Protein AF-A0A7C7NLT1-F1 (afdb_monomer)

Foldseek 3Di:
DDADPVQVLLLVLLQLVLLLVLVVCCCPPHDDPDDSLDPVNQCVNQVRPLLFFCQLSPQLSVLLLQAAKDKFFWDDWDDDPPDQQKIKIKTAQAGVSNDLDAFFKKWKFAWDFPPDDPPDPQRTPAIWGFHDDDPRMTITMDGRHRRVVVVVRQADRPDPDPPDPTDIDGGMIIIGDDPSHNDHSQQSSQVVLLVLLVLLLVLLLVVLCVQPRRLLSVQLSVQLCPLVVSVVSSRHSALLSNLLSLLSQLLVLLVVLQPDVVSLVVSLVSLLVSVSRGPVSVCSVVLVVVLCCVLPPWPFPPPPVLPVVLVVLVVVLVVVVVVVVVVDPDDPVVVVVSVVVSCVVSVGPTPDDDDRSSVVNNVVRNVVSSCVVRSQCVPPNVVSVVVSVVCQVVDAADFDDDPNDTPRAFQDALCQQVVLCCVSRQPLLVVLLVLLCCCLPPPDDDPSSVSVVSSLVSQLCVQSNQCSHRHRGPRDRNSSSSSSSSSSSSSSSNSVVVVLVVVVVVDPPPDDSVVVVVVVVVVSVVSVVVVVVVD

Structure (mmCIF, N/CA/C/O backbone):
data_AF-A0A7C7NLT1-F1
#
_entry.id   AF-A0A7C7NLT1-F1
#
loop_
_atom_site.group_PDB
_atom_site.id
_atom_site.type_symbol
_atom_site.label_atom_id
_atom_site.label_alt_id
_atom_site.label_comp_id
_atom_site.label_asym_id
_atom_site.label_entity_id
_atom_site.label_seq_id
_atom_site.pdbx_PDB_ins_code
_atom_site.Cartn_x
_atom_site.Cartn_y
_atom_site.Cartn_z
_atom_site.occupancy
_atom_site.B_iso_or_equiv
_atom_site.auth_seq_id
_atom_site.auth_comp_id
_atom_site.auth_asym_id
_atom_site.auth_atom_id
_atom_site.pdbx_PDB_model_num
ATOM 1 N N . MET A 1 1 ? -3.258 -14.774 -12.679 1.00 66.81 1 MET A N 1
ATOM 2 C CA . MET A 1 1 ? -4.053 -13.578 -12.331 1.00 66.81 1 MET A CA 1
ATOM 3 C C . MET A 1 1 ? -3.795 -12.515 -13.388 1.00 66.81 1 MET A C 1
ATOM 5 O O . MET A 1 1 ? -2.625 -12.225 -13.629 1.00 66.81 1 MET A O 1
ATOM 9 N N . GLY A 1 2 ? -4.847 -12.015 -14.045 1.00 80.94 2 GLY A N 1
ATOM 10 C CA . GLY A 1 2 ? -4.748 -10.925 -15.026 1.00 80.94 2 GLY A CA 1
ATOM 11 C C . GLY A 1 2 ? -4.288 -9.605 -14.396 1.00 80.94 2 GLY A C 1
ATOM 12 O O . GLY A 1 2 ? -3.959 -9.572 -13.207 1.00 80.94 2 GLY A O 1
ATOM 13 N N . PHE A 1 3 ? -4.238 -8.535 -15.190 1.00 85.88 3 PHE A N 1
ATOM 14 C CA . PHE A 1 3 ? -3.969 -7.185 -14.688 1.00 85.88 3 PHE A CA 1
ATOM 15 C C . PHE A 1 3 ? -5.275 -6.468 -14.384 1.00 85.88 3 PHE A C 1
ATOM 17 O O . PHE A 1 3 ? -6.205 -6.509 -15.190 1.00 85.88 3 PHE A O 1
ATOM 24 N N . SER A 1 4 ? -5.345 -5.818 -13.223 1.00 86.56 4 SER A N 1
ATOM 25 C CA . SER A 1 4 ? -6.445 -4.897 -12.949 1.00 86.56 4 SER A CA 1
ATOM 26 C C . SER A 1 4 ? -6.241 -3.585 -13.714 1.00 86.56 4 SER A C 1
ATOM 28 O O . SER A 1 4 ? -5.131 -3.259 -14.145 1.00 86.56 4 SER A O 1
ATOM 30 N N . ARG A 1 5 ? -7.317 -2.806 -13.863 1.00 85.31 5 ARG A N 1
ATOM 31 C CA . ARG A 1 5 ? -7.269 -1.482 -14.497 1.00 85.31 5 ARG A CA 1
ATOM 32 C C . ARG A 1 5 ? -6.194 -0.595 -13.859 1.00 85.31 5 ARG A C 1
ATOM 34 O O . ARG A 1 5 ? -5.366 -0.035 -14.572 1.00 85.31 5 ARG A O 1
ATOM 41 N N . ASP A 1 6 ? -6.187 -0.510 -12.530 1.00 86.62 6 ASP A N 1
ATOM 42 C CA . ASP A 1 6 ? -5.296 0.380 -11.779 1.00 86.62 6 ASP A CA 1
ATOM 43 C C . ASP A 1 6 ? -3.812 -0.015 -11.963 1.00 86.62 6 ASP A C 1
ATOM 45 O O . ASP A 1 6 ? -2.954 0.857 -12.089 1.00 86.62 6 ASP A O 1
ATOM 49 N N . GLU A 1 7 ? -3.500 -1.314 -12.086 1.00 91.81 7 GLU A N 1
ATOM 50 C CA . GLU A 1 7 ? -2.120 -1.782 -12.303 1.00 91.81 7 GLU A CA 1
ATOM 51 C C . GLU A 1 7 ? -1.505 -1.237 -13.596 1.00 91.81 7 GLU A C 1
ATOM 53 O O . GLU A 1 7 ? -0.318 -0.917 -13.616 1.00 91.81 7 GLU A O 1
ATOM 58 N N . SER A 1 8 ? -2.299 -1.084 -14.662 1.00 89.06 8 SER A N 1
ATOM 59 C CA . SER A 1 8 ? -1.802 -0.556 -15.939 1.00 89.06 8 SER A CA 1
ATOM 60 C C . SER A 1 8 ? -1.295 0.887 -15.820 1.00 89.06 8 SER A C 1
ATOM 62 O O . SER A 1 8 ? -0.240 1.223 -16.365 1.00 89.06 8 SER A O 1
ATOM 64 N N . PHE A 1 9 ? -1.996 1.721 -15.044 1.00 90.25 9 PHE A N 1
ATOM 65 C CA . PHE A 1 9 ? -1.572 3.084 -14.741 1.00 90.25 9 PHE A CA 1
ATOM 66 C C . PHE A 1 9 ? -0.307 3.066 -13.889 1.00 90.25 9 PHE A C 1
ATOM 68 O O . PHE A 1 9 ? 0.686 3.709 -14.233 1.00 90.25 9 PHE A O 1
ATOM 75 N N . TYR A 1 10 ? -0.300 2.284 -12.809 1.00 93.31 10 TYR A N 1
ATOM 76 C CA . TYR A 1 10 ? 0.837 2.260 -11.894 1.00 93.31 10 TYR A CA 1
ATOM 77 C C . TYR A 1 10 ? 2.108 1.732 -12.546 1.00 93.31 10 TYR A C 1
ATOM 79 O O . TYR A 1 10 ? 3.154 2.332 -12.332 1.00 93.31 10 TYR A O 1
ATOM 87 N N . PHE A 1 11 ? 2.037 0.706 -13.400 1.00 93.00 11 PHE A N 1
ATOM 88 C CA . PHE A 1 11 ? 3.202 0.242 -14.161 1.00 93.00 11 PHE A CA 1
ATOM 89 C C . PHE A 1 11 ? 3.809 1.384 -14.979 1.00 93.00 11 PHE A C 1
ATOM 91 O O . PHE A 1 11 ? 4.989 1.694 -14.826 1.00 93.00 11 PHE A O 1
ATOM 98 N N . ARG A 1 12 ? 2.982 2.086 -15.763 1.00 92.19 12 ARG A N 1
ATOM 99 C CA . ARG A 1 12 ? 3.430 3.194 -16.613 1.00 92.19 12 ARG A CA 1
ATOM 100 C C . ARG A 1 12 ? 4.099 4.318 -15.816 1.00 92.19 12 ARG A C 1
ATOM 102 O O . ARG A 1 12 ? 5.157 4.809 -16.209 1.00 92.19 12 ARG A O 1
ATOM 109 N N . TYR A 1 13 ? 3.495 4.754 -14.711 1.00 93.75 13 TYR A N 1
ATOM 110 C CA . TYR A 1 13 ? 4.032 5.878 -13.934 1.00 93.75 13 TYR A CA 1
ATOM 111 C C . TYR A 1 13 ? 5.240 5.484 -13.085 1.00 93.75 13 TYR A C 1
ATOM 113 O O . TYR A 1 13 ? 6.182 6.266 -12.963 1.00 93.75 13 TYR A O 1
ATOM 121 N N . SER A 1 14 ? 5.273 4.254 -12.577 1.00 95.25 14 SER A N 1
ATOM 122 C CA . SER A 1 14 ? 6.454 3.686 -11.932 1.00 95.25 14 SER A CA 1
ATOM 123 C C . SER A 1 14 ? 7.660 3.644 -12.869 1.00 95.25 14 SER A C 1
ATOM 125 O O . SER A 1 14 ? 8.753 4.025 -12.453 1.00 95.25 14 SER A O 1
ATOM 127 N N . GLU A 1 15 ? 7.477 3.252 -14.133 1.00 92.81 15 GLU A N 1
ATOM 128 C CA . GLU A 1 15 ? 8.536 3.302 -15.154 1.00 92.81 15 GLU A CA 1
ATOM 129 C C . GLU A 1 15 ? 8.994 4.741 -15.429 1.00 92.81 15 GLU A C 1
ATOM 131 O O . GLU A 1 15 ? 10.195 5.024 -15.402 1.00 92.81 15 GLU A O 1
ATOM 136 N N . SER A 1 16 ? 8.049 5.675 -15.592 1.00 92.00 16 SER A N 1
ATOM 137 C CA . SER A 1 16 ? 8.343 7.103 -15.786 1.00 92.00 16 SER A CA 1
ATOM 138 C C . SER A 1 16 ? 9.208 7.680 -14.658 1.00 92.00 16 SER A C 1
ATOM 140 O O . SER A 1 16 ? 10.205 8.364 -14.913 1.00 92.00 16 SER A O 1
ATOM 142 N N . TYR A 1 17 ? 8.902 7.347 -13.399 1.00 95.12 17 TYR A N 1
ATOM 143 C CA . TYR A 1 17 ? 9.697 7.798 -12.252 1.00 95.12 17 TYR A CA 1
ATOM 144 C C . TYR A 1 17 ? 11.129 7.257 -12.321 1.00 95.12 17 TYR A C 1
ATOM 146 O O . TYR A 1 17 ? 12.079 7.978 -12.020 1.00 95.12 17 TYR A O 1
ATOM 154 N N . GLN A 1 18 ? 11.323 6.023 -12.796 1.00 95.12 18 GLN A N 1
ATOM 155 C CA . GLN A 1 18 ? 12.663 5.464 -12.994 1.00 95.12 18 GLN A CA 1
ATOM 156 C C . GLN A 1 18 ? 13.440 6.150 -14.120 1.00 95.12 18 GLN A C 1
ATOM 158 O O . GLN A 1 18 ? 14.667 6.261 -14.030 1.00 95.12 18 GLN A O 1
ATOM 163 N N . HIS A 1 19 ? 12.766 6.649 -15.158 1.00 90.81 19 HIS A N 1
ATOM 164 C CA . HIS A 1 19 ? 13.407 7.498 -16.167 1.00 90.81 19 HIS A CA 1
ATOM 165 C C . HIS A 1 19 ? 13.900 8.805 -15.545 1.00 90.81 19 HIS A C 1
ATOM 167 O O . HIS A 1 19 ? 15.032 9.216 -15.796 1.00 90.81 19 HIS A O 1
ATOM 173 N N . TRP A 1 20 ? 13.086 9.435 -14.692 1.00 93.75 20 TRP A N 1
ATOM 174 C CA . TRP A 1 20 ? 13.492 10.636 -13.964 1.00 93.75 20 TRP A CA 1
ATOM 175 C C . TRP A 1 20 ? 14.687 10.371 -13.042 1.00 93.75 20 TRP A C 1
ATOM 177 O O . TRP A 1 20 ? 15.690 11.067 -13.160 1.00 93.75 20 TRP A O 1
ATOM 187 N N . PHE A 1 21 ? 14.657 9.310 -12.226 1.00 94.94 21 PHE A N 1
ATOM 188 C CA . PHE A 1 21 ? 15.801 8.936 -11.382 1.00 94.94 21 PHE A CA 1
ATOM 189 C C . PHE A 1 21 ? 17.070 8.641 -12.190 1.00 94.94 21 PHE A C 1
ATOM 191 O O . PHE A 1 21 ? 18.170 8.936 -11.735 1.00 94.94 21 PHE A O 1
ATOM 198 N N . THR A 1 22 ? 16.937 8.067 -13.390 1.00 91.88 22 THR A N 1
ATOM 199 C CA . THR A 1 22 ? 18.084 7.838 -14.283 1.00 91.88 22 THR A CA 1
ATOM 200 C C . THR A 1 22 ? 18.690 9.159 -14.744 1.00 91.88 22 THR A C 1
ATOM 202 O O . THR A 1 22 ? 19.895 9.335 -14.604 1.00 91.88 22 THR A O 1
ATOM 205 N N . ARG A 1 23 ? 17.861 10.118 -15.178 1.00 90.50 23 ARG A N 1
ATOM 206 C CA . ARG A 1 23 ? 18.324 11.462 -15.552 1.00 90.50 23 ARG A CA 1
ATOM 207 C C . ARG A 1 23 ? 18.962 12.195 -14.372 1.00 90.50 23 ARG A C 1
ATOM 209 O O . ARG A 1 23 ? 20.027 12.776 -14.528 1.00 90.50 23 ARG A O 1
ATOM 216 N N . VAL A 1 24 ? 18.364 12.141 -13.183 1.00 93.19 24 VAL A N 1
ATOM 217 C CA . VAL A 1 24 ? 18.973 12.723 -11.973 1.00 93.19 24 VAL A CA 1
ATOM 218 C C . VAL A 1 24 ? 20.353 12.108 -11.721 1.00 93.19 24 VAL A C 1
ATOM 220 O O . VAL A 1 24 ? 21.319 12.836 -11.525 1.00 93.19 24 VAL A O 1
ATOM 223 N N . GLY A 1 25 ? 20.477 10.781 -11.806 1.00 91.44 25 GLY A N 1
ATOM 224 C CA . GLY A 1 25 ? 21.765 10.103 -11.660 1.00 91.44 25 GLY A CA 1
ATOM 225 C C . GLY A 1 25 ? 22.804 10.537 -12.700 1.00 91.44 25 GLY A C 1
ATOM 226 O O . GLY A 1 25 ? 23.942 10.811 -12.340 1.00 91.44 25 GLY A O 1
ATOM 227 N N . GLU A 1 26 ? 22.415 10.651 -13.970 1.00 88.94 26 GLU A N 1
ATOM 228 C CA . GLU A 1 26 ? 23.293 11.113 -15.057 1.00 88.94 26 GLU A CA 1
ATOM 229 C C . GLU A 1 26 ? 23.755 12.566 -14.884 1.00 88.94 26 GLU A C 1
ATOM 231 O O . GLU A 1 26 ? 24.865 12.891 -15.290 1.00 88.94 26 GLU A O 1
ATOM 236 N N . GLN A 1 27 ? 22.928 13.425 -14.278 1.00 91.31 27 GLN A N 1
ATOM 237 C CA . GLN A 1 27 ? 23.277 14.820 -13.993 1.00 91.31 27 GLN A CA 1
ATOM 238 C C . GLN A 1 27 ? 24.292 14.939 -12.847 1.00 91.31 27 GLN A C 1
ATOM 240 O O . GLN A 1 27 ? 25.201 15.758 -12.920 1.00 91.31 27 GLN A O 1
ATOM 245 N N . PHE A 1 28 ? 24.116 14.172 -11.766 1.00 90.94 28 PHE A N 1
ATOM 246 C CA . PHE A 1 28 ? 24.965 14.289 -10.571 1.00 90.94 28 PHE A CA 1
ATOM 247 C C . PHE A 1 28 ? 26.220 13.411 -10.610 1.00 90.94 28 PHE A C 1
ATOM 249 O O . PHE A 1 28 ? 27.207 13.742 -9.960 1.00 90.94 28 PHE A O 1
ATOM 256 N N . PHE A 1 29 ? 26.183 12.292 -11.336 1.00 89.38 29 PHE A N 1
ATOM 257 C CA . PHE A 1 29 ? 27.254 11.287 -11.349 1.00 89.38 29 PHE A CA 1
ATOM 258 C C . PHE A 1 29 ? 27.780 10.966 -12.755 1.00 89.38 29 PHE A C 1
ATOM 260 O O . PHE A 1 29 ? 28.585 10.049 -12.905 1.00 89.38 29 PHE A O 1
ATOM 267 N N . GLY A 1 30 ? 27.308 11.667 -13.786 1.00 82.56 30 GLY A N 1
ATOM 268 C CA . GLY A 1 30 ? 27.763 11.509 -15.166 1.00 82.56 30 GLY A CA 1
ATOM 269 C C . GLY A 1 30 ? 28.086 12.852 -15.819 1.00 82.56 30 GLY A C 1
ATOM 270 O O . GLY A 1 30 ? 28.130 13.885 -15.159 1.00 82.56 30 GLY A O 1
ATOM 271 N N . ASP A 1 31 ? 28.279 12.832 -17.138 1.00 78.44 31 ASP A N 1
ATOM 272 C CA . ASP A 1 31 ? 28.675 14.014 -17.921 1.00 78.44 31 ASP A CA 1
ATOM 273 C C . ASP A 1 31 ? 27.477 14.784 -18.514 1.00 78.44 31 ASP A C 1
ATOM 275 O O . ASP A 1 31 ? 27.633 15.653 -19.380 1.00 78.44 31 ASP A O 1
ATOM 279 N N . ALA A 1 32 ? 26.251 14.440 -18.110 1.00 78.12 32 ALA A N 1
ATOM 280 C CA . ALA A 1 32 ? 25.050 14.967 -18.740 1.00 78.12 32 ALA A CA 1
ATOM 281 C C . ALA A 1 32 ? 24.699 16.368 -18.212 1.00 78.12 32 ALA A C 1
ATOM 283 O O . ALA A 1 32 ? 24.485 16.572 -17.021 1.00 78.12 32 ALA A O 1
ATOM 284 N N . LYS A 1 33 ? 24.577 17.343 -19.123 1.00 79.88 33 LYS A N 1
ATOM 285 C CA . LYS A 1 33 ? 24.294 18.756 -18.799 1.00 79.88 33 LYS A CA 1
ATOM 286 C C . LYS A 1 33 ? 22.799 19.109 -18.717 1.00 79.88 33 LYS A C 1
ATOM 288 O O . LYS A 1 33 ? 22.441 20.279 -18.835 1.00 79.88 33 LYS A O 1
ATOM 293 N N . HIS A 1 34 ? 21.900 18.133 -18.577 1.00 82.62 34 HIS A N 1
ATOM 294 C CA . HIS A 1 34 ? 20.465 18.417 -18.435 1.00 82.62 34 HIS A CA 1
ATOM 295 C C . HIS A 1 34 ? 20.105 18.839 -17.006 1.00 82.62 34 HIS A C 1
ATOM 297 O O . HIS A 1 34 ? 20.762 18.443 -16.049 1.00 82.62 34 HIS A O 1
ATOM 303 N N . ASN A 1 35 ? 19.019 19.602 -16.853 1.00 89.81 35 ASN A N 1
ATOM 304 C CA . ASN A 1 35 ? 18.477 19.985 -15.548 1.00 89.81 35 ASN A CA 1
ATOM 305 C C . ASN A 1 35 ? 17.308 19.064 -15.154 1.00 89.81 35 ASN A C 1
ATOM 307 O O . ASN A 1 35 ? 16.146 19.433 -15.276 1.00 89.81 35 ASN A O 1
ATOM 311 N N . ALA A 1 36 ? 17.599 17.844 -14.700 1.00 90.69 36 ALA A N 1
ATOM 312 C CA . ALA A 1 36 ? 16.589 16.853 -14.314 1.00 90.69 36 ALA A CA 1
ATOM 313 C C . ALA A 1 36 ? 15.736 17.288 -13.112 1.00 90.69 36 ALA A C 1
ATOM 315 O O . ALA A 1 36 ? 14.599 16.831 -12.975 1.00 90.69 36 ALA A O 1
ATOM 316 N N . LEU A 1 37 ? 16.272 18.157 -12.249 1.00 94.25 37 LEU A N 1
ATOM 317 C CA . LEU A 1 37 ? 15.531 18.742 -11.131 1.00 94.25 37 LEU A CA 1
ATOM 318 C C . LEU A 1 37 ? 14.701 19.963 -11.545 1.00 94.25 37 LEU A C 1
ATOM 320 O O . LEU A 1 37 ? 13.919 20.440 -10.738 1.00 94.25 37 LEU A O 1
ATOM 324 N N . GLY A 1 38 ? 14.837 20.453 -12.781 1.00 94.38 38 GLY A N 1
ATOM 325 C CA . GLY A 1 38 ? 14.091 21.600 -13.282 1.00 94.38 38 GLY A CA 1
ATOM 326 C C . GLY A 1 38 ? 12.576 21.397 -13.227 1.00 94.38 38 GLY A C 1
ATOM 327 O O . GLY A 1 38 ? 12.066 20.284 -13.377 1.00 94.38 38 GLY A O 1
ATOM 328 N N . LYS A 1 39 ? 11.838 22.502 -13.045 1.00 94.56 39 LYS A N 1
ATOM 329 C CA . LYS A 1 39 ? 10.368 22.510 -12.949 1.00 94.56 39 LYS A CA 1
ATOM 330 C C . LYS A 1 39 ? 9.711 21.734 -14.093 1.00 94.56 39 LYS A C 1
ATOM 332 O O . LYS A 1 39 ? 8.848 20.900 -13.849 1.00 94.56 39 LYS A O 1
ATOM 337 N N . LYS A 1 40 ? 10.152 21.949 -15.338 1.00 93.38 40 LYS A N 1
ATOM 338 C CA . LYS A 1 40 ? 9.594 21.281 -16.525 1.00 93.38 40 LYS A CA 1
ATOM 339 C C . LYS A 1 40 ? 9.758 19.759 -16.451 1.00 93.38 40 LYS A C 1
ATOM 341 O O . LYS A 1 40 ? 8.799 19.024 -16.675 1.00 93.38 40 LYS A O 1
ATOM 346 N N . GLU A 1 41 ? 10.955 19.285 -16.131 1.00 91.81 41 GLU A N 1
ATOM 347 C CA . GLU A 1 41 ? 11.307 17.867 -16.062 1.00 91.81 41 GLU A CA 1
ATOM 348 C C . GLU A 1 41 ? 10.597 17.161 -14.903 1.00 91.81 41 GLU A C 1
ATOM 350 O O . GLU A 1 41 ? 10.114 16.031 -15.065 1.00 91.81 41 GLU A O 1
ATOM 355 N N . VAL A 1 42 ? 10.505 17.837 -13.753 1.00 93.81 42 VAL A N 1
ATOM 356 C CA . VAL A 1 42 ? 9.776 17.364 -12.575 1.00 93.81 42 VAL A CA 1
ATOM 357 C C . VAL A 1 42 ? 8.283 17.274 -12.878 1.00 93.81 42 VAL A C 1
ATOM 359 O O . VAL A 1 42 ? 7.715 16.193 -12.735 1.00 93.81 42 VAL A O 1
ATOM 362 N N . THR A 1 43 ? 7.651 18.336 -13.382 1.00 92.44 43 THR A N 1
ATOM 363 C CA . THR A 1 43 ? 6.218 18.329 -13.715 1.00 92.44 43 THR A CA 1
ATOM 364 C C . THR A 1 43 ? 5.887 17.284 -14.781 1.00 92.44 43 THR A C 1
ATOM 366 O O . THR A 1 43 ? 4.894 16.571 -14.651 1.00 92.44 43 THR A O 1
ATOM 369 N N . GLN A 1 44 ? 6.737 17.109 -15.799 1.00 91.00 44 GLN A N 1
ATOM 370 C CA . GLN A 1 44 ? 6.534 16.080 -16.824 1.00 91.00 44 GLN A CA 1
ATOM 371 C C . GLN A 1 44 ? 6.548 14.660 -16.238 1.00 91.00 44 GLN A C 1
ATOM 373 O O . GLN A 1 44 ? 5.779 13.805 -16.676 1.00 91.00 44 GLN A O 1
ATOM 378 N N . SER A 1 45 ? 7.429 14.402 -15.269 1.00 91.88 45 SER A N 1
ATOM 379 C CA . SER A 1 45 ? 7.617 13.057 -14.715 1.00 91.88 45 SER A CA 1
ATOM 380 C C . SER A 1 45 ? 6.614 12.751 -13.605 1.00 91.88 45 SER A C 1
ATOM 382 O O . SER A 1 45 ? 6.064 11.656 -13.578 1.00 91.88 45 SER A O 1
ATOM 384 N N . TRP A 1 46 ? 6.368 13.715 -12.714 1.00 93.94 46 TRP A N 1
ATOM 385 C CA . TRP A 1 46 ? 5.622 13.544 -11.463 1.00 93.94 46 TRP A CA 1
ATOM 386 C C . TRP A 1 46 ? 4.204 14.120 -11.492 1.00 93.94 46 TRP A C 1
ATOM 388 O O . TRP A 1 46 ? 3.407 13.773 -10.624 1.00 93.94 46 TRP A O 1
ATOM 398 N N . GLY A 1 47 ? 3.877 14.971 -12.469 1.00 89.56 47 GLY A N 1
ATOM 399 C CA . GLY A 1 47 ? 2.537 15.548 -12.626 1.00 89.56 47 GLY A CA 1
ATOM 400 C C . GLY A 1 47 ? 1.528 14.592 -13.261 1.00 89.56 47 GLY A C 1
ATOM 401 O O . GLY A 1 47 ? 0.326 14.767 -13.103 1.00 89.56 47 GLY A O 1
ATOM 402 N N . GLN A 1 48 ? 2.004 13.556 -13.953 1.00 82.31 48 GLN A N 1
ATOM 403 C CA . GLN A 1 48 ? 1.155 12.515 -14.519 1.00 82.31 48 GLN A CA 1
ATOM 404 C C . GLN A 1 48 ? 0.885 11.463 -13.426 1.00 82.31 48 GLN A C 1
ATOM 406 O O . GLN A 1 48 ? 1.824 10.831 -12.941 1.00 82.31 48 GLN A O 1
ATOM 411 N N . ASN A 1 49 ? -0.381 11.298 -13.025 1.00 86.06 49 ASN A N 1
ATOM 412 C CA . ASN A 1 49 ? -0.838 10.544 -11.843 1.00 86.06 49 ASN A CA 1
ATOM 413 C C . ASN A 1 49 ? -0.561 11.225 -10.484 1.00 86.06 49 ASN A C 1
ATOM 415 O O . ASN A 1 49 ? -0.136 10.576 -9.521 1.00 86.06 49 ASN A O 1
ATOM 419 N N . SER A 1 50 ? -0.753 12.544 -10.412 1.00 86.44 50 SER A N 1
ATOM 420 C CA . SER A 1 50 ? -0.602 13.343 -9.188 1.00 86.44 50 SER A CA 1
ATOM 421 C C . SER A 1 50 ? -1.652 13.038 -8.114 1.00 86.44 50 SER A C 1
ATOM 423 O O . SER A 1 50 ? -1.432 13.348 -6.947 1.00 86.44 50 SER A O 1
ATOM 425 N N . GLU A 1 51 ? -2.748 12.366 -8.466 1.00 84.94 51 GLU A N 1
ATOM 426 C CA . GLU A 1 51 ? -3.786 11.900 -7.545 1.00 84.94 51 GLU A CA 1
ATOM 427 C C . GLU A 1 51 ? -3.282 10.881 -6.519 1.00 84.94 51 GLU A C 1
ATOM 429 O O . GLU A 1 51 ? -3.942 10.613 -5.520 1.00 84.94 51 GLU A O 1
ATOM 434 N N . HIS A 1 52 ? -2.111 10.283 -6.728 1.00 90.12 52 HIS A N 1
ATOM 435 C CA . HIS A 1 52 ? -1.572 9.308 -5.794 1.00 90.12 52 HIS A CA 1
ATOM 436 C C . HIS A 1 52 ? -0.170 9.686 -5.324 1.00 90.12 52 HIS A C 1
ATOM 438 O O . HIS A 1 52 ? 0.711 9.913 -6.165 1.00 90.12 52 HIS A O 1
ATOM 444 N N . PRO A 1 53 ? 0.065 9.676 -3.998 1.00 94.56 53 PRO A N 1
ATOM 445 C CA . PRO A 1 53 ? 1.389 9.856 -3.426 1.00 94.56 53 PRO A CA 1
ATOM 446 C C . PRO A 1 53 ? 2.443 8.876 -3.982 1.00 94.56 53 PRO A C 1
ATOM 448 O O . PRO A 1 53 ? 2.113 7.808 -4.514 1.00 94.56 53 PRO A O 1
ATOM 451 N N . PRO A 1 54 ? 3.736 9.230 -3.910 1.00 96.19 54 PRO A N 1
ATOM 452 C CA . PRO A 1 54 ? 4.745 8.627 -4.770 1.00 96.19 54 PRO A CA 1
ATOM 453 C C . PRO A 1 54 ? 5.323 7.308 -4.251 1.00 96.19 54 PRO A C 1
ATOM 455 O O . PRO A 1 54 ? 5.835 6.540 -5.064 1.00 96.19 54 PRO A O 1
ATOM 458 N N . LEU A 1 55 ? 5.282 7.027 -2.942 1.00 97.44 55 LEU A N 1
ATOM 459 C CA . LEU A 1 55 ? 6.143 6.015 -2.311 1.00 97.44 55 LEU A CA 1
ATOM 460 C C . LEU A 1 55 ? 6.035 4.652 -2.987 1.00 97.44 55 LEU A C 1
ATOM 462 O O . LEU A 1 55 ? 7.037 4.081 -3.412 1.00 97.44 55 LEU A O 1
ATOM 466 N N . MET A 1 56 ? 4.816 4.140 -3.130 1.00 97.19 56 MET A N 1
ATOM 467 C CA . MET A 1 56 ? 4.617 2.812 -3.701 1.00 97.19 56 MET A CA 1
ATOM 468 C C . MET A 1 56 ? 4.969 2.772 -5.186 1.00 97.19 56 MET A C 1
ATOM 470 O O . MET A 1 56 ? 5.624 1.828 -5.610 1.00 97.19 56 MET A O 1
ATOM 474 N N . LYS A 1 57 ? 4.647 3.815 -5.962 1.00 96.38 57 LYS A N 1
ATOM 475 C CA . LYS A 1 57 ? 5.048 3.900 -7.377 1.00 96.38 57 LYS A CA 1
ATOM 476 C C . LYS A 1 57 ? 6.566 3.899 -7.536 1.00 96.38 57 LYS A C 1
ATOM 478 O O . LYS A 1 57 ? 7.087 3.229 -8.427 1.00 96.38 57 LYS A O 1
ATOM 483 N N . VAL A 1 58 ? 7.272 4.607 -6.657 1.00 97.44 58 VAL A N 1
ATOM 484 C CA . VAL A 1 58 ? 8.736 4.616 -6.609 1.00 97.44 58 VAL A CA 1
ATOM 485 C C . VAL A 1 58 ? 9.269 3.214 -6.306 1.00 97.44 58 VAL A C 1
ATOM 487 O O . VAL A 1 58 ? 10.123 2.725 -7.045 1.00 97.44 58 VAL A O 1
ATOM 490 N N . LEU A 1 59 ? 8.731 2.535 -5.287 1.00 98.06 59 LEU A N 1
ATOM 491 C CA . LEU A 1 59 ? 9.136 1.174 -4.920 1.00 98.06 59 LEU A CA 1
ATOM 492 C C . LEU A 1 59 ? 8.850 0.153 -6.032 1.00 98.06 59 LEU A C 1
ATOM 494 O O . LEU A 1 59 ? 9.727 -0.652 -6.347 1.00 98.06 59 LEU A O 1
ATOM 498 N N . PHE A 1 60 ? 7.667 0.202 -6.654 1.00 97.69 60 PHE A N 1
ATOM 499 C CA . PHE A 1 60 ? 7.307 -0.633 -7.807 1.00 97.69 60 PHE A CA 1
ATOM 500 C C . PHE A 1 60 ? 8.307 -0.438 -8.948 1.00 97.69 60 PHE A C 1
ATOM 502 O O . PHE A 1 60 ? 8.855 -1.412 -9.461 1.00 97.69 60 PHE A O 1
ATOM 509 N N . GLY A 1 61 ? 8.622 0.819 -9.278 1.00 96.81 61 GLY A N 1
ATOM 510 C CA . GLY A 1 61 ? 9.579 1.160 -10.325 1.00 96.81 61 GLY A CA 1
ATOM 511 C C . GLY A 1 61 ? 10.988 0.648 -10.027 1.00 96.81 61 GLY A C 1
ATOM 512 O O . GLY A 1 61 ? 11.610 0.046 -10.899 1.00 96.81 61 GLY A O 1
ATOM 513 N N . PHE A 1 62 ? 11.497 0.830 -8.805 1.00 97.19 62 PHE A N 1
ATOM 514 C CA . PHE A 1 62 ? 12.824 0.328 -8.431 1.00 97.19 62 PHE A CA 1
ATOM 515 C C . PHE A 1 62 ? 12.883 -1.200 -8.447 1.00 97.19 62 PHE A C 1
ATOM 517 O O . PHE A 1 62 ? 13.831 -1.774 -8.982 1.00 97.19 62 PHE A O 1
ATOM 524 N N . SER A 1 63 ? 11.848 -1.862 -7.927 1.00 97.56 63 SER A N 1
ATOM 525 C CA . SER A 1 63 ? 11.754 -3.321 -7.952 1.00 97.56 63 SER A CA 1
ATOM 526 C C . SER A 1 63 ? 11.722 -3.855 -9.383 1.00 97.56 63 SER A C 1
ATOM 528 O O . SER A 1 63 ? 12.503 -4.740 -9.733 1.00 97.56 63 SER A O 1
ATOM 530 N N . TRP A 1 64 ? 10.909 -3.251 -10.254 1.00 96.31 64 TRP A N 1
ATOM 531 C CA . TRP A 1 64 ? 10.909 -3.552 -11.680 1.00 96.31 64 TRP A CA 1
ATOM 532 C C . TRP A 1 64 ? 12.274 -3.330 -12.317 1.00 96.31 64 TRP A C 1
ATOM 534 O O . TRP A 1 64 ? 12.754 -4.217 -13.021 1.00 96.31 64 TRP A O 1
ATOM 544 N N . ARG A 1 65 ? 12.913 -2.183 -12.081 1.00 94.56 65 ARG A N 1
ATOM 545 C CA . ARG A 1 65 ? 14.204 -1.831 -12.681 1.00 94.56 65 ARG A CA 1
ATOM 546 C C . ARG A 1 65 ? 15.307 -2.816 -12.300 1.00 94.56 65 ARG A C 1
ATOM 548 O O . ARG A 1 65 ? 16.094 -3.175 -13.166 1.00 94.56 65 ARG A O 1
ATOM 555 N N . TRP A 1 66 ? 15.367 -3.237 -11.038 1.00 92.62 66 TRP A N 1
ATOM 556 C CA . TRP A 1 66 ? 16.455 -4.078 -10.535 1.00 92.62 66 TRP A CA 1
ATOM 557 C C . TRP A 1 66 ? 16.202 -5.576 -10.647 1.00 92.62 66 TRP A C 1
ATOM 559 O O . TRP A 1 66 ? 17.159 -6.314 -10.847 1.00 92.62 66 TRP A O 1
ATOM 569 N N . PHE A 1 67 ? 14.952 -6.033 -10.535 1.00 95.12 67 PHE A N 1
ATOM 570 C CA . PHE A 1 67 ? 14.642 -7.468 -10.507 1.00 95.12 67 PHE A CA 1
ATOM 571 C C . PHE A 1 67 ? 13.934 -7.979 -11.762 1.00 95.12 67 PHE A C 1
ATOM 573 O O . PHE A 1 67 ? 13.917 -9.183 -12.023 1.00 95.12 67 PHE A O 1
ATOM 580 N N . GLY A 1 68 ? 13.335 -7.087 -12.555 1.00 94.00 68 GLY A N 1
ATOM 581 C CA . GLY A 1 68 ? 12.521 -7.460 -13.707 1.00 94.00 68 GLY A CA 1
ATOM 582 C C . GLY A 1 68 ? 13.339 -7.701 -14.974 1.00 94.00 68 GLY A C 1
ATOM 583 O O . GLY A 1 68 ? 13.875 -6.752 -15.548 1.00 94.00 68 GLY A O 1
ATOM 584 N N . LYS A 1 69 ? 13.327 -8.937 -15.484 1.00 91.62 69 LYS A N 1
ATOM 585 C CA . LYS A 1 69 ? 13.857 -9.313 -16.801 1.00 91.62 69 LYS A CA 1
ATOM 586 C C . LYS A 1 69 ? 13.104 -8.585 -17.907 1.00 91.62 69 LYS A C 1
ATOM 588 O O . LYS A 1 69 ? 11.934 -8.871 -18.150 1.00 91.62 69 LYS A O 1
ATOM 593 N N . LYS A 1 70 ? 13.795 -7.656 -18.570 1.00 91.94 70 LYS A N 1
ATOM 594 C CA . LYS A 1 70 ? 13.234 -6.826 -19.641 1.00 91.94 70 LYS A CA 1
ATOM 595 C C . LYS A 1 70 ? 13.157 -7.612 -20.931 1.00 91.94 70 LYS A C 1
ATOM 597 O O . LYS A 1 70 ? 14.160 -8.194 -21.341 1.00 91.94 70 LYS A O 1
ATOM 602 N N . LEU A 1 71 ? 11.990 -7.592 -21.562 1.00 89.50 71 LEU A N 1
ATOM 603 C CA . LEU A 1 71 ? 11.750 -8.189 -22.872 1.00 89.50 71 LEU A CA 1
ATOM 604 C C . LEU A 1 71 ? 11.282 -7.097 -23.829 1.00 89.50 71 LEU A C 1
ATOM 606 O O . LEU A 1 71 ? 10.265 -6.446 -23.590 1.00 89.50 71 LEU A O 1
ATOM 610 N N . ARG A 1 72 ? 12.041 -6.854 -24.898 1.00 91.81 72 ARG A N 1
ATOM 611 C CA . ARG A 1 72 ? 11.745 -5.796 -25.874 1.00 91.81 72 ARG A CA 1
ATOM 612 C C . ARG A 1 72 ? 11.725 -6.375 -27.278 1.00 91.81 72 ARG A C 1
ATOM 614 O O . ARG A 1 72 ? 12.555 -7.214 -27.612 1.00 91.81 72 ARG A O 1
ATOM 621 N N . ASN A 1 73 ? 10.768 -5.950 -28.094 1.00 90.44 73 ASN A N 1
ATOM 622 C CA . ASN A 1 73 ? 10.601 -6.496 -29.437 1.00 90.44 73 ASN A CA 1
ATOM 623 C C . ASN A 1 73 ? 11.713 -5.997 -30.368 1.00 90.44 73 ASN A C 1
ATOM 625 O O . ASN A 1 73 ? 12.058 -4.812 -30.378 1.00 90.44 73 ASN A O 1
ATOM 629 N N . VAL A 1 74 ? 12.255 -6.916 -31.163 1.00 91.19 74 VAL A N 1
ATOM 630 C CA . VAL A 1 74 ? 13.191 -6.605 -32.242 1.00 91.19 74 VAL A CA 1
ATOM 631 C C . VAL A 1 74 ? 12.411 -5.956 -33.386 1.00 91.19 74 VAL A C 1
ATOM 633 O O . VAL A 1 74 ? 11.434 -6.520 -33.866 1.00 91.19 74 VAL A O 1
ATOM 636 N N . GLU A 1 75 ? 12.839 -4.769 -33.814 1.00 90.25 75 GLU A N 1
ATOM 637 C CA . GLU A 1 75 ? 12.204 -4.004 -34.895 1.00 90.25 75 GLU A CA 1
ATOM 638 C C . GLU A 1 75 ? 12.782 -4.396 -36.259 1.00 90.25 75 GLU A C 1
ATOM 640 O O . GLU A 1 75 ? 12.043 -4.711 -37.186 1.00 90.25 75 GLU A O 1
ATOM 645 N N . THR A 1 76 ? 14.112 -4.394 -36.394 1.00 90.50 76 THR A N 1
ATOM 646 C CA . THR A 1 76 ? 14.777 -4.732 -37.661 1.00 90.50 76 THR A CA 1
ATOM 647 C C . THR A 1 76 ? 16.064 -5.505 -37.440 1.00 90.50 76 THR A C 1
ATOM 649 O O . THR A 1 76 ? 16.806 -5.207 -36.506 1.00 90.50 76 THR A O 1
ATOM 652 N N . ILE A 1 77 ? 16.375 -6.411 -38.365 1.00 90.88 77 ILE A N 1
ATOM 653 C CA . ILE A 1 77 ? 17.659 -7.112 -38.468 1.00 90.88 77 ILE A CA 1
ATOM 654 C C . ILE A 1 77 ? 18.255 -6.755 -39.831 1.00 90.88 77 ILE A C 1
ATOM 656 O O . ILE A 1 77 ? 17.558 -6.843 -40.844 1.00 90.88 77 ILE A O 1
ATOM 660 N N . ARG A 1 78 ? 19.508 -6.295 -39.857 1.00 90.12 78 ARG A N 1
ATOM 661 C CA . ARG A 1 78 ? 20.204 -5.840 -41.069 1.00 90.12 78 ARG A CA 1
ATOM 662 C C . ARG A 1 78 ? 21.589 -6.478 -41.172 1.00 90.12 78 ARG A C 1
ATOM 664 O O . ARG A 1 78 ? 22.242 -6.697 -40.150 1.00 90.12 78 ARG A O 1
ATOM 671 N N . ARG A 1 79 ? 22.034 -6.722 -42.409 1.00 85.56 79 ARG A N 1
ATOM 672 C CA . ARG A 1 79 ? 23.421 -7.095 -42.721 1.00 85.56 79 ARG A CA 1
ATOM 673 C C . ARG A 1 79 ? 24.362 -5.908 -42.512 1.00 85.56 79 ARG A C 1
ATOM 675 O O . ARG A 1 79 ? 23.966 -4.751 -42.672 1.00 85.56 79 ARG A O 1
ATOM 682 N N . THR A 1 80 ? 25.613 -6.201 -42.185 1.00 77.12 80 THR A N 1
ATOM 683 C CA . THR A 1 80 ? 26.718 -5.243 -42.289 1.00 77.12 80 THR A CA 1
ATOM 684 C C . THR A 1 80 ? 27.334 -5.295 -43.682 1.00 77.12 80 THR A C 1
ATOM 686 O O . THR A 1 80 ? 27.487 -6.372 -44.238 1.00 77.12 80 THR A O 1
ATOM 689 N N . ALA A 1 81 ? 27.722 -4.143 -44.238 1.00 71.00 81 ALA A N 1
ATOM 690 C CA . ALA A 1 81 ? 28.236 -4.041 -45.611 1.00 71.00 81 ALA A CA 1
ATOM 691 C C . ALA A 1 81 ? 29.531 -4.841 -45.884 1.00 71.00 81 ALA A C 1
ATOM 693 O O . ALA A 1 81 ? 29.888 -5.031 -47.041 1.00 71.00 81 ALA A O 1
ATOM 694 N N . HIS A 1 82 ? 30.231 -5.293 -44.838 1.00 70.62 82 HIS A N 1
ATOM 695 C CA . HIS A 1 82 ? 31.555 -5.915 -44.934 1.00 70.62 82 HIS A CA 1
ATOM 696 C C . HIS A 1 82 ? 31.665 -7.291 -44.253 1.00 70.62 82 HIS A C 1
ATOM 698 O O . HIS A 1 82 ? 32.764 -7.831 -44.192 1.00 70.62 82 HIS A O 1
ATOM 704 N N . ASP A 1 83 ? 30.571 -7.855 -43.723 1.00 79.62 83 ASP A N 1
ATOM 705 C CA . ASP A 1 83 ? 30.601 -9.167 -43.056 1.00 79.62 83 ASP A CA 1
ATOM 706 C C . ASP A 1 83 ? 29.209 -9.824 -43.061 1.00 79.62 83 ASP A C 1
ATOM 708 O O . ASP A 1 83 ? 28.258 -9.283 -42.485 1.00 79.62 83 ASP A O 1
ATOM 712 N N . ASP A 1 84 ? 29.097 -10.988 -43.707 1.00 80.44 84 ASP A N 1
ATOM 713 C CA . ASP A 1 84 ? 27.866 -11.788 -43.794 1.00 80.44 84 ASP A CA 1
ATOM 714 C C . ASP A 1 84 ? 27.578 -12.606 -42.520 1.00 80.44 84 ASP A C 1
ATOM 716 O O . ASP A 1 84 ? 26.485 -13.156 -42.369 1.00 80.44 84 ASP A O 1
ATOM 720 N N . ASN A 1 85 ? 28.523 -12.661 -41.577 1.00 86.81 85 ASN A N 1
ATOM 721 C CA . ASN A 1 85 ? 28.388 -13.362 -40.298 1.00 86.81 85 ASN A CA 1
ATOM 722 C C . ASN A 1 85 ? 28.100 -12.418 -39.123 1.00 86.81 85 ASN A C 1
ATOM 724 O O . ASN A 1 85 ? 28.201 -12.823 -37.957 1.00 86.81 85 ASN A O 1
ATOM 728 N N . VAL A 1 86 ? 27.740 -11.163 -39.403 1.00 90.12 86 VAL A N 1
ATOM 729 C CA . VAL A 1 86 ? 27.401 -10.168 -38.383 1.00 90.12 86 VAL A CA 1
ATOM 730 C C . VAL A 1 86 ? 26.018 -9.578 -38.642 1.00 90.12 86 VAL A C 1
ATOM 732 O O . VAL A 1 86 ? 25.746 -8.972 -39.680 1.00 90.12 86 VAL A O 1
ATOM 735 N N . ALA A 1 87 ? 25.136 -9.704 -37.649 1.00 92.25 87 ALA A N 1
ATOM 736 C CA . ALA A 1 87 ? 23.795 -9.133 -37.679 1.00 92.25 87 ALA A CA 1
ATOM 737 C C . ALA A 1 87 ? 23.714 -7.878 -36.803 1.00 92.25 87 ALA A C 1
ATOM 739 O O . ALA A 1 87 ? 24.003 -7.923 -35.603 1.00 92.25 87 ALA A O 1
ATOM 740 N N . ARG A 1 88 ? 23.257 -6.762 -37.388 1.00 93.81 88 ARG A N 1
ATOM 741 C CA . ARG A 1 88 ? 22.865 -5.559 -36.638 1.00 93.81 88 ARG A CA 1
ATOM 742 C C . ARG A 1 88 ? 21.372 -5.585 -36.362 1.00 93.81 88 ARG A C 1
ATOM 744 O O . ARG A 1 88 ? 20.556 -5.620 -37.283 1.00 93.81 88 ARG A O 1
ATOM 751 N N . ILE A 1 89 ? 21.020 -5.554 -35.084 1.00 94.88 89 ILE A N 1
ATOM 752 C CA . ILE A 1 89 ? 19.651 -5.711 -34.600 1.00 94.88 89 ILE A CA 1
ATOM 753 C C . ILE A 1 89 ? 19.218 -4.402 -33.950 1.00 94.88 89 ILE A C 1
ATOM 755 O O . ILE A 1 89 ? 19.878 -3.908 -33.041 1.00 94.88 89 ILE A O 1
ATOM 759 N N . ARG A 1 90 ? 18.093 -3.842 -34.393 1.00 94.62 90 ARG A N 1
ATOM 760 C CA . ARG A 1 90 ? 17.478 -2.665 -33.776 1.00 94.62 90 ARG A CA 1
ATOM 761 C C . ARG A 1 90 ? 16.335 -3.100 -32.874 1.00 94.62 90 ARG A C 1
ATOM 763 O O . ARG A 1 90 ? 15.428 -3.797 -33.326 1.00 94.62 90 ARG A O 1
ATOM 770 N N . VAL A 1 91 ? 16.356 -2.652 -31.626 1.00 93.62 91 VAL A N 1
ATOM 771 C CA . VAL A 1 91 ? 15.291 -2.879 -30.640 1.00 93.62 91 VAL A CA 1
ATOM 772 C C . VAL A 1 91 ? 14.696 -1.527 -30.267 1.00 93.62 91 VAL A C 1
ATOM 774 O O . VAL A 1 91 ? 15.434 -0.618 -29.888 1.00 93.62 91 VAL A O 1
ATOM 777 N N . LYS A 1 92 ? 13.375 -1.377 -30.394 1.00 89.62 92 LYS A N 1
ATOM 778 C CA . LYS A 1 92 ? 12.649 -0.123 -30.122 1.00 89.62 92 LYS A CA 1
ATOM 779 C C . LYS A 1 92 ? 11.981 -0.158 -28.746 1.00 89.62 92 LYS A C 1
ATOM 781 O O . LYS A 1 92 ? 11.851 -1.218 -28.140 1.00 89.62 92 LYS A O 1
ATOM 786 N N . ASN A 1 93 ? 11.519 1.003 -28.286 1.00 86.44 93 ASN A N 1
ATOM 787 C CA . ASN A 1 93 ? 10.830 1.199 -27.009 1.00 86.44 93 ASN A CA 1
ATOM 788 C C . ASN A 1 93 ? 11.699 0.776 -25.819 1.00 86.44 93 ASN A C 1
ATOM 790 O O . ASN A 1 93 ? 11.202 0.235 -24.838 1.00 86.44 93 ASN A O 1
ATOM 794 N N . VAL A 1 94 ? 13.007 1.010 -25.934 1.00 90.25 94 VAL A N 1
ATOM 795 C CA . VAL A 1 94 ? 13.963 0.759 -24.862 1.00 90.25 94 VAL A CA 1
ATOM 796 C C . VAL A 1 94 ? 14.246 2.081 -24.184 1.00 90.25 94 VAL A C 1
ATOM 798 O O . VAL A 1 94 ? 14.951 2.931 -24.729 1.00 90.25 94 VAL A O 1
ATOM 801 N N . SER A 1 95 ? 13.712 2.261 -22.987 1.00 87.25 95 SER A N 1
ATOM 802 C CA . SER A 1 95 ? 13.970 3.466 -22.205 1.00 87.25 95 SER A CA 1
ATOM 803 C C . SER A 1 95 ? 15.330 3.389 -21.489 1.00 87.25 95 SER A C 1
ATOM 805 O O . SER A 1 95 ? 15.840 2.280 -21.293 1.00 87.25 95 SER A O 1
ATOM 807 N N . PRO A 1 96 ? 15.968 4.504 -21.074 1.00 83.94 96 PRO A N 1
ATOM 808 C CA . PRO A 1 96 ? 17.208 4.447 -20.293 1.00 83.94 96 PRO A CA 1
ATOM 809 C C . PRO A 1 96 ? 17.102 3.610 -19.009 1.00 83.94 96 PRO A C 1
ATOM 811 O O . PRO A 1 96 ? 18.065 2.951 -18.620 1.00 83.94 96 PRO A O 1
ATOM 814 N N . SER A 1 97 ? 15.928 3.559 -18.369 1.00 87.88 97 SER A N 1
ATOM 815 C CA . SER A 1 97 ? 15.747 2.741 -17.161 1.00 87.88 97 SER A CA 1
ATOM 816 C C . SER A 1 97 ? 15.528 1.249 -17.431 1.00 87.88 97 SER A C 1
ATOM 818 O O . SER A 1 97 ? 15.545 0.479 -16.475 1.00 87.88 97 SER A O 1
ATOM 820 N N . ASP A 1 98 ? 15.343 0.824 -18.687 1.00 88.69 98 ASP A N 1
ATOM 821 C CA . ASP A 1 98 ? 15.278 -0.602 -19.049 1.00 88.69 98 ASP A CA 1
ATOM 822 C C . ASP A 1 98 ? 16.656 -1.283 -18.956 1.00 88.69 98 ASP A C 1
ATOM 824 O O . ASP A 1 98 ? 16.761 -2.506 -19.026 1.00 88.69 98 ASP A O 1
ATOM 828 N N . GLY A 1 99 ? 17.737 -0.509 -18.827 1.00 84.12 99 GLY A N 1
ATOM 829 C CA . GLY A 1 99 ? 19.099 -1.016 -18.965 1.00 84.12 99 GLY A CA 1
ATOM 830 C C . GLY A 1 99 ? 19.544 -0.974 -20.424 1.00 84.12 99 GLY A C 1
ATOM 831 O O . GLY A 1 99 ? 19.400 0.066 -21.067 1.00 84.12 99 GLY A O 1
ATOM 832 N N . PHE A 1 100 ? 20.096 -2.075 -20.943 1.00 90.06 100 PHE A N 1
ATOM 833 C CA . PHE A 1 100 ? 20.719 -2.122 -22.274 1.00 90.06 100 PHE A CA 1
ATOM 834 C C . PHE A 1 100 ? 21.811 -1.051 -22.409 1.00 90.06 100 PHE A C 1
ATOM 836 O O . PHE A 1 100 ? 21.762 -0.177 -23.280 1.00 90.06 100 PHE A O 1
ATOM 843 N N . LYS A 1 101 ? 22.763 -1.068 -21.475 1.00 89.38 101 LYS A N 1
ATOM 844 C CA . LYS A 1 101 ? 23.943 -0.209 -21.519 1.00 89.38 101 LYS A CA 1
ATOM 845 C C . LYS A 1 101 ? 24.906 -0.738 -22.573 1.00 89.38 101 LYS A C 1
ATOM 847 O O . LYS A 1 101 ? 24.928 -1.928 -22.869 1.00 89.38 101 LYS A O 1
ATOM 852 N N . LYS A 1 102 ? 25.708 0.157 -23.149 1.00 91.62 102 LYS A N 1
ATOM 853 C CA . LYS A 1 102 ? 26.760 -0.221 -24.097 1.00 91.62 102 LYS A CA 1
ATOM 854 C C . LYS A 1 102 ? 27.659 -1.298 -23.480 1.00 91.62 102 LYS A C 1
ATOM 856 O O . LYS A 1 102 ? 28.142 -1.119 -22.367 1.00 91.62 102 LYS A O 1
ATOM 861 N N . GLY A 1 103 ? 27.880 -2.384 -24.215 1.00 91.75 103 GLY A N 1
ATOM 862 C CA . GLY A 1 103 ? 28.654 -3.543 -23.770 1.00 91.75 103 GLY A CA 1
ATOM 863 C C . GLY A 1 103 ? 27.837 -4.646 -23.090 1.00 91.75 103 GLY A C 1
ATOM 864 O O . GLY A 1 103 ? 28.349 -5.757 -22.962 1.00 91.75 103 GLY A O 1
ATOM 865 N N . ASP A 1 104 ? 26.577 -4.397 -22.712 1.00 92.00 104 ASP A N 1
ATOM 866 C CA . ASP A 1 104 ? 25.730 -5.429 -22.108 1.00 92.00 104 ASP A CA 1
ATOM 867 C C . ASP A 1 104 ? 25.506 -6.586 -23.092 1.00 92.00 104 ASP A C 1
ATOM 869 O O . ASP A 1 104 ? 25.223 -6.379 -24.278 1.00 92.00 104 ASP A O 1
ATOM 873 N N . GLN A 1 105 ? 25.586 -7.815 -22.582 1.00 93.75 105 GLN A N 1
ATOM 874 C CA . GLN A 1 105 ? 25.119 -8.999 -23.297 1.00 93.75 105 GLN A CA 1
ATOM 875 C C . GLN A 1 105 ? 23.595 -9.081 -23.223 1.00 93.75 105 GLN A C 1
ATOM 877 O O . GLN A 1 105 ? 22.989 -8.841 -22.176 1.00 93.75 105 GLN A O 1
ATOM 882 N N . VAL A 1 106 ? 22.970 -9.441 -24.339 1.00 93.56 106 VAL A N 1
ATOM 883 C CA . VAL A 1 106 ? 21.529 -9.659 -24.432 1.00 93.56 106 VAL A CA 1
ATOM 884 C C . VAL A 1 106 ? 21.222 -10.965 -25.149 1.00 93.56 106 VAL A C 1
ATOM 886 O O . VAL A 1 106 ? 21.919 -11.393 -26.071 1.00 93.56 106 VAL A O 1
ATOM 889 N N . GLN A 1 107 ? 20.143 -11.597 -24.718 1.00 93.19 107 GLN A N 1
ATOM 890 C CA . GLN A 1 107 ? 19.655 -12.840 -25.287 1.00 93.19 107 GLN A CA 1
ATOM 891 C C . GLN A 1 107 ? 18.669 -12.529 -26.414 1.00 93.19 107 GLN A C 1
ATOM 893 O O . GLN A 1 107 ? 17.716 -11.778 -26.198 1.00 93.19 107 GLN A O 1
ATOM 898 N N . ILE A 1 108 ? 18.859 -13.118 -27.595 1.00 92.50 108 ILE A N 1
ATOM 899 C CA . ILE A 1 108 ? 17.889 -13.027 -28.690 1.00 92.50 108 ILE A CA 1
ATOM 900 C C . ILE A 1 108 ? 16.955 -14.229 -28.614 1.00 92.50 108 ILE A C 1
ATOM 902 O O . ILE A 1 108 ? 17.386 -15.382 -28.661 1.00 92.50 108 ILE A O 1
ATOM 906 N N . LEU A 1 109 ? 15.666 -13.938 -28.478 1.00 90.31 109 LEU A N 1
ATOM 907 C CA . LEU A 1 109 ? 14.600 -14.915 -28.354 1.00 90.31 109 LEU A CA 1
ATOM 908 C C . LEU A 1 109 ? 13.726 -14.906 -29.608 1.00 90.31 109 LEU A C 1
ATOM 910 O O . LEU A 1 109 ? 13.331 -13.840 -30.070 1.00 90.31 109 LEU A O 1
ATOM 914 N N . GLY A 1 110 ? 13.403 -16.084 -30.127 1.00 87.50 110 GLY A N 1
ATOM 915 C CA . GLY A 1 110 ? 12.488 -16.285 -31.241 1.00 87.50 110 GLY A CA 1
ATOM 916 C C . GLY A 1 110 ? 11.009 -16.297 -30.836 1.00 87.50 110 GLY A C 1
ATOM 917 O O . GLY A 1 110 ? 10.679 -16.114 -29.653 1.00 87.50 110 GLY A O 1
ATOM 918 N N . PRO A 1 111 ? 10.122 -16.548 -31.815 1.00 82.12 111 PRO A N 1
ATOM 919 C CA . PRO A 1 111 ? 8.673 -16.591 -31.643 1.00 82.12 111 PRO A CA 1
ATOM 920 C C . PRO A 1 111 ? 8.221 -17.536 -30.528 1.00 82.12 111 PRO A C 1
ATOM 922 O O . PRO A 1 111 ? 8.856 -18.555 -30.242 1.00 82.12 111 PRO A O 1
ATOM 925 N N . GLN A 1 112 ? 7.094 -17.211 -29.894 1.00 75.50 112 GLN A N 1
ATOM 926 C CA . GLN A 1 112 ? 6.485 -18.080 -28.887 1.00 75.50 112 GLN A CA 1
ATOM 927 C C . GLN A 1 112 ? 5.351 -18.900 -29.499 1.00 75.50 112 GLN A C 1
ATOM 929 O O . GLN A 1 112 ? 4.350 -18.346 -29.952 1.00 75.50 112 GLN A O 1
ATOM 934 N N . LEU A 1 113 ? 5.504 -20.223 -29.448 1.00 69.25 113 LEU A N 1
ATOM 935 C CA . LEU A 1 113 ? 4.449 -21.180 -29.774 1.00 69.25 113 LEU A CA 1
ATOM 936 C C . LEU A 1 113 ? 3.337 -21.158 -28.716 1.00 69.25 113 LEU A C 1
ATOM 938 O O . LEU A 1 113 ? 3.603 -20.959 -27.524 1.00 69.25 113 LEU A O 1
ATOM 942 N N . VAL A 1 114 ? 2.104 -21.424 -29.148 1.00 64.06 114 VAL A N 1
ATOM 943 C CA . VAL A 1 114 ? 0.967 -21.681 -28.249 1.00 64.06 114 VAL A CA 1
ATOM 944 C C . VAL A 1 114 ? 1.325 -22.831 -27.313 1.00 64.06 114 VAL A C 1
ATOM 946 O O . VAL A 1 114 ? 1.991 -23.779 -27.717 1.00 64.06 114 VAL A O 1
ATOM 949 N N . ASN A 1 115 ? 0.931 -22.723 -26.045 1.00 63.16 115 ASN A N 1
ATOM 950 C CA . ASN A 1 115 ? 1.215 -23.689 -24.975 1.00 63.16 115 ASN A CA 1
ATOM 951 C C . ASN A 1 115 ? 2.687 -23.810 -24.530 1.00 63.16 115 ASN A C 1
ATOM 953 O O . ASN A 1 115 ? 2.955 -24.455 -23.516 1.00 63.16 115 ASN A O 1
ATOM 957 N N . ASN A 1 116 ? 3.637 -23.124 -25.176 1.00 67.12 116 ASN A N 1
ATOM 958 C CA . ASN A 1 116 ? 5.011 -23.051 -24.678 1.00 67.12 116 ASN A CA 1
ATOM 959 C C . ASN A 1 116 ? 5.195 -21.907 -23.676 1.00 67.12 116 ASN A C 1
ATOM 961 O O . ASN A 1 116 ? 4.659 -20.804 -23.820 1.00 67.12 116 ASN A O 1
ATOM 965 N N . LYS A 1 117 ? 6.012 -22.158 -22.648 1.00 67.56 117 LYS A N 1
ATOM 966 C CA . LYS A 1 117 ? 6.401 -21.141 -21.663 1.00 67.56 117 LYS A CA 1
ATOM 967 C C . LYS A 1 117 ? 7.408 -20.168 -22.282 1.00 67.56 117 LYS A C 1
ATOM 969 O O . LYS A 1 117 ? 8.256 -20.550 -23.079 1.00 67.56 117 LYS A O 1
ATOM 974 N N . ALA A 1 118 ? 7.399 -18.915 -21.824 1.00 62.97 118 ALA A N 1
ATOM 975 C CA . ALA A 1 118 ? 8.390 -17.914 -22.236 1.00 62.97 118 ALA A CA 1
ATOM 976 C C . ALA A 1 118 ? 9.851 -18.307 -21.910 1.00 62.97 118 ALA A C 1
ATOM 978 O O . ALA A 1 118 ? 10.770 -17.733 -22.484 1.00 62.97 118 ALA A O 1
ATOM 979 N N . SER A 1 119 ? 10.056 -19.267 -21.000 1.00 67.25 119 SER A N 1
ATOM 980 C CA . SER A 1 119 ? 11.355 -19.825 -20.603 1.00 67.25 119 SER A CA 1
ATOM 981 C C . SER A 1 119 ? 11.801 -21.034 -21.436 1.00 67.25 119 SER A C 1
ATOM 983 O O . SER A 1 119 ? 12.754 -21.704 -21.052 1.00 67.25 119 SER A O 1
ATOM 985 N N . ASP A 1 120 ? 11.092 -21.374 -22.511 1.00 75.06 120 ASP A N 1
ATOM 986 C CA . ASP A 1 120 ? 11.445 -22.499 -23.375 1.00 75.06 120 ASP A CA 1
ATOM 987 C C . ASP A 1 120 ? 12.806 -22.266 -24.051 1.00 75.06 120 ASP A C 1
ATOM 989 O O . ASP A 1 120 ? 13.003 -21.265 -24.745 1.00 75.06 120 ASP A O 1
ATOM 993 N N . ALA A 1 121 ? 13.739 -23.204 -23.861 1.00 73.56 121 ALA A N 1
ATOM 994 C CA . ALA A 1 121 ? 15.085 -23.144 -24.426 1.00 73.56 121 ALA A CA 1
ATOM 995 C C . ALA A 1 121 ? 15.077 -23.073 -25.962 1.00 73.56 121 ALA A C 1
ATOM 997 O O . ALA A 1 121 ? 15.971 -22.467 -26.546 1.00 73.56 121 ALA A O 1
ATOM 998 N N . ARG A 1 122 ? 14.036 -23.604 -26.620 1.00 73.88 122 ARG A N 1
ATOM 999 C CA . ARG A 1 122 ? 13.860 -23.531 -28.081 1.00 73.88 122 ARG A CA 1
ATOM 1000 C C . ARG A 1 122 ? 13.671 -22.104 -28.590 1.00 73.88 122 ARG A C 1
ATOM 1002 O O . ARG A 1 122 ? 13.900 -21.852 -29.769 1.00 73.88 122 ARG A O 1
ATOM 1009 N N . LYS A 1 123 ? 13.280 -21.164 -27.719 1.00 81.94 123 LYS A N 1
ATOM 1010 C CA . LYS A 1 123 ? 13.222 -19.741 -28.068 1.00 81.94 123 LYS A CA 1
ATOM 1011 C C . LYS A 1 123 ? 14.611 -19.122 -28.170 1.00 81.94 123 LYS A C 1
ATOM 1013 O O . LYS A 1 123 ? 14.721 -18.065 -28.766 1.00 81.94 123 LYS A O 1
ATOM 1018 N N . HIS A 1 124 ? 15.662 -19.703 -27.595 1.00 88.56 124 HIS A N 1
ATOM 1019 C CA . HIS A 1 124 ? 16.992 -19.094 -27.624 1.00 88.56 124 HIS A CA 1
ATOM 1020 C C . HIS A 1 124 ? 17.612 -19.186 -29.022 1.00 88.56 124 HIS A C 1
ATOM 1022 O O . HIS A 1 124 ? 17.952 -20.274 -29.481 1.00 88.56 124 HIS A O 1
ATOM 1028 N N . LEU A 1 125 ? 17.762 -18.044 -29.695 1.00 88.44 125 LEU A N 1
ATOM 1029 C CA . LEU A 1 125 ? 18.349 -17.961 -31.038 1.00 88.44 125 LEU A CA 1
ATOM 1030 C C . LEU A 1 125 ? 19.826 -17.563 -31.017 1.00 88.44 125 LEU A C 1
ATOM 1032 O O . LEU A 1 125 ? 20.534 -17.816 -31.988 1.00 88.44 125 LEU A O 1
ATOM 1036 N N . GLY A 1 126 ? 20.300 -16.949 -29.931 1.00 90.56 126 GLY A N 1
ATOM 1037 C CA . GLY A 1 126 ? 21.695 -16.550 -29.795 1.00 90.56 126 GLY A CA 1
ATOM 1038 C C . GLY A 1 126 ? 21.902 -15.371 -28.853 1.00 90.56 126 GLY A C 1
ATOM 1039 O O . GLY A 1 126 ? 21.006 -14.970 -28.106 1.00 90.56 126 GLY A O 1
ATOM 1040 N N . TRP A 1 127 ? 23.111 -14.822 -28.903 1.00 93.62 127 TRP A N 1
ATOM 1041 C CA . TRP A 1 127 ? 23.558 -13.704 -28.077 1.00 93.62 127 TRP A CA 1
ATOM 1042 C C . TRP A 1 127 ? 23.907 -12.501 -28.948 1.00 93.62 127 TRP A C 1
ATOM 1044 O O . TRP A 1 127 ? 24.401 -12.653 -30.065 1.00 93.62 127 TRP A O 1
ATOM 1054 N N . ALA A 1 128 ? 23.657 -11.305 -28.427 1.00 95.19 128 ALA A N 1
ATOM 1055 C CA . ALA A 1 128 ? 24.086 -10.057 -29.040 1.00 95.19 128 ALA A CA 1
ATOM 1056 C C . ALA A 1 128 ? 24.643 -9.109 -27.974 1.00 95.19 128 ALA A C 1
ATOM 1058 O O . ALA A 1 128 ? 24.255 -9.168 -26.809 1.00 95.19 128 ALA A O 1
ATOM 1059 N N . THR A 1 129 ? 25.524 -8.206 -28.384 1.00 96.38 129 THR A N 1
ATOM 1060 C CA . THR A 1 129 ? 26.085 -7.171 -27.511 1.00 96.38 129 THR A CA 1
ATOM 1061 C C . THR A 1 129 ? 25.455 -5.829 -27.845 1.00 96.38 129 THR A C 1
ATOM 1063 O O . THR A 1 129 ? 25.322 -5.496 -29.023 1.00 96.38 129 THR A O 1
ATOM 1066 N N . VAL A 1 130 ? 25.100 -5.028 -26.842 1.00 95.50 130 VAL A N 1
ATOM 1067 C CA . VAL A 1 130 ? 24.650 -3.646 -27.062 1.00 95.50 130 VAL A CA 1
ATOM 1068 C C . VAL A 1 130 ? 25.822 -2.795 -27.564 1.00 95.50 130 VAL A C 1
ATOM 1070 O O . VAL A 1 130 ? 26.800 -2.595 -26.846 1.00 95.50 130 VAL A O 1
ATOM 1073 N N . ASP A 1 131 ? 25.716 -2.262 -28.781 1.00 94.94 131 ASP A N 1
ATOM 1074 C CA . ASP A 1 131 ? 26.743 -1.410 -29.401 1.00 94.94 131 ASP A CA 1
ATOM 1075 C C . ASP A 1 131 ? 26.543 0.060 -29.018 1.00 94.94 131 ASP A C 1
ATOM 1077 O O . ASP A 1 131 ? 27.420 0.714 -28.447 1.00 94.94 131 ASP A O 1
ATOM 1081 N N . LYS A 1 132 ? 25.339 0.579 -29.275 1.00 92.88 132 LYS A N 1
ATOM 1082 C CA . LYS A 1 132 ? 24.982 1.962 -28.957 1.00 92.88 132 LYS A CA 1
ATOM 1083 C C . LYS A 1 132 ? 23.486 2.139 -28.747 1.00 92.88 132 LYS A C 1
ATOM 1085 O O . LYS A 1 132 ? 22.658 1.376 -29.244 1.00 92.88 132 LYS A O 1
ATOM 1090 N N . ARG A 1 133 ? 23.148 3.209 -28.037 1.00 90.19 133 ARG A N 1
ATOM 1091 C CA . ARG A 1 133 ? 21.781 3.693 -27.856 1.00 90.19 133 ARG A CA 1
ATOM 1092 C C . ARG A 1 133 ? 21.521 4.847 -28.823 1.00 90.19 133 ARG A C 1
ATOM 1094 O O . ARG A 1 133 ? 22.358 5.734 -28.957 1.00 90.19 133 ARG A O 1
ATOM 1101 N N . VAL A 1 134 ? 20.367 4.832 -29.484 1.00 88.44 134 VAL A N 1
ATOM 1102 C CA . VAL A 1 134 ? 19.927 5.855 -30.444 1.00 88.44 134 VAL A CA 1
ATOM 1103 C C . VAL A 1 134 ? 18.504 6.274 -30.072 1.00 88.44 134 VAL A C 1
ATOM 1105 O O . VAL A 1 134 ? 17.526 5.626 -30.451 1.00 88.44 134 VAL A O 1
ATOM 1108 N N . GLY A 1 135 ? 18.381 7.335 -29.272 1.00 84.88 135 GLY A N 1
ATOM 1109 C CA . GLY A 1 135 ? 17.100 7.751 -28.688 1.00 84.88 135 GLY A CA 1
ATOM 1110 C C . GLY A 1 135 ? 16.470 6.640 -27.832 1.00 84.88 135 GLY A C 1
ATOM 1111 O O . GLY A 1 135 ? 17.128 6.068 -26.963 1.00 84.88 135 GLY A O 1
ATOM 1112 N N . ASN A 1 136 ? 15.209 6.297 -28.122 1.00 86.31 136 ASN A N 1
ATOM 1113 C CA . ASN A 1 136 ? 14.453 5.218 -27.457 1.00 86.31 136 ASN A CA 1
ATOM 1114 C C . ASN A 1 136 ? 14.665 3.833 -28.099 1.00 86.31 136 ASN A C 1
ATOM 1116 O O . ASN A 1 136 ? 13.819 2.942 -27.980 1.00 86.31 136 ASN A O 1
ATOM 1120 N N . ALA A 1 137 ? 15.760 3.663 -28.837 1.00 92.31 137 ALA A N 1
ATOM 1121 C CA . ALA A 1 137 ? 16.156 2.399 -29.434 1.00 92.31 137 ALA A CA 1
ATOM 1122 C C . ALA A 1 137 ? 17.598 2.053 -29.057 1.00 92.31 137 ALA A C 1
ATOM 1124 O O . ALA A 1 137 ? 18.408 2.927 -28.740 1.00 92.31 137 ALA A O 1
ATOM 1125 N N . VAL A 1 138 ? 17.924 0.769 -29.125 1.00 95.00 138 VAL A N 1
ATOM 1126 C CA . VAL A 1 138 ? 19.297 0.274 -28.997 1.00 95.00 138 VAL A CA 1
ATOM 1127 C C . VAL A 1 138 ? 19.663 -0.544 -30.226 1.00 95.00 138 VAL A C 1
ATOM 1129 O O . VAL A 1 138 ? 18.834 -1.276 -30.774 1.00 95.00 138 VAL A O 1
ATOM 1132 N N . GLU A 1 139 ? 20.904 -0.384 -30.667 1.00 95.50 139 GLU A N 1
ATOM 1133 C CA . GLU A 1 139 ? 21.518 -1.221 -31.687 1.00 95.50 139 GLU A CA 1
ATOM 1134 C C . GLU A 1 139 ? 22.356 -2.298 -31.009 1.00 95.50 139 GLU A C 1
ATOM 1136 O O . GLU A 1 139 ? 23.196 -2.013 -30.151 1.00 95.50 139 GLU A O 1
ATOM 1141 N N . LEU A 1 140 ? 22.116 -3.540 -31.407 1.00 95.88 140 LEU A N 1
ATOM 1142 C CA . LEU A 1 140 ? 22.833 -4.714 -30.946 1.00 95.88 140 LEU A CA 1
ATOM 1143 C C . LEU A 1 140 ? 23.641 -5.303 -32.100 1.00 95.88 140 LEU A C 1
ATOM 1145 O O . LEU A 1 140 ? 23.223 -5.238 -33.259 1.00 95.88 140 LEU A O 1
ATOM 1149 N N . VAL A 1 141 ? 24.764 -5.925 -31.768 1.00 95.12 141 VAL A N 1
ATOM 1150 C CA . VAL A 1 141 ? 25.628 -6.636 -32.710 1.00 95.12 141 VAL A CA 1
ATOM 1151 C C . VAL A 1 141 ? 25.700 -8.098 -32.285 1.00 95.12 141 VAL A C 1
ATOM 1153 O O . VAL A 1 141 ? 26.201 -8.404 -31.203 1.00 95.12 141 VAL A O 1
ATOM 1156 N N . ALA A 1 142 ? 25.203 -8.997 -33.133 1.00 93.88 142 ALA A N 1
ATOM 1157 C CA . ALA A 1 142 ? 25.375 -10.440 -32.986 1.00 93.88 142 ALA A CA 1
ATOM 1158 C C . ALA A 1 142 ? 26.465 -10.912 -33.957 1.00 93.88 142 ALA A C 1
ATOM 1160 O O . ALA A 1 142 ? 26.353 -10.685 -35.162 1.00 93.88 142 ALA A O 1
ATOM 1161 N N . LYS A 1 143 ? 27.526 -11.533 -33.433 1.00 91.56 143 LYS A N 1
ATOM 1162 C CA . LYS A 1 143 ? 28.650 -12.067 -34.221 1.00 91.56 143 LYS A CA 1
ATOM 1163 C C . LYS A 1 143 ? 28.493 -13.575 -34.425 1.00 91.56 143 LYS A C 1
ATOM 1165 O O . LYS A 1 143 ? 27.994 -14.254 -33.533 1.00 91.56 143 LYS A O 1
ATOM 1170 N N . GLY A 1 144 ? 28.963 -14.089 -35.561 1.00 87.44 144 GLY A N 1
ATOM 1171 C CA . GLY A 1 144 ? 28.890 -15.515 -35.899 1.00 87.44 144 GLY A CA 1
ATOM 1172 C C . GLY A 1 144 ? 27.479 -15.984 -36.264 1.00 87.44 144 GLY A C 1
ATOM 1173 O O . GLY A 1 144 ? 27.172 -17.164 -36.125 1.00 87.44 144 GLY A O 1
ATOM 1174 N N . VAL A 1 145 ? 26.605 -15.064 -36.683 1.00 88.38 145 VAL A N 1
ATOM 1175 C CA . VAL A 1 145 ? 25.208 -15.354 -37.022 1.00 88.38 145 VAL A CA 1
ATOM 1176 C C . VAL A 1 145 ? 24.883 -14.738 -38.375 1.00 88.38 145 VAL A C 1
ATOM 1178 O O . VAL A 1 145 ? 25.004 -13.527 -38.549 1.00 88.38 145 VAL A O 1
ATOM 1181 N N . ASN A 1 146 ? 24.410 -15.567 -39.310 1.00 89.81 146 ASN A N 1
ATOM 1182 C CA . ASN A 1 146 ? 23.904 -15.094 -40.593 1.00 89.81 146 ASN A CA 1
ATOM 1183 C C . ASN A 1 146 ? 22.603 -14.277 -40.382 1.00 89.81 146 ASN A C 1
ATOM 1185 O O . ASN A 1 146 ? 21.636 -14.812 -39.820 1.00 89.81 146 ASN A O 1
ATOM 1189 N N . PRO A 1 147 ? 22.542 -13.004 -40.820 1.00 89.25 147 PRO A N 1
ATOM 1190 C CA . PRO A 1 147 ? 21.393 -12.129 -40.583 1.00 89.25 147 PRO A CA 1
ATOM 1191 C C . PRO A 1 147 ? 20.079 -12.623 -41.196 1.00 89.25 147 PRO A C 1
ATOM 1193 O O . PRO A 1 147 ? 19.024 -12.428 -40.589 1.00 89.25 147 PRO A O 1
ATOM 1196 N N . ASP A 1 148 ? 20.122 -13.277 -42.358 1.00 88.19 148 ASP A N 1
ATOM 1197 C CA . ASP A 1 148 ? 18.919 -13.773 -43.035 1.00 88.19 148 ASP A CA 1
ATOM 1198 C C . ASP A 1 148 ? 18.378 -15.024 -42.352 1.00 88.19 148 ASP A C 1
ATOM 1200 O O . ASP A 1 148 ? 17.173 -15.123 -42.126 1.00 88.19 148 ASP A O 1
ATOM 1204 N N . SER A 1 149 ? 19.263 -15.921 -41.912 1.00 87.00 149 SER A N 1
ATOM 1205 C CA . SER A 1 149 ? 18.883 -17.067 -41.080 1.00 87.00 149 SER A CA 1
ATOM 1206 C C . SER A 1 149 ? 18.247 -16.621 -39.763 1.00 87.00 149 SER A C 1
ATOM 1208 O O . SER A 1 149 ? 17.247 -17.195 -39.329 1.00 87.00 149 SER A O 1
ATOM 1210 N N . LEU A 1 150 ? 18.790 -15.573 -39.129 1.00 87.88 150 LEU A N 1
ATOM 1211 C CA . LEU A 1 150 ? 18.206 -15.009 -37.912 1.00 87.88 150 LEU A CA 1
ATOM 1212 C C . LEU A 1 150 ? 16.839 -14.374 -38.191 1.00 87.88 150 LEU A C 1
ATOM 1214 O O . LEU A 1 150 ? 15.898 -14.598 -37.435 1.00 87.88 150 LEU A O 1
ATOM 1218 N N . LYS A 1 151 ? 16.710 -13.620 -39.287 1.00 88.00 151 LYS A N 1
ATOM 1219 C CA . LYS A 1 151 ? 15.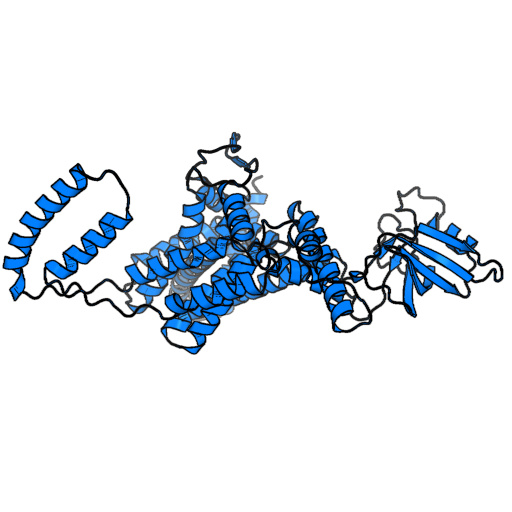444 -13.006 -39.705 1.00 88.00 151 LYS A CA 1
ATOM 1220 C C . LYS A 1 151 ? 14.370 -14.060 -39.990 1.00 88.00 151 LYS A C 1
ATOM 1222 O O . LYS A 1 151 ? 13.250 -13.897 -39.515 1.00 88.00 151 LYS A O 1
ATOM 1227 N N . ALA A 1 152 ? 14.723 -15.149 -40.673 1.00 84.62 152 ALA A N 1
ATOM 1228 C CA . ALA A 1 152 ? 13.835 -16.285 -40.919 1.00 84.62 152 ALA A CA 1
ATOM 1229 C C . ALA A 1 152 ? 13.398 -16.970 -39.610 1.00 84.62 152 ALA A C 1
ATOM 1231 O O . ALA A 1 152 ? 12.222 -17.276 -39.419 1.00 84.62 152 ALA A O 1
ATOM 1232 N N . ALA A 1 153 ? 14.318 -17.125 -38.652 1.00 84.19 153 ALA A N 1
ATOM 1233 C CA . ALA A 1 153 ? 14.001 -17.660 -37.327 1.00 84.19 153 ALA A CA 1
ATOM 1234 C C . ALA A 1 153 ? 13.110 -16.728 -36.476 1.00 84.19 153 ALA A C 1
ATOM 1236 O O . ALA A 1 153 ? 12.529 -17.174 -35.488 1.00 84.19 153 ALA A O 1
ATOM 1237 N N . CYS A 1 154 ? 12.994 -15.444 -36.835 1.00 81.56 154 CYS A N 1
ATOM 1238 C CA . CYS A 1 154 ? 12.080 -14.494 -36.195 1.00 81.56 154 CYS A CA 1
ATOM 1239 C C . CYS A 1 154 ? 10.664 -14.513 -36.784 1.00 81.56 154 CYS A C 1
ATOM 1241 O O . CYS A 1 154 ? 9.733 -14.045 -36.125 1.00 81.56 154 CYS A O 1
ATOM 1243 N N . THR A 1 155 ? 10.491 -15.004 -38.012 1.00 74.25 155 THR A N 1
ATOM 1244 C CA . THR A 1 155 ? 9.188 -15.074 -38.691 1.00 74.25 155 THR A CA 1
ATOM 1245 C C . THR A 1 155 ? 8.452 -16.378 -38.401 1.00 74.25 155 THR A C 1
ATOM 1247 O O . THR A 1 155 ? 7.240 -16.343 -38.204 1.00 74.25 155 THR A O 1
ATOM 1250 N N . GLU A 1 156 ? 9.173 -17.497 -38.286 1.00 63.81 156 GLU A N 1
ATOM 1251 C CA . GLU A 1 156 ? 8.590 -18.817 -38.021 1.00 63.81 156 GLU A CA 1
ATOM 1252 C C . GLU A 1 156 ? 9.236 -19.484 -36.792 1.00 63.81 156 GLU A C 1
ATOM 1254 O O . GLU A 1 156 ? 10.464 -19.489 -36.661 1.00 63.81 156 GLU A O 1
ATOM 1259 N N . PRO A 1 157 ? 8.446 -20.056 -35.861 1.00 60.19 157 PRO A N 1
ATOM 1260 C CA . PRO A 1 157 ? 8.996 -20.838 -34.761 1.00 60.19 157 PRO A CA 1
ATOM 1261 C C . PRO A 1 157 ? 9.676 -22.115 -35.282 1.00 60.19 157 PRO A C 1
ATOM 1263 O O . PRO A 1 157 ? 9.154 -22.788 -36.166 1.00 60.19 157 PRO A O 1
ATOM 1266 N N . ARG A 1 158 ? 10.812 -22.508 -34.684 1.00 56.72 158 ARG A N 1
ATOM 1267 C CA . ARG A 1 158 ? 11.440 -23.818 -34.945 1.00 56.72 158 ARG A CA 1
ATOM 1268 C C . ARG A 1 158 ? 10.523 -24.940 -34.441 1.00 56.72 158 ARG A C 1
ATOM 1270 O O . ARG A 1 158 ? 10.563 -25.287 -33.261 1.00 56.72 158 ARG A O 1
ATOM 1277 N N . THR A 1 159 ? 9.690 -25.496 -35.311 1.00 54.84 159 THR A N 1
ATOM 1278 C CA . THR A 1 159 ? 8.863 -26.677 -35.029 1.00 54.84 159 THR A CA 1
ATOM 1279 C C . THR A 1 159 ? 9.544 -27.936 -35.567 1.00 54.84 159 THR A C 1
ATOM 1281 O O . THR A 1 159 ? 10.189 -27.910 -36.612 1.00 54.84 159 THR A O 1
ATOM 1284 N N . SER A 1 160 ? 9.423 -29.056 -34.849 1.00 49.00 160 SER A N 1
ATOM 1285 C CA . SER A 1 160 ? 9.821 -30.375 -35.367 1.00 49.00 160 SER A CA 1
ATOM 1286 C C . SER A 1 160 ? 8.757 -30.981 -36.290 1.00 49.00 160 SER A C 1
ATOM 1288 O O . SER A 1 160 ? 9.085 -31.836 -37.101 1.00 49.00 160 SER A O 1
ATOM 1290 N N . ASN A 1 161 ? 7.503 -30.513 -36.202 1.00 50.22 161 ASN A N 1
ATOM 1291 C CA . ASN A 1 161 ? 6.369 -30.980 -36.998 1.00 50.22 161 ASN A CA 1
ATOM 1292 C C . ASN A 1 161 ? 5.720 -29.800 -37.737 1.00 50.22 161 ASN A C 1
ATOM 1294 O O . ASN A 1 161 ? 5.164 -28.899 -37.112 1.00 50.22 161 ASN A O 1
ATOM 1298 N N . ARG A 1 162 ? 5.759 -29.828 -39.076 1.00 51.56 162 ARG A N 1
ATOM 1299 C CA . ARG A 1 162 ? 5.172 -28.821 -39.988 1.00 51.56 162 ARG A CA 1
ATOM 1300 C C . ARG A 1 162 ? 3.631 -28.782 -40.011 1.00 51.56 162 ARG A C 1
ATOM 1302 O O . ARG A 1 162 ? 3.075 -28.031 -40.801 1.00 51.56 162 ARG A O 1
ATOM 1309 N N . LEU A 1 163 ? 2.939 -29.595 -39.210 1.00 47.97 163 LEU A N 1
ATOM 1310 C CA . LEU A 1 163 ? 1.536 -29.960 -39.463 1.00 47.97 163 LEU A CA 1
ATOM 1311 C C . LEU A 1 163 ? 0.488 -29.374 -38.507 1.00 47.97 163 LEU A C 1
ATOM 1313 O O . LEU A 1 163 ? -0.691 -29.626 -38.726 1.00 47.97 163 LEU A O 1
ATOM 1317 N N . GLU A 1 164 ? 0.848 -28.577 -37.497 1.00 50.28 164 GLU A N 1
ATOM 1318 C CA . GLU A 1 164 ? -0.166 -27.987 -36.607 1.00 50.28 164 GLU A CA 1
ATOM 1319 C C . GLU A 1 164 ? -0.235 -26.453 -36.733 1.00 50.28 164 GLU A C 1
ATOM 1321 O O . GLU A 1 164 ? 0.706 -25.759 -36.330 1.00 50.28 164 GLU A O 1
ATOM 1326 N N . PRO A 1 165 ? -1.337 -25.898 -37.280 1.00 49.69 165 PRO A N 1
ATOM 1327 C CA . PRO A 1 165 ? -1.556 -24.461 -37.390 1.00 49.69 165 PRO A CA 1
ATOM 1328 C C . PRO A 1 165 ? -1.964 -23.895 -36.022 1.00 49.69 165 PRO A C 1
ATOM 1330 O O . PRO A 1 165 ? -3.136 -23.654 -35.747 1.00 49.69 165 PRO A O 1
ATOM 1333 N N . HIS A 1 166 ? -0.995 -23.700 -35.131 1.00 53.28 166 HIS A N 1
ATOM 1334 C CA . HIS A 1 166 ? -1.231 -23.033 -33.847 1.00 53.28 166 HIS A CA 1
ATOM 1335 C C . HIS A 1 166 ? -0.997 -21.523 -33.967 1.00 53.28 166 HIS A C 1
ATOM 1337 O O . HIS A 1 166 ? -0.000 -21.126 -34.553 1.00 53.28 166 HIS A O 1
ATOM 1343 N N . PRO A 1 167 ? -1.824 -20.644 -33.384 1.00 54.25 167 PRO A N 1
ATOM 1344 C CA . PRO A 1 167 ? -1.605 -19.193 -33.452 1.00 54.25 167 PRO A CA 1
ATOM 1345 C C . PRO A 1 167 ? -0.367 -18.729 -32.649 1.00 54.25 167 PRO A C 1
ATOM 1347 O O . PRO A 1 167 ? -0.460 -18.475 -31.453 1.00 54.25 167 PRO A O 1
ATOM 1350 N N . TRP A 1 168 ? 0.815 -18.594 -33.260 1.00 61.19 168 TRP A N 1
ATOM 1351 C CA . TRP A 1 168 ? 2.028 -18.119 -32.564 1.00 61.19 168 TRP A CA 1
ATOM 1352 C C . TRP A 1 168 ? 2.134 -16.588 -32.487 1.00 61.19 168 TRP A C 1
ATOM 1354 O O . TRP A 1 168 ? 1.686 -15.860 -33.371 1.00 61.19 168 TRP A O 1
ATOM 1364 N N . ILE A 1 169 ? 2.810 -16.086 -31.447 1.00 63.38 169 ILE A N 1
ATOM 1365 C CA . ILE A 1 169 ? 3.260 -14.686 -31.415 1.00 63.38 169 ILE A CA 1
ATOM 1366 C C . ILE A 1 169 ? 4.501 -14.587 -32.304 1.00 63.38 169 ILE A C 1
ATOM 1368 O O . ILE A 1 169 ? 5.549 -15.140 -31.962 1.00 63.38 169 ILE A O 1
ATOM 1372 N N . THR A 1 170 ? 4.375 -13.900 -33.439 1.00 66.94 170 THR A N 1
ATOM 1373 C CA . THR A 1 170 ? 5.462 -13.652 -34.398 1.00 66.94 170 THR A CA 1
ATOM 1374 C C . THR A 1 170 ? 6.477 -12.640 -33.870 1.00 66.94 170 THR A C 1
ATOM 1376 O O . THR A 1 170 ? 6.120 -11.716 -33.137 1.00 66.94 170 THR A O 1
ATOM 1379 N N . GLY A 1 171 ? 7.723 -12.748 -34.330 1.00 81.69 171 GLY A N 1
ATOM 1380 C CA . GLY A 1 171 ? 8.779 -11.777 -34.064 1.00 81.69 171 GLY A CA 1
ATOM 1381 C C . GLY A 1 171 ? 9.788 -12.229 -33.012 1.00 81.69 171 GLY A C 1
ATOM 1382 O O . GLY A 1 171 ? 9.527 -13.092 -32.174 1.00 81.69 171 GLY A O 1
ATOM 1383 N N . CYS A 1 172 ? 10.965 -11.607 -33.064 1.00 88.56 172 CYS A N 1
ATOM 1384 C CA . CYS A 1 172 ? 12.018 -11.806 -32.078 1.00 88.56 172 CYS A 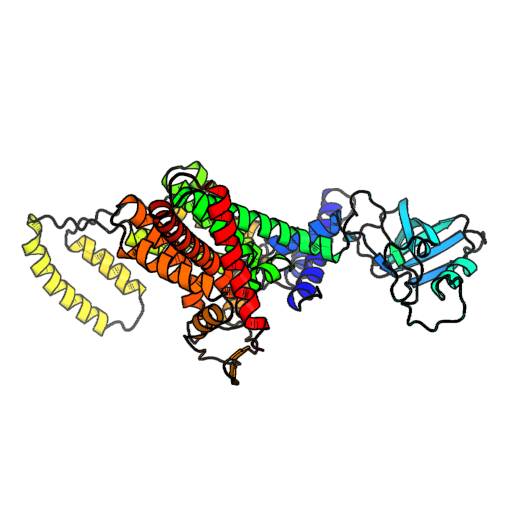CA 1
ATOM 1385 C C . CYS A 1 172 ? 11.943 -10.788 -30.941 1.00 88.56 172 CYS A C 1
ATOM 1387 O O . CYS A 1 172 ? 11.464 -9.664 -31.103 1.00 88.56 172 CYS A O 1
ATOM 1389 N N . GLN A 1 173 ? 12.492 -11.165 -29.792 1.00 90.81 173 GLN A N 1
ATOM 1390 C CA . GLN A 1 173 ? 12.615 -10.314 -28.616 1.00 90.81 173 GLN A CA 1
ATOM 1391 C C . GLN A 1 173 ? 14.060 -10.307 -28.124 1.00 90.81 173 GLN A C 1
ATOM 1393 O O . GLN A 1 173 ? 14.737 -11.330 -28.147 1.00 90.81 173 GLN A O 1
ATOM 1398 N N . ALA A 1 174 ? 14.530 -9.162 -27.646 1.00 91.88 174 ALA A N 1
ATOM 1399 C CA . ALA A 1 174 ? 15.781 -9.041 -26.917 1.00 91.88 174 ALA A CA 1
ATOM 1400 C C . ALA A 1 174 ? 15.491 -9.072 -25.413 1.00 91.88 174 ALA A C 1
ATOM 1402 O O . ALA A 1 174 ? 14.647 -8.315 -24.921 1.00 91.88 174 ALA A O 1
ATOM 1403 N N . ALA A 1 175 ? 16.192 -9.946 -24.693 1.00 91.00 175 ALA A N 1
ATOM 1404 C CA . ALA A 1 175 ? 16.054 -10.113 -23.256 1.00 91.00 175 ALA A CA 1
ATOM 1405 C C . ALA A 1 175 ? 17.344 -9.746 -22.519 1.00 91.00 175 ALA A C 1
ATOM 1407 O O . ALA A 1 175 ? 18.433 -10.163 -22.912 1.00 91.00 175 ALA A O 1
ATOM 1408 N N . THR A 1 176 ? 17.222 -9.010 -21.418 1.00 90.69 176 THR A N 1
ATOM 1409 C CA . THR A 1 176 ? 18.371 -8.707 -20.552 1.00 90.69 176 THR A CA 1
ATOM 1410 C C . THR A 1 176 ? 18.808 -9.934 -19.747 1.00 90.69 176 THR A C 1
ATOM 1412 O O . THR A 1 176 ? 17.986 -10.794 -19.419 1.00 90.69 176 THR A O 1
ATOM 1415 N N . THR A 1 177 ? 20.103 -10.018 -19.415 1.00 84.19 177 THR A N 1
ATOM 1416 C CA . THR A 1 177 ? 20.710 -11.212 -18.784 1.00 84.19 177 THR A CA 1
ATOM 1417 C C . THR A 1 177 ? 21.475 -10.936 -17.489 1.00 84.19 177 THR A C 1
ATOM 1419 O O . THR A 1 177 ? 22.308 -11.739 -17.080 1.00 84.19 177 THR A O 1
ATOM 1422 N N . SER A 1 178 ? 21.193 -9.814 -16.823 1.00 83.75 178 SER A N 1
ATOM 1423 C CA . SER A 1 178 ? 21.747 -9.523 -15.494 1.00 83.75 178 SER A CA 1
ATOM 1424 C C . SER A 1 178 ? 21.351 -10.600 -14.476 1.00 83.75 178 SER A C 1
ATOM 1426 O O . SER A 1 178 ? 20.209 -11.061 -14.475 1.00 83.75 178 SER A O 1
ATOM 1428 N N . THR A 1 179 ? 22.263 -10.950 -13.565 1.00 78.88 179 THR A N 1
ATOM 1429 C CA . THR A 1 179 ? 22.004 -11.893 -12.459 1.00 78.88 179 THR A CA 1
ATOM 1430 C C . THR A 1 179 ? 20.922 -11.396 -11.502 1.00 78.88 179 THR A C 1
ATOM 1432 O O . THR A 1 179 ? 20.223 -12.199 -10.891 1.00 78.88 179 THR A O 1
ATOM 1435 N N . LEU A 1 180 ? 20.730 -10.076 -11.411 1.00 86.12 180 LEU A N 1
ATOM 1436 C CA . LEU A 1 180 ? 19.655 -9.475 -10.625 1.00 86.12 180 LEU A CA 1
ATOM 1437 C C . LEU A 1 180 ? 18.283 -9.601 -11.314 1.00 86.12 180 LEU A C 1
ATOM 1439 O O . LEU A 1 180 ? 17.263 -9.517 -10.641 1.00 86.12 180 LEU A O 1
ATOM 1443 N N . HIS A 1 181 ? 18.218 -9.853 -12.627 1.00 88.31 181 HIS A N 1
ATOM 1444 C CA . HIS A 1 181 ? 16.969 -9.919 -13.398 1.00 88.31 181 HIS A CA 1
ATOM 1445 C C . HIS A 1 181 ? 16.309 -11.311 -13.359 1.00 88.31 181 HIS A C 1
ATOM 1447 O O . HIS A 1 181 ? 16.156 -11.976 -14.387 1.00 88.31 181 HIS A O 1
ATOM 1453 N N . PHE A 1 182 ? 15.901 -11.762 -12.172 1.00 89.25 182 PHE A N 1
ATOM 1454 C CA . PHE A 1 182 ? 15.326 -13.100 -11.970 1.00 89.25 182 PHE A CA 1
ATOM 1455 C C . PHE A 1 182 ? 13.786 -13.148 -11.984 1.00 89.25 182 PHE A C 1
ATOM 1457 O O . PHE A 1 182 ? 13.205 -14.233 -12.044 1.00 89.25 182 PHE A O 1
ATOM 1464 N N . MET A 1 183 ? 13.098 -12.002 -11.958 1.00 92.62 183 MET A N 1
ATOM 1465 C CA . MET A 1 183 ? 11.632 -11.928 -11.993 1.00 92.62 183 MET A CA 1
ATOM 1466 C C . MET A 1 183 ? 11.114 -11.502 -13.372 1.00 92.62 183 MET A C 1
ATOM 1468 O O . MET A 1 183 ? 11.783 -10.792 -14.118 1.00 92.62 183 MET A O 1
ATOM 1472 N N . ARG A 1 184 ? 9.872 -11.868 -13.714 1.00 90.56 184 ARG A N 1
ATOM 1473 C CA . ARG A 1 184 ? 9.154 -11.229 -14.838 1.00 90.56 184 ARG A CA 1
ATOM 1474 C C . ARG A 1 184 ? 8.859 -9.768 -14.494 1.00 90.56 184 ARG A C 1
ATOM 1476 O O . ARG A 1 184 ? 8.654 -9.460 -13.324 1.00 90.56 184 ARG A O 1
ATOM 1483 N N . GLU A 1 185 ? 8.754 -8.889 -15.492 1.00 91.62 185 GLU A N 1
ATOM 1484 C CA . GLU A 1 185 ? 8.516 -7.450 -15.267 1.00 91.62 185 GLU A CA 1
ATOM 1485 C C . GLU A 1 185 ? 7.292 -7.178 -14.381 1.00 91.62 185 GLU A C 1
ATOM 1487 O O . GLU A 1 185 ? 7.398 -6.464 -13.388 1.00 91.62 185 GLU A O 1
ATOM 1492 N N . SER A 1 186 ? 6.158 -7.819 -14.670 1.00 92.25 186 SER A N 1
ATOM 1493 C CA . SER A 1 186 ? 4.932 -7.659 -13.882 1.00 92.25 186 SER A CA 1
ATOM 1494 C C . SER A 1 186 ? 5.044 -8.209 -12.458 1.00 92.25 186 SER A C 1
ATOM 1496 O O . SER A 1 186 ? 4.430 -7.685 -11.534 1.00 92.25 186 SER A O 1
ATOM 1498 N N . THR A 1 187 ? 5.813 -9.285 -12.269 1.00 94.19 187 THR A N 1
ATOM 1499 C CA . THR A 1 187 ? 6.077 -9.861 -10.944 1.00 94.19 187 THR A CA 1
ATOM 1500 C C . THR A 1 187 ? 6.939 -8.913 -10.122 1.00 94.19 187 THR A C 1
ATOM 1502 O O . THR A 1 187 ? 6.614 -8.649 -8.971 1.00 94.19 187 THR A O 1
ATOM 1505 N N . ALA A 1 188 ? 7.980 -8.345 -10.733 1.00 95.50 188 ALA A N 1
ATOM 1506 C CA . ALA A 1 188 ? 8.830 -7.350 -10.095 1.00 95.50 188 ALA A CA 1
ATOM 1507 C C . ALA A 1 188 ? 8.040 -6.078 -9.731 1.00 95.50 188 ALA A C 1
ATOM 1509 O O . ALA A 1 188 ? 8.186 -5.571 -8.629 1.00 95.50 188 ALA A O 1
ATOM 1510 N N . MET A 1 189 ? 7.123 -5.615 -10.589 1.00 95.69 189 MET A N 1
ATOM 1511 C CA . MET A 1 189 ? 6.231 -4.496 -10.246 1.00 95.69 189 MET A CA 1
ATOM 1512 C C . MET A 1 189 ? 5.339 -4.796 -9.032 1.00 95.69 189 MET A C 1
ATOM 1514 O O . MET A 1 189 ? 5.153 -3.936 -8.177 1.00 95.69 189 MET A O 1
ATOM 1518 N N . ARG A 1 190 ? 4.794 -6.015 -8.928 1.00 96.38 190 ARG A N 1
ATOM 1519 C CA . ARG A 1 190 ? 3.925 -6.431 -7.810 1.00 96.38 190 ARG A CA 1
ATOM 1520 C C . ARG A 1 190 ? 4.684 -6.693 -6.510 1.00 96.38 190 ARG A C 1
ATOM 1522 O O . ARG A 1 190 ? 4.101 -6.587 -5.433 1.00 96.38 190 ARG A O 1
ATOM 1529 N N . PHE A 1 191 ? 5.968 -7.030 -6.593 1.00 96.69 191 PHE A N 1
ATOM 1530 C CA . PHE A 1 191 ? 6.748 -7.518 -5.460 1.00 96.69 191 PHE A CA 1
ATOM 1531 C C . PHE A 1 191 ? 6.727 -6.592 -4.228 1.00 96.69 191 PHE A C 1
ATOM 1533 O O . PHE A 1 191 ? 6.491 -7.100 -3.130 1.00 96.69 191 PHE A O 1
ATOM 1540 N N . PRO A 1 192 ? 6.859 -5.254 -4.340 1.00 97.44 192 PRO A N 1
ATOM 1541 C CA . PRO A 1 192 ? 6.758 -4.384 -3.168 1.00 97.44 192 PRO A CA 1
ATOM 1542 C C . PRO A 1 192 ? 5.393 -4.445 -2.476 1.00 97.44 192 PRO A C 1
ATOM 1544 O O . PRO A 1 192 ? 5.335 -4.380 -1.251 1.00 97.44 192 PRO A O 1
ATOM 1547 N N . ALA A 1 193 ? 4.295 -4.622 -3.220 1.00 95.44 193 ALA A N 1
ATOM 1548 C CA . ALA A 1 193 ? 2.974 -4.799 -2.617 1.00 95.44 193 ALA A CA 1
ATOM 1549 C C . ALA A 1 193 ? 2.891 -6.119 -1.833 1.00 95.44 193 ALA A C 1
ATOM 1551 O O . ALA A 1 193 ? 2.333 -6.141 -0.738 1.00 95.44 193 ALA A O 1
ATOM 1552 N N . TRP A 1 194 ? 3.520 -7.191 -2.330 1.00 96.31 194 TRP A N 1
ATOM 1553 C CA . TRP A 1 194 ? 3.601 -8.476 -1.622 1.00 96.31 194 TRP A CA 1
ATOM 1554 C C . TRP A 1 194 ? 4.410 -8.367 -0.329 1.00 96.31 194 TRP A C 1
ATOM 1556 O O . TRP A 1 194 ? 4.002 -8.899 0.702 1.00 96.31 194 TRP A O 1
ATOM 1566 N N . VAL A 1 195 ? 5.523 -7.626 -0.354 1.00 97.81 195 VAL A N 1
ATOM 1567 C CA . VAL A 1 195 ? 6.309 -7.327 0.853 1.00 97.81 195 VAL A CA 1
ATOM 1568 C C . VAL A 1 195 ? 5.453 -6.563 1.866 1.00 97.81 195 VAL A C 1
ATOM 1570 O O . VAL A 1 195 ? 5.393 -6.946 3.033 1.00 97.81 195 VAL A O 1
ATOM 1573 N N . MET A 1 196 ? 4.724 -5.536 1.423 1.00 98.12 196 MET A N 1
ATOM 1574 C CA . MET A 1 196 ? 3.818 -4.773 2.286 1.00 98.12 196 MET A CA 1
ATOM 1575 C C . MET A 1 196 ? 2.687 -5.632 2.866 1.00 98.12 196 MET A C 1
ATOM 1577 O O . MET A 1 196 ? 2.341 -5.463 4.037 1.00 98.12 196 MET A O 1
ATOM 1581 N N . ALA A 1 197 ? 2.145 -6.574 2.090 1.00 97.25 197 ALA A N 1
ATOM 1582 C CA . ALA A 1 197 ? 1.162 -7.545 2.560 1.00 97.25 197 ALA A CA 1
ATOM 1583 C C . ALA A 1 197 ? 1.749 -8.480 3.629 1.00 97.25 197 ALA A C 1
ATOM 1585 O O . ALA A 1 197 ? 1.136 -8.669 4.676 1.00 97.25 197 ALA A O 1
ATOM 1586 N N . GLY A 1 198 ? 2.960 -9.005 3.418 1.00 98.06 198 GLY A N 1
ATOM 1587 C CA . GLY A 1 198 ? 3.660 -9.822 4.413 1.00 98.06 198 GLY A CA 1
ATOM 1588 C C . GLY A 1 198 ? 3.909 -9.066 5.721 1.00 98.06 198 GLY A C 1
ATOM 1589 O O . GLY A 1 198 ? 3.629 -9.587 6.802 1.00 98.06 198 GLY A O 1
ATOM 1590 N N . ILE A 1 199 ? 4.349 -7.804 5.631 1.00 98.56 199 ILE A N 1
ATOM 1591 C CA . ILE A 1 199 ? 4.517 -6.923 6.798 1.00 98.56 199 ILE A CA 1
ATOM 1592 C C . ILE A 1 199 ? 3.174 -6.689 7.497 1.00 98.56 199 ILE A C 1
ATOM 1594 O O . ILE A 1 199 ? 3.125 -6.725 8.723 1.00 98.56 199 ILE A O 1
ATOM 1598 N N . LEU A 1 200 ? 2.079 -6.490 6.756 1.00 98.50 200 LEU A N 1
ATOM 1599 C CA . LEU A 1 200 ? 0.748 -6.336 7.347 1.00 98.50 200 LEU A CA 1
ATOM 1600 C C . LEU A 1 200 ? 0.357 -7.568 8.163 1.00 98.50 200 LEU A C 1
ATOM 1602 O O . LEU A 1 200 ? -0.010 -7.416 9.322 1.00 98.50 200 LEU A O 1
ATOM 1606 N N . ILE A 1 201 ? 0.488 -8.775 7.608 1.00 98.38 201 ILE A N 1
ATOM 1607 C CA . ILE A 1 201 ? 0.183 -10.017 8.337 1.00 98.38 201 ILE A CA 1
ATOM 1608 C C . ILE A 1 201 ? 1.048 -10.142 9.599 1.00 98.38 201 ILE A C 1
ATOM 1610 O O . ILE A 1 201 ? 0.527 -10.458 10.671 1.00 98.38 201 ILE A O 1
ATOM 1614 N N . ALA A 1 202 ? 2.344 -9.823 9.508 1.00 98.56 202 ALA A N 1
ATOM 1615 C CA . ALA A 1 202 ? 3.244 -9.825 10.660 1.00 98.56 202 ALA A CA 1
ATOM 1616 C C . ALA A 1 202 ? 2.834 -8.795 11.729 1.00 98.56 202 ALA A C 1
ATOM 1618 O O . ALA A 1 202 ? 2.872 -9.095 12.923 1.00 98.56 202 ALA A O 1
ATOM 1619 N N . LEU A 1 203 ? 2.399 -7.599 11.321 1.00 98.62 203 LEU A N 1
ATOM 1620 C CA . LEU A 1 203 ? 1.902 -6.565 12.229 1.00 98.62 203 LEU A CA 1
ATOM 1621 C C . LEU A 1 203 ? 0.578 -6.960 12.883 1.00 98.62 203 LEU A C 1
ATOM 1623 O O . LEU A 1 203 ? 0.424 -6.733 14.080 1.00 98.62 203 LEU A O 1
ATOM 1627 N N . ILE A 1 204 ? -0.350 -7.577 12.144 1.00 98.56 204 ILE A N 1
ATOM 1628 C CA . ILE A 1 204 ? -1.601 -8.111 12.700 1.00 98.56 204 ILE A CA 1
ATOM 1629 C C . ILE A 1 204 ? -1.277 -9.146 13.774 1.00 98.56 204 ILE A C 1
ATOM 1631 O O . ILE A 1 204 ? -1.758 -9.023 14.900 1.00 98.56 204 ILE A O 1
ATOM 1635 N N . PHE A 1 205 ? -0.415 -10.117 13.452 1.00 98.50 205 PHE A N 1
ATOM 1636 C CA . PHE A 1 205 ? 0.030 -11.141 14.394 1.00 98.50 205 PHE A CA 1
ATOM 1637 C C . PHE A 1 205 ? 0.658 -10.522 15.647 1.00 98.50 205 PHE A C 1
ATOM 1639 O O . PHE A 1 205 ? 0.265 -10.862 16.765 1.00 98.50 205 PHE A O 1
ATOM 1646 N N . LEU A 1 206 ? 1.603 -9.592 15.473 1.00 98.19 206 LEU A N 1
ATOM 1647 C CA . LEU A 1 206 ? 2.307 -8.925 16.566 1.00 98.19 206 LEU A CA 1
ATOM 1648 C C . LEU A 1 206 ? 1.344 -8.140 17.461 1.00 98.19 206 LEU A C 1
ATOM 1650 O O . LEU A 1 206 ? 1.356 -8.314 18.677 1.00 98.19 206 LEU A O 1
ATOM 1654 N N . LEU A 1 207 ? 0.503 -7.292 16.868 1.00 96.12 207 LEU A N 1
ATOM 1655 C CA . LEU A 1 207 ? -0.414 -6.415 17.590 1.00 96.12 207 LEU A CA 1
ATOM 1656 C C . LEU A 1 207 ? -1.421 -7.230 18.408 1.00 96.12 207 LEU A C 1
ATOM 1658 O O . LEU A 1 207 ? -1.561 -7.028 19.612 1.00 96.12 207 LEU A O 1
ATOM 1662 N N . ALA A 1 208 ? -2.065 -8.204 17.768 1.00 96.19 208 ALA A N 1
ATOM 1663 C CA . ALA A 1 208 ? -3.033 -9.081 18.408 1.00 96.19 208 ALA A CA 1
ATOM 1664 C C . ALA A 1 208 ? -2.390 -9.975 19.484 1.00 96.19 208 ALA A C 1
ATOM 1666 O O . ALA A 1 208 ? -2.984 -10.174 20.544 1.00 96.19 208 ALA A O 1
ATOM 1667 N N . THR A 1 209 ? -1.158 -10.453 19.267 1.00 96.19 209 THR A N 1
ATOM 1668 C CA . THR A 1 209 ? -0.414 -11.221 20.279 1.00 96.19 209 THR A CA 1
ATOM 1669 C C . THR A 1 209 ? -0.095 -10.379 21.507 1.00 96.19 209 THR A C 1
ATOM 1671 O O . THR A 1 209 ? -0.299 -10.838 22.628 1.00 96.19 209 THR A O 1
ATOM 1674 N N . LEU A 1 210 ? 0.368 -9.142 21.314 1.00 93.75 210 LEU A N 1
ATOM 1675 C CA . LEU A 1 210 ? 0.709 -8.242 22.417 1.00 93.75 210 LEU A CA 1
ATOM 1676 C C . LEU A 1 210 ? -0.517 -7.792 23.217 1.00 93.75 210 LEU A C 1
ATOM 1678 O O . LEU A 1 210 ? -0.391 -7.520 24.408 1.00 93.75 210 LEU A O 1
ATOM 1682 N N . TRP A 1 211 ? -1.682 -7.688 22.578 1.00 92.12 211 TRP A N 1
ATOM 1683 C CA . TRP A 1 211 ? -2.907 -7.231 23.236 1.00 92.12 211 TRP A CA 1
ATOM 1684 C C . TRP A 1 211 ? -3.723 -8.363 23.862 1.00 92.12 211 TRP A C 1
ATOM 1686 O O . TRP A 1 211 ? -4.318 -8.157 24.916 1.00 92.12 211 TRP A O 1
ATOM 1696 N N . PHE A 1 212 ? -3.745 -9.551 23.252 1.00 92.81 212 PHE A N 1
ATOM 1697 C CA . PHE A 1 212 ? -4.670 -10.626 23.637 1.00 92.81 212 PHE A CA 1
ATOM 1698 C C . PHE A 1 212 ? -4.043 -12.028 23.725 1.00 92.81 212 PHE A C 1
ATOM 1700 O O . PHE A 1 212 ? -4.716 -12.983 24.125 1.00 92.81 212 PHE A O 1
ATOM 1707 N N . GLY A 1 213 ? -2.764 -12.172 23.377 1.00 92.88 213 GLY A N 1
ATOM 1708 C CA . GLY A 1 213 ? -2.028 -13.435 23.408 1.00 92.88 213 GLY A CA 1
ATOM 1709 C C . GLY A 1 213 ? -1.918 -14.150 22.050 1.00 92.88 213 GLY A C 1
ATOM 1710 O O . GLY A 1 213 ? -2.608 -13.811 21.084 1.00 92.88 213 GLY A O 1
ATOM 1711 N N . PRO A 1 214 ? -1.051 -15.175 21.960 1.00 94.69 214 PRO A N 1
ATOM 1712 C CA . PRO A 1 214 ? -0.572 -15.730 20.688 1.00 94.69 214 PRO A CA 1
ATOM 1713 C C . PRO A 1 214 ? -1.662 -16.397 19.843 1.00 94.69 214 PRO A C 1
ATOM 1715 O O . PRO A 1 214 ? -1.616 -16.332 18.620 1.00 94.69 214 PRO A O 1
ATOM 1718 N N . TRP A 1 215 ? -2.671 -17.004 20.474 1.00 94.00 215 TRP A N 1
ATOM 1719 C CA . TRP A 1 215 ? -3.777 -17.647 19.757 1.00 94.00 215 TRP A CA 1
ATOM 1720 C C . TRP A 1 215 ? -4.669 -16.640 19.033 1.00 94.00 215 TRP A C 1
ATOM 1722 O O . TRP A 1 215 ? -5.094 -16.905 17.912 1.00 94.00 215 TRP A O 1
ATOM 1732 N N . VAL A 1 216 ? -4.906 -15.473 19.641 1.00 95.50 216 VAL A N 1
ATOM 1733 C CA . VAL A 1 216 ? -5.627 -14.371 18.987 1.00 95.50 216 VAL A CA 1
ATOM 1734 C C . VAL A 1 216 ? -4.786 -13.815 17.845 1.00 95.50 216 VAL A C 1
ATOM 1736 O O . VAL A 1 216 ? -5.309 -13.594 16.757 1.00 95.50 216 VAL A O 1
ATOM 1739 N N . GLY A 1 217 ? -3.475 -13.668 18.068 1.00 96.38 217 GLY A N 1
ATOM 1740 C CA . GLY A 1 217 ? -2.514 -13.253 17.050 1.00 96.38 217 GLY A CA 1
ATOM 1741 C C . GLY A 1 217 ? -2.513 -14.128 15.809 1.00 96.38 217 GLY A C 1
ATOM 1742 O O . GLY A 1 217 ? -2.725 -13.633 14.701 1.00 96.38 217 GLY A O 1
ATOM 1743 N N . LEU A 1 218 ? -2.298 -15.429 15.996 1.00 96.94 218 LEU A N 1
ATOM 1744 C CA . LEU A 1 218 ? -2.261 -16.398 14.907 1.00 96.94 218 LEU A CA 1
ATOM 1745 C C . LEU A 1 218 ? -3.594 -16.426 14.157 1.00 96.94 218 LEU A C 1
ATOM 1747 O O . LEU A 1 218 ? -3.612 -16.329 12.932 1.00 96.94 218 LEU A O 1
ATOM 1751 N N . PHE A 1 219 ? -4.707 -16.501 14.890 1.00 96.62 219 PHE A N 1
ATOM 1752 C CA . PHE A 1 219 ? -6.032 -16.561 14.286 1.00 96.62 219 PHE A CA 1
ATOM 1753 C C . PHE A 1 219 ? -6.351 -15.310 13.465 1.00 96.62 219 PHE A C 1
ATOM 1755 O O . PHE A 1 219 ? -6.781 -15.428 12.319 1.00 96.62 219 PHE A O 1
ATOM 1762 N N . ALA A 1 220 ? -6.121 -14.118 14.021 1.00 97.62 220 ALA A N 1
ATOM 1763 C CA . ALA A 1 220 ? -6.400 -12.856 13.344 1.00 97.62 220 ALA A CA 1
ATOM 1764 C C . ALA A 1 220 ? -5.566 -12.702 12.064 1.00 97.62 220 ALA A C 1
ATOM 1766 O O . ALA A 1 220 ? -6.100 -12.317 11.025 1.00 97.62 220 ALA A O 1
ATOM 1767 N N . ALA A 1 221 ? -4.277 -13.048 12.117 1.00 97.69 221 ALA A N 1
ATOM 1768 C CA . ALA A 1 221 ? -3.374 -12.962 10.974 1.00 97.69 221 ALA A CA 1
ATOM 1769 C C . ALA A 1 221 ? -3.777 -13.920 9.839 1.00 97.69 221 ALA A C 1
ATOM 1771 O O . ALA A 1 221 ? -3.906 -13.489 8.692 1.00 97.69 221 ALA A O 1
ATOM 1772 N N . LEU A 1 222 ? -4.037 -15.195 10.158 1.00 94.94 222 LEU A N 1
ATOM 1773 C CA . LEU A 1 222 ? -4.472 -16.189 9.169 1.00 94.94 222 LEU A CA 1
ATOM 1774 C C . LEU A 1 222 ? -5.840 -15.827 8.585 1.00 94.94 222 LEU A C 1
ATOM 1776 O O . LEU A 1 222 ? -6.023 -15.845 7.373 1.00 94.94 222 LEU A O 1
ATOM 1780 N N . THR A 1 223 ? -6.785 -15.435 9.437 1.00 91.81 223 THR A N 1
ATOM 1781 C CA . THR A 1 223 ? -8.128 -15.037 9.009 1.00 91.81 223 THR A CA 1
ATOM 1782 C C . THR A 1 223 ? -8.076 -13.849 8.060 1.00 91.81 223 THR A C 1
ATOM 1784 O O . THR A 1 223 ? -8.701 -13.874 7.003 1.00 91.81 223 THR A O 1
ATOM 1787 N N . PHE A 1 224 ? -7.310 -12.809 8.402 1.00 95.44 224 PHE A N 1
ATOM 1788 C CA . PHE A 1 224 ? -7.174 -11.653 7.529 1.00 95.44 224 PHE A CA 1
ATOM 1789 C C . PHE A 1 224 ? -6.591 -12.049 6.168 1.00 95.44 224 PHE A C 1
ATOM 1791 O O . PHE A 1 224 ? -7.106 -11.586 5.154 1.00 95.44 224 PHE A O 1
ATOM 1798 N N . LEU A 1 225 ? -5.571 -12.916 6.145 1.00 93.25 225 LEU A N 1
ATOM 1799 C CA . LEU A 1 225 ? -4.928 -13.392 4.919 1.00 93.25 225 LEU A CA 1
ATOM 1800 C C . LEU A 1 225 ? -5.872 -14.211 4.026 1.00 93.25 225 LEU A C 1
ATOM 1802 O O . LEU A 1 225 ? -5.845 -14.035 2.811 1.00 93.25 225 LEU A O 1
ATOM 1806 N N . PHE A 1 226 ? -6.685 -15.095 4.611 1.00 90.38 226 PHE A N 1
ATOM 1807 C CA . PHE A 1 226 ? -7.482 -16.074 3.863 1.00 90.38 226 PHE A CA 1
ATOM 1808 C C . PHE A 1 226 ? -8.896 -15.623 3.496 1.00 90.38 226 PHE A C 1
ATOM 1810 O O . PHE A 1 226 ? -9.563 -16.318 2.733 1.00 90.38 226 PHE A O 1
ATOM 1817 N N . ILE A 1 227 ? -9.365 -14.459 3.958 1.00 90.56 227 ILE A N 1
ATOM 1818 C CA . ILE A 1 227 ? -10.583 -13.872 3.384 1.00 90.56 227 ILE A CA 1
ATOM 1819 C C . ILE A 1 227 ? -10.305 -13.597 1.889 1.00 90.56 227 ILE A C 1
ATOM 1821 O O . ILE A 1 227 ? -9.402 -12.805 1.592 1.00 90.56 227 ILE A O 1
ATOM 1825 N N . PRO A 1 228 ? -11.069 -14.185 0.939 1.00 89.38 228 PRO A N 1
ATOM 1826 C CA . PRO A 1 228 ? -10.710 -14.208 -0.485 1.00 89.38 228 PRO A CA 1
ATOM 1827 C C . PRO A 1 228 ? -10.384 -12.836 -1.075 1.00 89.38 228 PRO A C 1
ATOM 1829 O O . PRO A 1 228 ? -9.429 -12.674 -1.834 1.00 89.38 228 PRO A O 1
ATOM 1832 N N . ARG A 1 229 ? -11.136 -11.811 -0.671 1.00 87.31 229 ARG A N 1
ATOM 1833 C CA . ARG A 1 229 ? -10.922 -10.442 -1.143 1.00 87.31 229 ARG A CA 1
ATOM 1834 C C . ARG A 1 229 ? -9.599 -9.841 -0.651 1.00 87.31 229 ARG A C 1
ATOM 1836 O O . ARG A 1 229 ? -8.922 -9.156 -1.409 1.00 87.31 229 ARG A O 1
ATOM 1843 N N . HIS A 1 230 ? -9.199 -10.112 0.592 1.00 92.00 230 HIS A N 1
ATOM 1844 C CA . HIS A 1 230 ? -7.930 -9.622 1.133 1.00 92.00 230 HIS A CA 1
ATOM 1845 C C . HIS A 1 230 ? -6.763 -10.353 0.475 1.00 92.00 230 HIS A C 1
ATOM 1847 O O . HIS A 1 230 ? -5.787 -9.711 0.088 1.00 92.00 230 HIS A O 1
ATOM 1853 N N . PHE A 1 231 ? -6.907 -11.670 0.279 1.00 91.19 231 PHE A N 1
ATOM 1854 C CA . PHE A 1 231 ? -5.950 -12.470 -0.474 1.00 91.19 231 PHE A CA 1
ATOM 1855 C C . PHE A 1 231 ? -5.757 -11.896 -1.880 1.00 91.19 231 PHE A C 1
ATOM 1857 O O . PHE A 1 231 ? -4.629 -11.661 -2.296 1.00 91.19 231 PHE A O 1
ATOM 1864 N N . PHE A 1 232 ? -6.840 -11.585 -2.595 1.00 90.38 232 PHE A N 1
ATOM 1865 C CA . PHE A 1 232 ? -6.764 -10.964 -3.916 1.00 90.38 232 PHE A CA 1
ATOM 1866 C C . PHE A 1 232 ? -6.011 -9.624 -3.890 1.00 90.38 232 PHE A C 1
ATOM 1868 O O . PHE A 1 232 ? -5.029 -9.466 -4.616 1.00 90.38 232 PHE A O 1
ATOM 1875 N N . HIS A 1 233 ? -6.398 -8.691 -3.011 1.00 90.75 233 HIS A N 1
ATOM 1876 C CA . HIS A 1 233 ? -5.746 -7.379 -2.898 1.00 90.75 233 HIS A CA 1
ATOM 1877 C C . HIS A 1 233 ? -4.258 -7.471 -2.533 1.00 90.75 233 HIS A C 1
ATOM 1879 O O . HIS A 1 233 ? -3.461 -6.686 -3.045 1.00 90.75 233 HIS A O 1
ATOM 1885 N N . ALA A 1 234 ? -3.862 -8.457 -1.722 1.00 92.44 234 ALA A N 1
ATOM 1886 C CA . ALA A 1 234 ? -2.467 -8.689 -1.356 1.00 92.44 234 ALA A CA 1
ATOM 1887 C C . ALA A 1 234 ? -1.553 -9.003 -2.556 1.00 92.44 234 ALA A C 1
ATOM 1889 O O . ALA A 1 234 ? -0.341 -8.834 -2.441 1.00 92.44 234 ALA A O 1
ATOM 1890 N N . HIS A 1 235 ? -2.108 -9.430 -3.699 1.00 92.19 235 HIS A N 1
ATOM 1891 C CA . HIS A 1 235 ? -1.333 -9.802 -4.887 1.00 92.19 235 HIS A CA 1
ATOM 1892 C C . HIS A 1 235 ? -1.229 -8.702 -5.949 1.00 92.19 235 HIS A C 1
ATOM 1894 O O . HIS A 1 235 ? -0.441 -8.852 -6.888 1.00 92.19 235 HIS A O 1
ATOM 1900 N N . LEU A 1 236 ? -2.005 -7.624 -5.828 1.00 92.31 236 LEU A N 1
ATOM 1901 C CA . LEU A 1 236 ? -2.070 -6.569 -6.835 1.00 92.31 236 LEU A CA 1
ATOM 1902 C C . LEU A 1 236 ? -0.975 -5.522 -6.627 1.00 92.31 236 LEU A C 1
ATOM 1904 O O . LEU A 1 236 ? -0.667 -5.144 -5.498 1.00 92.31 236 LEU A O 1
ATOM 1908 N N . CYS A 1 237 ? -0.466 -4.961 -7.721 1.00 94.00 237 CYS A N 1
ATOM 1909 C CA . CYS A 1 237 ? 0.338 -3.742 -7.693 1.00 94.00 237 CYS A CA 1
ATOM 1910 C C . CYS A 1 237 ? -0.585 -2.545 -7.412 1.00 94.00 237 CYS A C 1
ATOM 1912 O O . CYS A 1 237 ? -0.979 -1.839 -8.325 1.00 94.00 237 CYS A O 1
ATOM 1914 N N . THR A 1 238 ? -1.032 -2.372 -6.166 1.00 91.94 238 THR A N 1
ATOM 1915 C CA . THR A 1 238 ? -1.968 -1.311 -5.743 1.00 91.94 238 THR A CA 1
ATOM 1916 C C . THR A 1 238 ? -1.585 -0.776 -4.364 1.00 91.94 238 THR A C 1
ATOM 1918 O O . THR A 1 238 ? -0.742 -1.348 -3.670 1.00 91.94 238 THR A O 1
ATOM 1921 N N . PHE A 1 239 ? -2.195 0.334 -3.946 1.00 93.50 239 PHE A N 1
ATOM 1922 C CA . PHE A 1 239 ? -1.847 1.002 -2.688 1.00 93.50 239 PHE A CA 1
ATOM 1923 C C . PHE A 1 239 ? -2.662 0.528 -1.482 1.00 93.50 239 PHE A C 1
ATOM 1925 O O . PHE A 1 239 ? -2.337 0.905 -0.361 1.00 93.50 239 PHE A O 1
ATOM 1932 N N . ASP A 1 240 ? -3.714 -0.271 -1.673 1.00 93.19 240 ASP A N 1
ATOM 1933 C CA . ASP A 1 240 ? -4.711 -0.550 -0.628 1.00 93.19 240 ASP A CA 1
ATOM 1934 C C . ASP A 1 240 ? -4.144 -1.396 0.517 1.00 93.19 240 ASP A C 1
ATOM 1936 O O . ASP A 1 240 ? -4.281 -1.050 1.695 1.00 93.19 240 ASP A O 1
ATOM 1940 N N . THR A 1 241 ? -3.424 -2.468 0.185 1.00 94.25 241 THR A N 1
ATOM 1941 C CA . THR A 1 241 ? -2.734 -3.269 1.198 1.00 94.25 241 THR A CA 1
ATOM 1942 C C . THR A 1 241 ? -1.601 -2.472 1.835 1.00 94.25 241 THR A C 1
ATOM 1944 O O . THR A 1 241 ? -1.478 -2.480 3.053 1.00 94.25 241 THR A O 1
ATOM 1947 N N . ALA A 1 242 ? -0.841 -1.704 1.046 1.00 97.12 242 ALA A N 1
ATOM 1948 C CA . ALA A 1 242 ? 0.272 -0.902 1.550 1.00 97.12 242 ALA A CA 1
ATOM 1949 C C . ALA A 1 242 ? -0.167 0.202 2.526 1.00 97.12 242 ALA A C 1
ATOM 1951 O O . ALA A 1 242 ? 0.436 0.353 3.589 1.00 97.12 242 ALA A O 1
ATOM 1952 N N . VAL A 1 243 ? -1.235 0.945 2.216 1.00 97.12 243 VAL A N 1
ATOM 1953 C CA . VAL A 1 243 ? -1.768 1.952 3.143 1.00 97.12 243 VAL A CA 1
ATOM 1954 C C . VAL A 1 243 ? -2.342 1.287 4.388 1.00 97.12 243 VAL A C 1
ATOM 1956 O O . VAL A 1 243 ? -2.163 1.808 5.483 1.00 97.12 243 VAL A O 1
ATOM 1959 N N . THR A 1 244 ? -2.960 0.110 4.257 1.00 97.44 244 THR A N 1
ATOM 1960 C CA . THR A 1 244 ? -3.445 -0.654 5.413 1.00 97.44 244 THR A CA 1
ATOM 1961 C C . THR A 1 244 ? -2.282 -1.052 6.325 1.00 97.44 244 THR A C 1
ATOM 1963 O O . THR A 1 244 ? -2.358 -0.833 7.533 1.00 97.44 244 THR A O 1
ATOM 1966 N N . THR A 1 245 ? -1.164 -1.531 5.764 1.00 98.50 245 THR A N 1
ATOM 1967 C CA . THR A 1 245 ? 0.085 -1.778 6.505 1.00 98.50 245 THR A CA 1
ATOM 1968 C C . THR A 1 245 ? 0.555 -0.528 7.239 1.00 98.50 245 THR A C 1
ATOM 1970 O O . THR A 1 245 ? 0.855 -0.598 8.428 1.00 98.50 245 THR A O 1
ATOM 1973 N N . MET A 1 246 ? 0.596 0.618 6.553 1.00 98.44 246 MET A N 1
ATOM 1974 C CA . MET A 1 246 ? 1.060 1.879 7.134 1.00 98.44 246 MET A CA 1
ATOM 1975 C C . MET A 1 246 ? 0.140 2.376 8.253 1.00 98.44 246 MET A C 1
ATOM 1977 O O . MET A 1 246 ? 0.634 2.787 9.298 1.00 98.44 246 MET A O 1
ATOM 1981 N N . ILE A 1 247 ? -1.182 2.273 8.093 1.00 98.19 247 ILE A N 1
ATOM 1982 C CA . ILE A 1 247 ? -2.159 2.609 9.139 1.00 98.19 247 ILE A CA 1
ATOM 1983 C C . ILE A 1 247 ? -1.906 1.759 10.390 1.00 98.19 247 ILE A C 1
ATOM 1985 O O . ILE A 1 247 ? -1.751 2.302 11.483 1.00 98.19 247 ILE A O 1
ATOM 1989 N N . VAL A 1 248 ? -1.792 0.435 10.241 1.00 98.38 248 VAL A N 1
ATOM 1990 C CA . VAL A 1 248 ? -1.539 -0.473 11.374 1.00 98.38 248 VAL A CA 1
ATOM 1991 C C . VAL A 1 248 ? -0.170 -0.205 12.006 1.00 98.38 248 VAL A C 1
ATOM 1993 O O . VAL A 1 248 ? -0.054 -0.197 13.232 1.00 98.38 248 VAL A O 1
ATOM 1996 N N . ALA A 1 249 ? 0.860 0.068 11.200 1.00 98.69 249 ALA A N 1
ATOM 1997 C CA . ALA A 1 249 ? 2.194 0.413 11.685 1.00 98.69 249 ALA A CA 1
ATOM 1998 C C . ALA A 1 249 ? 2.193 1.719 12.496 1.00 98.69 249 ALA A C 1
ATOM 2000 O O . ALA A 1 249 ? 2.814 1.771 13.559 1.00 98.69 249 ALA A O 1
ATOM 2001 N N . VAL A 1 250 ? 1.467 2.748 12.041 1.00 98.69 250 VAL A N 1
ATOM 2002 C CA . VAL A 1 250 ? 1.302 4.015 12.769 1.00 98.69 250 VAL A CA 1
ATOM 2003 C C . VAL A 1 250 ? 0.539 3.792 14.069 1.00 98.69 250 VAL A C 1
ATOM 2005 O O . VAL A 1 250 ? 0.985 4.273 15.103 1.00 98.69 250 VAL A O 1
ATOM 2008 N N . ILE A 1 251 ? -0.549 3.017 14.068 1.00 98.06 251 ILE A N 1
ATOM 2009 C CA . ILE A 1 251 ? -1.316 2.707 15.289 1.00 98.06 251 ILE A CA 1
ATOM 2010 C C . ILE A 1 251 ? -0.449 1.952 16.302 1.00 98.06 251 ILE A C 1
ATOM 2012 O O . ILE A 1 251 ? -0.432 2.289 17.488 1.00 98.06 251 ILE A O 1
ATOM 2016 N N . TYR A 1 252 ? 0.326 0.968 15.842 1.00 98.06 252 TYR A N 1
ATOM 2017 C CA . TYR A 1 252 ? 1.273 0.246 16.685 1.00 98.06 252 TYR A CA 1
ATOM 2018 C C . TYR A 1 252 ? 2.354 1.178 17.253 1.00 98.06 252 TYR A C 1
ATOM 2020 O O . TYR A 1 252 ? 2.587 1.190 18.463 1.00 98.06 252 TYR A O 1
ATOM 2028 N N . ALA A 1 253 ? 2.992 1.994 16.411 1.00 98.38 253 ALA A N 1
ATOM 2029 C CA . ALA A 1 253 ? 4.025 2.931 16.842 1.00 98.38 253 ALA A CA 1
ATOM 2030 C C . ALA A 1 253 ? 3.474 4.006 17.788 1.00 98.38 253 ALA A C 1
ATOM 2032 O O . ALA A 1 253 ? 4.126 4.327 18.780 1.00 98.38 253 ALA A O 1
ATOM 2033 N N . PHE A 1 254 ? 2.259 4.498 17.541 1.00 97.56 254 PHE A N 1
ATOM 2034 C CA . PHE A 1 254 ? 1.547 5.418 18.419 1.00 97.56 254 PHE A CA 1
ATOM 2035 C C . PHE A 1 254 ? 1.322 4.783 19.791 1.00 97.56 254 PHE A C 1
ATOM 2037 O O . PHE A 1 254 ? 1.728 5.361 20.798 1.00 97.56 254 PHE A O 1
ATOM 2044 N N . TRP A 1 255 ? 0.789 3.557 19.847 1.00 95.56 255 TRP A N 1
ATOM 2045 C CA . TRP A 1 255 ? 0.601 2.820 21.100 1.00 95.56 255 TRP A CA 1
ATOM 2046 C C . TRP A 1 255 ? 1.921 2.625 21.866 1.00 95.56 255 TRP A C 1
ATOM 2048 O O . TRP A 1 255 ? 1.971 2.813 23.083 1.00 95.56 255 TRP A O 1
ATOM 2058 N N . ARG A 1 256 ? 3.025 2.326 21.166 1.00 95.50 256 ARG A N 1
ATOM 2059 C CA . ARG A 1 256 ? 4.368 2.238 21.768 1.00 95.50 256 ARG A CA 1
ATOM 2060 C C . ARG A 1 256 ? 4.900 3.599 22.234 1.00 95.50 256 ARG A C 1
ATOM 2062 O O . ARG A 1 256 ? 5.599 3.657 23.249 1.00 95.50 256 ARG A O 1
ATOM 2069 N N . SER A 1 257 ? 4.562 4.683 21.533 1.00 96.06 257 SER A N 1
ATOM 2070 C CA . SER A 1 257 ? 4.998 6.051 21.847 1.00 96.06 257 SER A CA 1
ATOM 2071 C C . SER A 1 257 ? 4.473 6.554 23.188 1.00 96.06 257 SER A C 1
ATOM 2073 O O . SER A 1 257 ? 5.169 7.309 23.864 1.00 96.06 257 SER A O 1
ATOM 2075 N N . LEU A 1 258 ? 3.319 6.039 23.632 1.00 92.00 258 LEU A N 1
ATOM 2076 C CA . LEU A 1 258 ? 2.730 6.346 24.940 1.00 92.00 258 LEU A CA 1
ATOM 2077 C C . LEU A 1 258 ? 3.666 6.010 26.111 1.00 92.00 258 LEU A C 1
ATOM 2079 O O . LEU A 1 258 ? 3.531 6.581 27.188 1.00 92.00 258 LEU A O 1
ATOM 2083 N N . LYS A 1 259 ? 4.616 5.087 25.909 1.00 91.44 259 LYS A N 1
ATOM 2084 C CA . LYS A 1 259 ? 5.584 4.655 26.930 1.00 91.44 259 LYS A CA 1
ATOM 2085 C C . LYS A 1 259 ? 7.035 4.998 26.587 1.00 91.44 259 LYS A C 1
ATOM 2087 O O . LYS A 1 259 ? 7.923 4.724 27.386 1.00 91.44 259 LYS A O 1
ATOM 2092 N N . SER A 1 260 ? 7.322 5.534 25.400 1.00 94.94 260 SER A N 1
ATOM 2093 C CA . SER A 1 260 ? 8.703 5.692 24.932 1.00 94.94 260 SER A CA 1
ATOM 2094 C C . SER A 1 260 ? 8.867 6.826 23.926 1.00 94.94 260 SER A C 1
ATOM 2096 O O . SER A 1 260 ? 8.286 6.808 22.842 1.00 94.94 260 SER A O 1
ATOM 2098 N N . ARG A 1 261 ? 9.768 7.769 24.237 1.00 94.31 261 ARG A N 1
ATOM 2099 C CA . ARG A 1 261 ? 10.092 8.908 23.360 1.00 94.31 261 ARG A CA 1
ATOM 2100 C C . ARG A 1 261 ? 10.682 8.487 22.013 1.00 94.31 261 ARG A C 1
ATOM 2102 O O . ARG A 1 261 ? 10.375 9.113 21.008 1.00 94.31 261 ARG A O 1
ATOM 2109 N N . LYS A 1 262 ? 11.459 7.398 21.947 1.00 97.44 262 LYS A N 1
ATOM 2110 C CA . LYS A 1 262 ? 11.979 6.872 20.666 1.00 97.44 262 LYS A CA 1
ATOM 2111 C C . LYS A 1 262 ? 10.838 6.566 19.690 1.00 97.44 262 LYS A C 1
ATOM 2113 O O . LYS A 1 262 ? 10.927 6.866 18.503 1.00 97.44 262 LYS A O 1
ATOM 2118 N N . TRP A 1 263 ? 9.750 6.000 20.204 1.00 98.06 263 TRP A N 1
ATOM 2119 C CA . TRP A 1 263 ? 8.589 5.635 19.400 1.00 98.06 263 TRP A CA 1
ATOM 2120 C C . TRP A 1 263 ? 7.751 6.839 18.951 1.00 98.06 263 TRP A C 1
ATOM 2122 O O . TRP A 1 263 ? 7.026 6.707 17.973 1.00 98.06 263 TRP A O 1
ATOM 2132 N N . VAL A 1 264 ? 7.896 8.016 19.573 1.00 97.88 264 VAL A N 1
ATOM 2133 C CA . VAL A 1 264 ? 7.295 9.276 19.085 1.00 97.88 264 VAL A CA 1
ATOM 2134 C C . VAL A 1 264 ? 7.853 9.630 17.706 1.00 97.88 264 VAL A C 1
ATOM 2136 O O . VAL A 1 264 ? 7.091 9.861 16.767 1.00 97.88 264 VAL A O 1
ATOM 2139 N N . PHE A 1 265 ? 9.180 9.595 17.554 1.00 97.94 265 PHE A N 1
ATOM 2140 C CA . PHE A 1 265 ? 9.835 9.876 16.275 1.00 97.94 265 PHE A CA 1
ATOM 2141 C C . PHE A 1 265 ? 9.543 8.791 15.235 1.00 97.94 265 PHE A C 1
ATOM 2143 O O . PHE A 1 265 ? 9.204 9.116 14.102 1.00 97.94 265 PHE A O 1
ATOM 2150 N N . ILE A 1 266 ? 9.575 7.510 15.628 1.00 98.50 266 ILE A N 1
ATOM 2151 C CA . ILE A 1 266 ? 9.211 6.400 14.728 1.00 98.50 266 ILE A CA 1
ATOM 2152 C C . ILE A 1 266 ? 7.765 6.549 14.236 1.00 98.50 266 ILE A C 1
ATOM 2154 O O . ILE A 1 266 ? 7.519 6.427 13.042 1.00 98.50 266 ILE A O 1
ATOM 2158 N N . CYS A 1 267 ? 6.815 6.856 15.125 1.00 98.62 267 CYS A N 1
ATOM 2159 C CA . CYS A 1 267 ? 5.415 7.088 14.762 1.00 98.62 267 CYS A CA 1
ATOM 2160 C C . CYS A 1 267 ? 5.272 8.244 13.764 1.00 98.62 267 CYS A C 1
ATOM 2162 O O . CYS A 1 267 ? 4.536 8.131 12.787 1.00 98.62 267 CYS A O 1
ATOM 2164 N N . SER A 1 268 ? 6.010 9.332 13.984 1.00 98.44 268 SER A N 1
ATOM 2165 C CA . SER A 1 268 ? 5.975 10.517 13.123 1.00 98.44 268 SER A CA 1
ATOM 2166 C C . SER A 1 268 ? 6.542 10.234 11.726 1.00 98.44 268 SER A C 1
ATOM 2168 O O . SER A 1 268 ? 5.940 10.625 10.729 1.00 98.44 268 SER A O 1
ATOM 2170 N N . ILE A 1 269 ? 7.644 9.479 11.643 1.00 98.62 269 ILE A N 1
ATOM 2171 C CA . ILE A 1 269 ? 8.239 9.032 10.373 1.00 98.62 269 ILE A CA 1
ATOM 2172 C C . ILE A 1 269 ? 7.297 8.074 9.638 1.00 98.62 269 ILE A C 1
ATOM 2174 O O . ILE A 1 269 ? 7.055 8.241 8.445 1.00 98.62 269 ILE A O 1
ATOM 2178 N N . LEU A 1 270 ? 6.733 7.085 10.339 1.00 98.69 270 LEU A N 1
ATOM 2179 C CA . LEU A 1 270 ? 5.785 6.137 9.748 1.00 98.69 270 LEU A CA 1
ATOM 2180 C C . LEU A 1 270 ? 4.532 6.842 9.230 1.00 98.69 270 LEU A C 1
ATOM 2182 O O . LEU A 1 270 ? 4.026 6.469 8.176 1.00 98.69 270 LEU A O 1
ATOM 2186 N N . TRP A 1 271 ? 4.055 7.880 9.920 1.00 98.69 271 TRP A N 1
ATOM 2187 C CA . TRP A 1 271 ? 2.943 8.684 9.426 1.00 98.69 271 TRP A CA 1
ATOM 2188 C C . TRP A 1 271 ? 3.331 9.485 8.178 1.00 98.69 271 TRP A C 1
ATOM 2190 O O . TRP A 1 271 ? 2.572 9.483 7.217 1.00 98.69 271 TRP A O 1
ATOM 2200 N N . GLY A 1 272 ? 4.537 10.060 8.117 1.00 98.50 272 GLY A N 1
ATOM 2201 C CA . GLY A 1 272 ? 5.070 10.662 6.887 1.00 98.50 272 GLY A CA 1
ATOM 2202 C C . GLY A 1 272 ? 5.130 9.681 5.709 1.00 98.50 272 GLY A C 1
ATOM 2203 O O . GLY A 1 272 ? 4.686 9.998 4.607 1.00 98.50 272 GLY A O 1
ATOM 2204 N N . LEU A 1 273 ? 5.595 8.449 5.942 1.00 98.62 273 LEU A N 1
ATOM 2205 C CA . LEU A 1 273 ? 5.573 7.381 4.932 1.00 98.62 273 LEU A CA 1
ATOM 2206 C C . LEU A 1 273 ? 4.143 6.975 4.544 1.00 98.62 273 LEU A C 1
ATOM 2208 O O . LEU A 1 273 ? 3.880 6.693 3.375 1.00 98.62 273 LEU A O 1
ATOM 2212 N N . ALA A 1 274 ? 3.204 6.983 5.494 1.00 98.50 274 ALA A N 1
ATOM 2213 C CA . ALA A 1 274 ? 1.791 6.735 5.232 1.00 98.50 274 ALA A CA 1
ATOM 2214 C C . ALA A 1 274 ? 1.187 7.825 4.326 1.00 98.50 274 ALA A C 1
ATOM 2216 O O . ALA A 1 274 ? 0.506 7.494 3.354 1.00 98.50 274 ALA A O 1
ATOM 2217 N N . LEU A 1 275 ? 1.491 9.104 4.583 1.00 97.75 275 LEU A N 1
ATOM 2218 C CA . LEU A 1 275 ? 1.086 10.234 3.734 1.00 97.75 275 LEU A CA 1
ATOM 2219 C C . LEU A 1 275 ? 1.665 10.112 2.320 1.00 97.75 275 LEU A C 1
ATOM 2221 O O . LEU A 1 275 ? 0.960 10.351 1.345 1.00 97.75 275 LEU A O 1
ATOM 2225 N N . LEU A 1 276 ? 2.915 9.656 2.203 1.00 97.88 276 LEU A N 1
ATOM 2226 C CA . LEU A 1 276 ? 3.559 9.353 0.921 1.00 97.88 276 LEU A CA 1
ATOM 2227 C C . LEU A 1 276 ? 3.026 8.073 0.250 1.00 97.88 276 LEU A C 1
ATOM 2229 O O . LEU A 1 276 ? 3.402 7.792 -0.888 1.00 97.88 276 LEU A O 1
ATOM 2233 N N . THR A 1 277 ? 2.160 7.305 0.921 1.00 97.19 277 THR A N 1
ATOM 2234 C CA . THR A 1 277 ? 1.522 6.091 0.387 1.00 97.19 277 THR A CA 1
ATOM 2235 C C . THR A 1 277 ? 0.135 6.377 -0.183 1.00 97.19 277 THR A C 1
ATOM 2237 O O . THR A 1 277 ? -0.155 5.956 -1.301 1.00 97.19 277 THR A O 1
ATOM 2240 N N . LYS A 1 278 ? -0.745 7.048 0.576 1.00 93.75 278 LYS A N 1
ATOM 2241 C CA . LYS A 1 278 ? -2.127 7.338 0.149 1.00 93.75 278 LYS A CA 1
ATOM 2242 C C . LYS A 1 278 ? -2.769 8.434 1.004 1.00 93.75 278 LYS A C 1
ATOM 2244 O O . LYS A 1 278 ? -2.509 8.506 2.205 1.00 93.75 278 LYS A O 1
ATOM 2249 N N . LEU A 1 279 ? -3.703 9.195 0.422 1.00 90.56 279 LEU A N 1
ATOM 2250 C CA . LEU A 1 279 ? -4.458 10.244 1.124 1.00 90.56 279 LEU A CA 1
ATOM 2251 C C . LEU A 1 279 ? -5.134 9.748 2.413 1.00 90.56 279 LEU A C 1
ATOM 2253 O O . LEU A 1 279 ? -5.194 10.493 3.385 1.00 90.56 279 LEU A O 1
ATOM 2257 N N . ASN A 1 280 ? -5.589 8.489 2.471 1.00 90.38 280 ASN A N 1
ATOM 2258 C CA . ASN A 1 280 ? -6.252 7.930 3.656 1.00 90.38 280 ASN A CA 1
ATOM 2259 C C . ASN A 1 280 ? -5.440 8.123 4.955 1.00 90.38 280 ASN A C 1
ATOM 2261 O O . ASN A 1 280 ? -6.016 8.173 6.040 1.00 90.38 280 ASN A O 1
ATOM 2265 N N . ALA A 1 281 ? -4.114 8.261 4.857 1.00 94.94 281 ALA A N 1
ATOM 2266 C CA . ALA A 1 281 ? -3.246 8.509 5.998 1.00 94.94 281 ALA A CA 1
ATOM 2267 C C . ALA A 1 281 ? -3.493 9.856 6.707 1.00 94.94 281 ALA A C 1
ATOM 2269 O O . ALA A 1 281 ? -3.231 9.956 7.909 1.00 94.94 281 ALA A O 1
ATOM 2270 N N . PHE A 1 282 ? -4.048 10.864 6.020 1.00 93.94 282 PHE A N 1
ATOM 2271 C CA . PHE A 1 282 ? -4.456 12.131 6.645 1.00 93.94 282 PHE A CA 1
ATOM 2272 C C . PHE A 1 282 ? -5.550 11.937 7.693 1.00 93.94 282 PHE A C 1
ATOM 2274 O O . PHE A 1 282 ? -5.649 12.730 8.625 1.00 93.94 282 PHE A O 1
ATOM 2281 N N . PHE A 1 283 ? -6.337 10.866 7.581 1.00 94.69 283 PHE A N 1
ATOM 2282 C CA . PHE A 1 283 ? -7.406 10.581 8.524 1.00 94.69 283 PHE A CA 1
ATOM 2283 C C . PHE A 1 283 ? -6.951 9.800 9.759 1.00 94.69 283 PHE A C 1
ATOM 2285 O O . PHE A 1 283 ? -7.698 9.755 10.728 1.00 94.69 283 PHE A O 1
ATOM 2292 N N . ILE A 1 284 ? -5.740 9.221 9.778 1.00 96.44 284 ILE A N 1
ATOM 2293 C CA . ILE A 1 284 ? -5.231 8.427 10.917 1.00 96.44 284 ILE A CA 1
ATOM 2294 C C . ILE A 1 284 ? -5.293 9.186 12.258 1.00 96.44 284 ILE A C 1
ATOM 2296 O O . ILE A 1 284 ? -5.681 8.574 13.254 1.00 96.44 284 ILE A O 1
ATOM 2300 N N . PRO A 1 285 ? -4.959 10.491 12.343 1.00 96.25 285 PRO A N 1
ATOM 2301 C CA . PRO A 1 285 ? -5.063 11.225 13.600 1.00 96.25 285 PRO A CA 1
ATOM 2302 C C . PRO A 1 285 ? -6.482 11.272 14.183 1.00 96.25 285 PRO A C 1
ATOM 2304 O O . PRO A 1 285 ? -6.611 11.357 15.397 1.00 96.25 285 PRO A O 1
ATOM 2307 N N . ILE A 1 286 ? -7.541 11.174 13.370 1.00 95.81 286 ILE A N 1
ATOM 2308 C CA . ILE A 1 286 ? -8.934 11.309 13.831 1.00 95.81 286 ILE A CA 1
ATOM 2309 C C . ILE A 1 286 ? -9.319 10.214 14.845 1.00 95.81 286 ILE A C 1
ATOM 2311 O O . ILE A 1 286 ? -9.647 10.567 15.982 1.00 95.81 286 ILE A O 1
ATOM 2315 N N . PRO A 1 287 ? -9.250 8.902 14.527 1.00 96.25 287 PRO A N 1
ATOM 2316 C CA . PRO A 1 287 ? -9.549 7.859 15.505 1.00 96.25 287 PRO A CA 1
ATOM 2317 C C . PRO A 1 287 ? -8.566 7.854 16.687 1.00 96.25 287 PRO A C 1
ATOM 2319 O O . PRO A 1 287 ? -8.964 7.486 17.789 1.00 96.25 287 PRO A O 1
ATOM 2322 N N . LEU A 1 288 ? -7.313 8.297 16.510 1.00 95.56 288 LEU A N 1
ATOM 2323 C CA . LEU A 1 288 ? -6.338 8.390 17.607 1.00 95.56 288 LEU A CA 1
ATOM 2324 C C . LEU A 1 288 ? -6.663 9.525 18.591 1.00 95.56 288 LEU A C 1
ATOM 2326 O O . LEU A 1 288 ? -6.554 9.341 19.803 1.00 95.56 288 LEU A O 1
ATOM 2330 N N . VAL A 1 289 ? -7.077 10.690 18.091 1.00 93.94 289 VAL A N 1
ATOM 2331 C CA . VAL A 1 289 ? -7.516 11.819 18.923 1.00 93.94 289 VAL A CA 1
ATOM 2332 C C . VAL A 1 289 ? -8.828 11.473 19.621 1.00 93.94 289 VAL A C 1
ATOM 2334 O O . VAL A 1 289 ? -8.931 11.675 20.827 1.00 93.94 289 VAL A O 1
ATOM 2337 N N . ALA A 1 290 ? -9.793 10.874 18.914 1.00 93.12 290 ALA A N 1
ATOM 2338 C CA . ALA A 1 290 ? -11.031 10.386 19.523 1.00 93.12 290 ALA A CA 1
ATOM 2339 C C . ALA A 1 290 ? -10.744 9.378 20.649 1.00 93.12 290 ALA A C 1
ATOM 2341 O O . ALA A 1 290 ? -11.306 9.477 21.739 1.00 93.12 290 ALA A O 1
ATOM 2342 N N . TRP A 1 291 ? -9.805 8.456 20.419 1.00 93.12 291 TRP A N 1
ATOM 2343 C CA . TRP A 1 291 ? -9.349 7.508 21.431 1.00 93.12 291 TRP A CA 1
ATOM 2344 C C . TRP A 1 291 ? -8.773 8.215 22.662 1.00 93.12 291 TRP A C 1
ATOM 2346 O O . TRP A 1 291 ? -9.132 7.872 23.790 1.00 93.12 291 TRP A O 1
ATOM 2356 N N . TRP A 1 292 ? -7.905 9.210 22.462 1.00 90.06 292 TRP A N 1
ATOM 2357 C CA . TRP A 1 292 ? -7.298 9.976 23.553 1.00 90.06 292 TRP A CA 1
ATOM 2358 C C . TRP A 1 292 ? -8.355 10.727 24.374 1.00 90.06 292 TRP A C 1
ATOM 2360 O O . TRP A 1 292 ? -8.336 10.649 25.600 1.00 90.06 292 TRP A O 1
ATOM 2370 N N . LEU A 1 293 ? -9.320 11.370 23.710 1.00 87.38 293 LEU A N 1
ATOM 2371 C CA . LEU A 1 293 ? -10.415 12.090 24.368 1.00 87.38 293 LEU A CA 1
ATOM 2372 C C . LEU A 1 293 ? -11.312 11.163 25.207 1.00 87.38 293 LEU A C 1
ATOM 2374 O O . LEU A 1 293 ? -11.754 11.556 26.284 1.00 87.38 293 LEU A O 1
ATOM 2378 N N . ILE A 1 294 ? -11.563 9.935 24.738 1.00 86.88 294 ILE A N 1
ATOM 2379 C CA . ILE A 1 294 ? -12.400 8.949 25.443 1.00 86.88 294 ILE A CA 1
ATOM 2380 C C . ILE A 1 294 ? -11.658 8.316 26.627 1.00 86.88 294 ILE A C 1
ATOM 2382 O O . ILE A 1 294 ? -12.241 8.107 27.689 1.00 86.88 294 ILE A O 1
ATOM 2386 N N . THR A 1 295 ? -10.379 7.984 26.451 1.00 82.31 295 THR A N 1
ATOM 2387 C CA . THR A 1 295 ? -9.604 7.225 27.451 1.00 82.31 295 THR A CA 1
ATOM 2388 C C . THR A 1 295 ? -8.974 8.094 28.529 1.00 82.31 295 THR A C 1
ATOM 2390 O O . THR A 1 295 ? -8.572 7.588 29.576 1.00 82.31 295 THR A O 1
ATOM 2393 N N . VAL A 1 296 ? -8.899 9.404 28.297 1.00 74.12 296 VAL A N 1
ATOM 2394 C CA . VAL A 1 296 ? -8.304 10.365 29.220 1.00 74.12 296 VAL A CA 1
ATOM 2395 C C . VAL A 1 296 ? -9.285 11.528 29.442 1.00 74.12 296 VAL A C 1
ATOM 2397 O O . VAL A 1 296 ? -9.011 12.658 29.032 1.00 74.12 296 VAL A O 1
ATOM 2400 N N . PRO A 1 297 ? -10.456 11.279 30.067 1.00 61.84 297 PRO A N 1
ATOM 2401 C CA . PRO A 1 297 ? -11.457 12.318 30.249 1.00 61.84 297 PRO A CA 1
ATOM 2402 C C . PRO A 1 297 ? -10.902 13.459 31.122 1.00 61.84 297 PRO A C 1
ATOM 2404 O O . PRO A 1 297 ? -10.175 13.207 32.093 1.00 61.84 297 PRO A O 1
ATOM 2407 N N . PRO A 1 298 ? -11.229 14.725 30.805 1.00 58.66 298 PRO A N 1
ATOM 2408 C CA . PRO A 1 298 ? -10.799 15.866 31.601 1.00 58.66 298 PRO A CA 1
ATOM 2409 C C . PRO A 1 298 ? -11.280 15.714 33.048 1.00 58.66 298 PRO A C 1
ATOM 2411 O O . PRO A 1 298 ? -12.464 15.506 33.315 1.00 58.66 298 PRO A O 1
ATOM 2414 N N . GLN A 1 299 ? -10.357 15.833 34.007 1.00 55.28 299 GLN A N 1
ATOM 2415 C CA . GLN A 1 299 ? -10.729 15.935 35.415 1.00 55.28 299 GLN A CA 1
ATOM 2416 C C . GLN A 1 299 ? -11.270 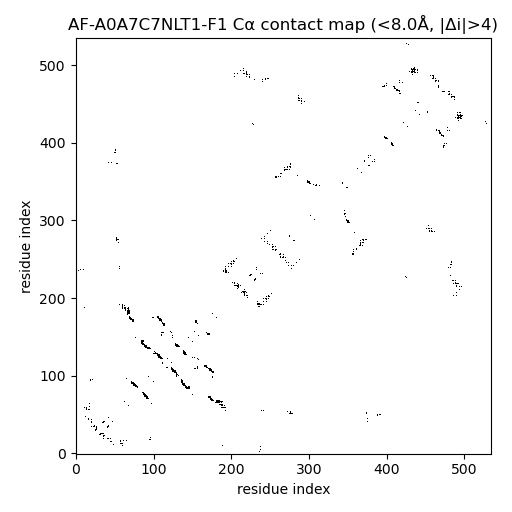17.346 35.654 1.00 55.28 299 GLN A C 1
ATOM 2418 O O . GLN A 1 299 ? -10.513 18.276 35.936 1.00 55.28 299 GLN A O 1
ATOM 2423 N N . TRP A 1 300 ? -12.587 17.508 35.521 1.00 54.25 300 TRP A N 1
ATOM 2424 C CA . TRP A 1 300 ? -13.298 18.731 35.889 1.00 54.25 300 TRP A CA 1
ATOM 2425 C C . TRP A 1 300 ? -13.264 18.908 37.410 1.00 54.25 300 TRP A C 1
ATOM 2427 O O . TRP A 1 300 ? -14.202 18.552 38.122 1.00 54.25 300 TRP A O 1
ATOM 2437 N N . ARG A 1 301 ? -12.163 19.433 37.948 1.00 43.31 301 ARG A N 1
ATOM 2438 C CA . ARG A 1 301 ? -12.082 19.767 39.371 1.00 43.31 301 ARG A CA 1
ATOM 2439 C C . ARG A 1 301 ? -12.669 21.160 39.581 1.00 43.31 301 ARG A C 1
ATOM 2441 O O . ARG A 1 301 ? -11.942 22.141 39.644 1.00 43.31 301 ARG A O 1
ATOM 2448 N N . ILE A 1 302 ? -13.995 21.238 39.675 1.00 51.88 302 ILE A N 1
ATOM 2449 C CA . ILE A 1 302 ? -14.672 2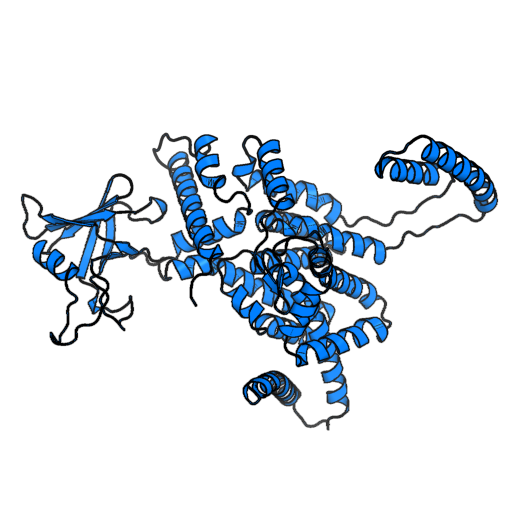2.454 40.140 1.00 51.88 302 ILE A CA 1
ATOM 2450 C C . ILE A 1 302 ? -14.430 22.541 41.650 1.00 51.88 302 ILE A C 1
ATOM 2452 O O . ILE A 1 302 ? -14.971 21.743 42.421 1.00 51.88 302 ILE A O 1
ATOM 2456 N N . GLU A 1 303 ? -13.579 23.464 42.093 1.00 53.12 303 GLU A N 1
ATOM 2457 C CA . GLU A 1 303 ? -13.372 23.699 43.521 1.00 53.12 303 GLU A CA 1
ATOM 2458 C C . GLU A 1 303 ? -14.691 24.170 44.163 1.00 53.12 303 GLU A C 1
ATOM 2460 O O . GLU A 1 303 ? -15.350 25.093 43.684 1.00 53.12 303 GLU A O 1
ATOM 2465 N N . LYS A 1 304 ? -15.105 23.530 45.272 1.00 49.50 304 LYS A N 1
ATOM 2466 C CA . LYS A 1 304 ? -16.388 23.793 45.967 1.00 49.50 304 LYS A CA 1
ATOM 2467 C C . LYS A 1 304 ? -16.615 25.277 46.311 1.00 49.50 304 LYS A C 1
ATOM 2469 O O . LYS A 1 304 ? -17.763 25.682 46.467 1.00 49.50 304 LYS A O 1
ATOM 2474 N N . ARG A 1 305 ? -15.544 26.073 46.417 1.00 49.78 305 ARG A N 1
ATOM 2475 C CA . ARG A 1 305 ? -15.560 27.494 46.799 1.00 49.78 305 ARG A CA 1
ATOM 2476 C C . ARG A 1 305 ? -16.072 28.432 45.692 1.00 49.78 305 ARG A C 1
ATOM 2478 O O . ARG A 1 305 ? -16.422 29.566 45.993 1.00 49.78 305 ARG A O 1
ATOM 2485 N N . GLU A 1 306 ? -16.188 27.964 44.447 1.00 53.03 306 GLU A N 1
ATOM 2486 C CA . GLU A 1 306 ? -16.612 28.789 43.300 1.00 53.03 306 GLU A CA 1
ATOM 2487 C C . GLU A 1 306 ? -18.049 28.523 42.818 1.00 53.03 306 GLU A C 1
ATOM 2489 O O . GLU A 1 306 ? -18.546 29.215 41.931 1.00 53.03 306 GLU A O 1
ATOM 2494 N N . ARG A 1 307 ? -18.775 27.574 43.430 1.00 49.03 307 ARG A N 1
ATOM 2495 C CA . ARG A 1 307 ? -20.112 27.128 42.976 1.00 49.03 307 ARG A CA 1
ATOM 2496 C C . ARG A 1 307 ? -21.159 28.251 42.910 1.00 49.03 307 ARG A C 1
ATOM 2498 O O . ARG A 1 307 ? -22.011 28.247 42.026 1.00 49.03 307 ARG A O 1
ATOM 2505 N N . THR A 1 308 ? -21.087 29.222 43.819 1.00 50.50 308 THR A N 1
ATOM 2506 C CA . THR A 1 308 ? -21.984 30.391 43.867 1.00 50.50 308 THR A CA 1
ATOM 2507 C C . THR A 1 308 ? -21.599 31.468 42.852 1.00 50.50 308 THR A C 1
ATOM 2509 O O . THR A 1 308 ? -22.480 32.145 42.328 1.00 50.50 308 THR A O 1
ATOM 2512 N N . ARG A 1 309 ? -20.305 31.590 42.518 1.00 51.41 309 ARG A N 1
ATOM 2513 C CA . ARG A 1 309 ? -19.798 32.531 41.506 1.00 51.41 309 ARG A CA 1
ATOM 2514 C C . ARG A 1 309 ? -20.106 32.020 40.099 1.00 51.41 309 ARG A C 1
ATOM 2516 O O . ARG A 1 309 ? -20.677 32.752 39.304 1.00 51.41 309 ARG A O 1
ATOM 2523 N N . VAL A 1 310 ? -19.870 30.729 39.849 1.00 53.53 310 VAL A N 1
ATOM 2524 C CA . VAL A 1 310 ? -20.185 30.047 38.582 1.00 53.53 310 VAL A CA 1
ATOM 2525 C C . VAL A 1 310 ? -21.681 30.107 38.258 1.00 53.53 310 VAL A C 1
ATOM 2527 O O . VAL A 1 310 ? -22.024 30.308 37.101 1.00 53.53 310 VAL A O 1
ATOM 2530 N N . ARG A 1 311 ? -22.587 30.015 39.246 1.00 52.22 311 ARG A N 1
ATOM 2531 C CA . ARG A 1 311 ? -24.039 30.121 38.997 1.00 52.22 311 ARG A CA 1
ATOM 2532 C C . ARG A 1 311 ? -24.453 31.506 38.482 1.00 52.22 311 ARG A C 1
ATOM 2534 O O . ARG A 1 311 ? -25.235 31.586 37.542 1.00 52.22 311 ARG A O 1
ATOM 2541 N N . ASN A 1 312 ? -23.906 32.580 39.052 1.00 51.56 312 ASN A N 1
ATOM 2542 C CA . ASN A 1 312 ? -24.243 33.946 38.638 1.00 51.56 312 ASN A CA 1
ATOM 2543 C C . ASN A 1 312 ? -23.543 34.334 37.321 1.00 51.56 312 ASN A C 1
ATOM 2545 O O . ASN A 1 312 ? -24.163 34.954 36.458 1.00 51.56 312 ASN A O 1
ATOM 2549 N N . THR A 1 313 ? -22.300 33.887 37.105 1.00 55.53 313 THR A N 1
ATOM 2550 C CA . THR A 1 313 ? -21.571 34.095 35.841 1.00 55.53 313 THR A CA 1
ATOM 2551 C C . THR A 1 313 ? -22.124 33.239 34.696 1.00 55.53 313 THR A C 1
ATOM 2553 O O . THR A 1 313 ? -22.107 33.678 33.551 1.00 55.53 313 THR A O 1
ATOM 2556 N N . ALA A 1 314 ? -22.665 32.046 34.976 1.00 55.12 314 ALA A N 1
ATOM 2557 C CA . ALA A 1 314 ? -23.328 31.212 33.974 1.00 55.12 314 ALA A CA 1
ATOM 2558 C C . ALA A 1 314 ? -24.625 31.859 33.483 1.00 55.12 314 ALA A C 1
ATOM 2560 O O . ALA A 1 314 ? -24.814 31.957 32.281 1.00 55.12 314 ALA A O 1
ATOM 2561 N N . ILE A 1 315 ? -25.465 32.391 34.379 1.00 57.31 315 ILE A N 1
ATOM 2562 C CA . ILE A 1 315 ? -26.695 33.089 33.974 1.00 57.31 315 ILE A CA 1
ATOM 2563 C C . ILE A 1 315 ? -26.351 34.293 33.084 1.00 57.31 315 ILE A C 1
ATOM 2565 O O . ILE A 1 315 ? -26.908 34.430 32.000 1.00 57.31 315 ILE A O 1
ATOM 2569 N N . HIS A 1 316 ? -25.396 35.137 33.483 1.00 55.47 316 HIS A N 1
ATOM 2570 C CA . HIS A 1 316 ? -25.029 36.327 32.701 1.00 55.47 316 HIS A CA 1
ATOM 2571 C C . HIS A 1 316 ? -24.261 35.991 31.407 1.00 55.47 316 HIS A C 1
ATOM 2573 O O . HIS A 1 316 ? -24.457 36.648 30.388 1.00 55.47 316 HIS A O 1
ATOM 2579 N N . GLY A 1 317 ? -23.442 34.934 31.410 1.00 56.16 317 GLY A N 1
ATOM 2580 C CA . GLY A 1 317 ? -22.724 34.445 30.231 1.00 56.16 317 GLY A CA 1
ATOM 2581 C C . GLY A 1 317 ? -23.625 33.749 29.209 1.00 56.16 317 GLY A C 1
ATOM 2582 O O . GLY A 1 317 ? -23.408 33.905 28.012 1.00 56.16 317 GLY A O 1
ATOM 2583 N N . THR A 1 318 ? -24.668 33.038 29.651 1.00 58.91 318 THR A N 1
ATOM 2584 C CA . THR A 1 318 ? -25.687 32.464 28.761 1.00 58.91 318 THR A CA 1
ATOM 2585 C C . THR A 1 318 ? -26.516 33.563 28.102 1.00 58.91 318 THR A C 1
ATOM 2587 O O . THR A 1 318 ? -26.737 33.489 26.898 1.00 58.91 318 THR A O 1
ATOM 2590 N N . TRP A 1 319 ? -26.886 34.623 28.833 1.00 54.47 319 TRP A N 1
ATOM 2591 C CA . TRP A 1 319 ? -27.522 35.796 28.226 1.00 54.47 319 TRP A CA 1
ATOM 2592 C C . TRP A 1 319 ? -26.603 36.469 27.202 1.00 54.47 319 TRP A C 1
ATOM 2594 O O . TRP A 1 319 ? -27.036 36.661 26.076 1.00 54.47 319 TRP A O 1
ATOM 2604 N N . ALA A 1 320 ? -25.326 36.713 27.518 1.00 55.22 320 ALA A N 1
ATOM 2605 C CA . ALA A 1 320 ? -24.372 37.313 26.579 1.00 55.22 320 ALA A CA 1
ATOM 2606 C C . ALA A 1 320 ? -24.113 36.454 25.327 1.00 55.22 320 ALA A C 1
ATOM 2608 O O . ALA A 1 320 ? -23.996 37.000 24.234 1.00 55.22 320 ALA A O 1
ATOM 2609 N N . LEU A 1 321 ? -24.054 35.123 25.466 1.00 55.19 321 LEU A N 1
ATOM 2610 C CA . LEU A 1 321 ? -23.935 34.188 24.343 1.00 55.19 321 LEU A CA 1
ATOM 2611 C C . LEU A 1 321 ? -25.200 34.173 23.487 1.00 55.19 321 LEU A C 1
ATOM 2613 O O . LEU A 1 321 ? -25.070 34.172 22.273 1.00 55.19 321 LEU A O 1
ATOM 2617 N N . ILE A 1 322 ? -26.398 34.224 24.077 1.00 60.56 322 ILE A N 1
ATOM 2618 C CA . ILE A 1 322 ? -27.654 34.358 23.322 1.00 60.56 322 ILE A CA 1
ATOM 2619 C C . ILE A 1 322 ? -27.666 35.686 22.552 1.00 60.56 322 ILE A C 1
ATOM 2621 O O . ILE A 1 322 ? -28.004 35.687 21.369 1.00 60.56 322 ILE A O 1
ATOM 2625 N N . THR A 1 323 ? -27.221 36.797 23.154 1.00 54.19 323 THR A N 1
ATOM 2626 C CA . THR A 1 323 ? -27.134 38.092 22.457 1.00 54.19 323 THR A CA 1
ATOM 2627 C C . THR A 1 323 ? -26.085 38.069 21.343 1.00 54.19 323 THR A C 1
ATOM 2629 O O . THR A 1 323 ? -26.351 38.567 20.255 1.00 54.19 323 THR A O 1
ATOM 2632 N N . LEU A 1 324 ? -24.922 37.438 21.558 1.00 50.81 324 LEU A N 1
ATOM 2633 C CA . LEU A 1 324 ? -23.875 37.301 20.536 1.00 50.81 324 LEU A CA 1
ATOM 2634 C C . LEU A 1 324 ? -24.306 36.383 19.379 1.00 50.81 324 LEU A C 1
ATOM 2636 O O . LEU A 1 324 ? -24.052 36.696 18.221 1.00 50.81 324 LEU A O 1
ATOM 2640 N N . PHE A 1 325 ? -24.979 35.270 19.686 1.00 52.06 325 PHE A N 1
ATOM 2641 C CA . PHE A 1 325 ? -25.489 34.303 18.707 1.00 52.06 325 PHE A CA 1
ATOM 2642 C C . PHE A 1 325 ? -26.667 34.874 17.903 1.00 52.06 325 PHE A C 1
ATOM 2644 O O . PHE A 1 325 ? -26.844 34.519 16.743 1.00 52.06 325 PHE A O 1
ATOM 2651 N N . SER A 1 326 ? -27.424 35.813 18.484 1.00 54.00 326 SER A N 1
ATOM 2652 C CA . SER A 1 326 ? -28.463 36.579 17.776 1.00 54.00 326 SER A CA 1
ATOM 2653 C C . SER A 1 326 ? -27.885 37.642 16.831 1.00 54.00 326 SER A C 1
ATOM 2655 O O . SER A 1 326 ? -28.570 38.060 15.904 1.00 54.00 326 SER A O 1
ATOM 2657 N N . PHE A 1 327 ? -26.633 38.070 17.041 1.00 49.69 327 PHE A N 1
ATOM 2658 C CA . PHE A 1 327 ? -25.958 39.091 16.227 1.00 49.69 327 PHE A CA 1
ATOM 2659 C C . PHE A 1 327 ? -24.981 38.522 15.183 1.00 49.69 327 PHE A C 1
ATOM 2661 O O . PHE A 1 327 ? -24.659 39.217 14.222 1.00 49.69 327 PHE A O 1
ATOM 2668 N N . LEU A 1 328 ? -24.499 37.283 15.337 1.00 45.09 328 LEU A N 1
ATOM 2669 C CA . LEU A 1 328 ? -23.465 36.694 14.477 1.00 45.09 328 LEU A CA 1
ATOM 2670 C C . LEU A 1 328 ? -23.868 35.309 13.967 1.00 45.09 328 LEU A C 1
ATOM 2672 O O . LEU A 1 328 ? -23.519 34.271 14.529 1.00 45.09 328 LEU A O 1
ATOM 2676 N N . TRP A 1 329 ? -24.534 35.300 12.817 1.00 49.75 329 TRP A N 1
ATOM 2677 C CA . TRP A 1 329 ? -24.679 34.121 11.970 1.00 49.75 329 TRP A CA 1
ATOM 2678 C C . TRP A 1 329 ? -23.354 33.847 11.232 1.00 49.75 329 TRP A C 1
ATOM 2680 O O . TRP A 1 329 ? -23.266 34.074 10.035 1.00 49.75 329 TRP A O 1
ATOM 2690 N N . MET A 1 330 ? -22.281 33.439 11.932 1.00 47.12 330 MET A N 1
ATOM 2691 C CA . MET A 1 330 ? -21.015 33.031 11.290 1.00 47.12 330 MET A CA 1
ATOM 2692 C C . MET A 1 330 ? -20.069 32.232 12.217 1.00 47.12 330 MET A C 1
ATOM 2694 O O . MET A 1 330 ? -19.493 32.767 13.163 1.00 47.12 330 MET A O 1
ATOM 2698 N N . GLY A 1 331 ? -19.832 30.963 11.850 1.00 52.59 331 GLY A N 1
ATOM 2699 C CA . GLY A 1 331 ? -18.595 30.209 12.117 1.00 52.59 331 GLY A CA 1
ATOM 2700 C C . GLY A 1 331 ? -18.493 29.400 13.422 1.00 52.59 331 GLY A C 1
ATOM 2701 O O . GLY A 1 331 ? -18.743 29.885 14.515 1.00 52.59 331 GLY A O 1
ATOM 2702 N N . SER A 1 332 ? -18.010 28.157 13.323 1.00 53.00 332 SER A N 1
ATOM 2703 C CA . SER A 1 332 ? -17.747 27.248 14.455 1.00 53.00 332 SER A CA 1
ATOM 2704 C C . SER A 1 332 ? -16.512 27.618 15.300 1.00 53.00 332 SER A C 1
ATOM 2706 O O . SER A 1 332 ? -16.379 27.156 16.434 1.00 53.00 332 SER A O 1
ATOM 2708 N N . MET A 1 333 ? -15.612 28.470 14.791 1.00 48.38 333 MET A N 1
ATOM 2709 C CA . MET A 1 333 ? -14.388 28.879 15.502 1.00 48.38 333 MET A CA 1
ATOM 2710 C C . MET A 1 333 ? -14.625 29.947 16.578 1.00 48.38 333 MET A C 1
ATOM 2712 O O . MET A 1 333 ? -13.967 29.922 17.617 1.00 48.38 333 MET A O 1
ATOM 2716 N N . THR A 1 334 ? -15.590 30.848 16.384 1.00 56.81 334 THR A N 1
ATOM 2717 C CA . THR A 1 334 ? -15.952 31.872 17.381 1.00 56.81 33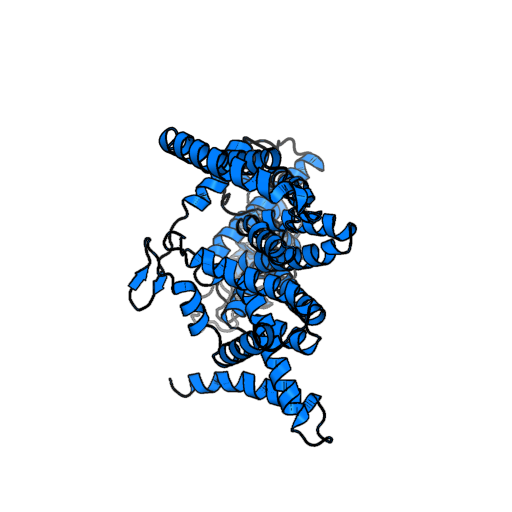4 THR A CA 1
ATOM 2718 C C . THR A 1 334 ? -16.583 31.234 18.617 1.00 56.81 334 THR A C 1
ATOM 2720 O O . THR A 1 334 ? -16.260 31.626 19.735 1.00 56.81 334 THR A O 1
ATOM 2723 N N . ALA A 1 335 ? -17.378 30.173 18.440 1.00 52.34 335 ALA A N 1
ATOM 2724 C CA . ALA A 1 335 ? -17.938 29.383 19.535 1.00 52.34 335 ALA A CA 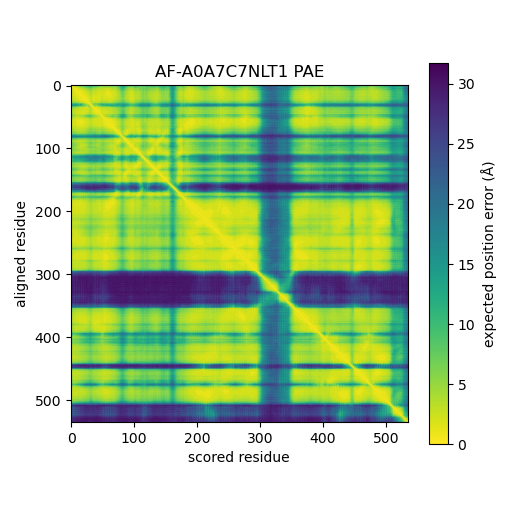1
ATOM 2725 C C . ALA A 1 335 ? -16.854 28.690 20.384 1.00 52.34 335 ALA A C 1
ATOM 2727 O O . ALA A 1 335 ? -16.938 28.692 21.611 1.00 52.34 335 ALA A O 1
ATOM 2728 N N . ALA A 1 336 ? -15.805 28.145 19.757 1.00 53.47 336 ALA A N 1
ATOM 2729 C CA . ALA A 1 336 ? -14.695 27.507 20.469 1.00 53.47 336 ALA A CA 1
ATOM 2730 C C . ALA A 1 336 ? -13.855 28.521 21.268 1.00 53.47 336 ALA A C 1
ATOM 2732 O O . ALA A 1 336 ? -13.533 28.275 22.431 1.00 53.47 336 ALA A O 1
ATOM 2733 N N . CYS A 1 337 ? -13.552 29.686 20.682 1.00 54.62 337 CYS A N 1
ATOM 2734 C CA . CYS A 1 337 ? -12.874 30.777 21.386 1.00 54.62 337 CYS A CA 1
ATOM 2735 C C . CYS A 1 337 ? -13.734 31.343 22.525 1.00 54.62 337 CYS A C 1
ATOM 2737 O O . CYS A 1 337 ? -13.217 31.572 23.616 1.00 54.62 337 CYS A O 1
ATOM 2739 N N . ALA A 1 338 ? -15.044 31.494 22.316 1.00 55.91 338 ALA A N 1
ATOM 2740 C CA . ALA A 1 338 ? -15.971 31.941 23.350 1.00 55.91 338 ALA A CA 1
ATOM 2741 C C . ALA A 1 338 ? -16.067 30.936 24.509 1.00 55.91 338 ALA A C 1
ATOM 2743 O O . ALA A 1 338 ? -16.030 31.350 25.662 1.00 55.91 338 ALA A O 1
ATOM 2744 N N . LEU A 1 339 ? -16.104 29.627 24.234 1.00 54.91 339 LEU A N 1
ATOM 2745 C CA . LEU A 1 339 ? -16.087 28.570 25.257 1.00 54.91 339 LEU A CA 1
ATOM 2746 C C . LEU A 1 339 ? -14.770 28.532 26.049 1.00 54.91 339 LEU A C 1
ATOM 2748 O O . LEU A 1 339 ? -14.790 28.339 27.265 1.00 54.91 339 LEU A O 1
ATOM 2752 N N . LEU A 1 340 ? -13.630 28.749 25.385 1.00 55.25 340 LEU A N 1
ATOM 2753 C CA . LEU A 1 340 ? -12.320 28.839 26.039 1.00 55.25 340 LEU A CA 1
ATOM 2754 C C . LEU A 1 340 ? -12.213 30.087 26.927 1.00 55.25 340 LEU A C 1
ATOM 2756 O O . LEU A 1 340 ? -11.773 29.978 28.070 1.00 55.25 340 LEU A O 1
ATOM 2760 N N . CYS A 1 341 ? -12.678 31.244 26.447 1.00 54.62 341 CYS A N 1
ATOM 2761 C CA . CYS A 1 341 ? -12.791 32.461 27.254 1.00 54.62 341 CYS A CA 1
ATOM 2762 C C . CYS A 1 341 ? -13.802 32.302 28.404 1.00 54.62 341 CYS A C 1
ATOM 2764 O O . CYS A 1 341 ? -13.591 32.824 29.494 1.00 54.62 341 CYS A O 1
ATOM 2766 N N . TRP A 1 342 ? -14.879 31.539 28.212 1.00 50.56 342 TRP A N 1
ATOM 2767 C CA . TRP A 1 342 ? -15.858 31.250 29.263 1.00 50.56 342 TRP A CA 1
ATOM 2768 C C . TRP A 1 342 ? -15.256 30.384 30.379 1.00 50.56 342 TRP A C 1
ATOM 2770 O O . TRP A 1 342 ? -15.458 30.668 31.559 1.00 50.56 342 TRP A O 1
ATOM 2780 N N . GLY A 1 343 ? -14.437 29.388 30.022 1.00 52.94 343 GLY A N 1
ATOM 2781 C CA . GLY A 1 343 ? -13.704 28.555 30.979 1.00 52.94 343 GLY A CA 1
ATOM 2782 C C . GLY A 1 343 ? -12.697 29.338 31.830 1.00 52.94 343 GLY A C 1
ATOM 2783 O O . GLY A 1 343 ? -12.562 29.056 33.020 1.00 52.94 343 GLY A O 1
ATOM 2784 N N . THR A 1 344 ? -12.036 30.353 31.259 1.00 53.75 344 THR A N 1
ATOM 2785 C CA . THR A 1 344 ? -11.079 31.202 31.991 1.00 53.75 344 THR A CA 1
ATOM 2786 C C . THR A 1 344 ? -11.764 32.249 32.873 1.00 53.75 344 THR A C 1
ATOM 2788 O O . THR A 1 344 ? -11.319 32.472 33.998 1.00 53.75 344 THR A O 1
ATOM 2791 N N . VAL A 1 345 ? -12.875 32.847 32.422 1.00 50.38 345 VAL A N 1
ATOM 2792 C CA . VAL A 1 345 ? -13.650 33.842 33.195 1.00 50.38 345 VAL A CA 1
ATOM 2793 C C . VAL A 1 345 ? -14.427 33.200 34.354 1.00 50.38 345 VAL A C 1
ATOM 2795 O O . VAL A 1 345 ? -14.618 33.825 35.397 1.00 50.38 345 VAL A O 1
ATOM 2798 N N . ALA A 1 346 ? -14.841 31.937 34.222 1.00 52.34 346 ALA A N 1
ATOM 2799 C CA . ALA A 1 346 ? -15.599 31.223 35.250 1.00 52.34 346 ALA A CA 1
ATOM 2800 C C . ALA A 1 346 ? -14.751 30.670 36.418 1.00 52.34 346 ALA A C 1
ATOM 2802 O O . ALA A 1 346 ? -15.306 29.993 37.280 1.00 52.34 346 ALA A O 1
ATOM 2803 N N . GLY A 1 347 ? -13.434 30.919 36.463 1.00 49.41 347 GLY A N 1
ATOM 2804 C CA . GLY A 1 347 ? -12.541 30.373 37.503 1.00 49.41 347 GLY A CA 1
ATOM 2805 C C . GLY A 1 347 ? -12.264 28.868 37.369 1.00 49.41 347 GLY A C 1
ATOM 2806 O O . GLY A 1 347 ? -11.481 28.296 38.128 1.00 49.41 347 GLY A O 1
ATOM 2807 N N . VAL A 1 348 ? -12.830 28.217 36.346 1.00 54.06 348 VAL A N 1
ATOM 2808 C CA . VAL A 1 348 ? -12.710 26.775 36.130 1.00 54.06 348 VAL A CA 1
ATOM 2809 C C . VAL A 1 348 ? -11.275 26.436 35.725 1.00 54.06 348 VAL A C 1
ATOM 2811 O O . VAL A 1 348 ? -10.880 26.533 34.564 1.00 54.06 348 VAL A O 1
ATOM 2814 N N . ARG A 1 349 ? -10.471 25.981 36.689 1.00 48.12 349 ARG A N 1
ATOM 2815 C CA . ARG A 1 349 ? -9.146 25.411 36.417 1.00 48.12 349 ARG A CA 1
ATOM 2816 C C . ARG A 1 349 ? -9.301 24.047 35.744 1.00 48.12 349 ARG A C 1
ATOM 2818 O O . ARG A 1 349 ? -9.411 23.015 36.404 1.00 48.12 349 ARG A O 1
ATOM 2825 N N . ILE A 1 350 ? -9.295 24.039 34.413 1.00 54.19 350 ILE A N 1
ATOM 2826 C CA . ILE A 1 350 ? -9.285 22.808 33.618 1.00 54.19 350 ILE A CA 1
ATOM 2827 C C . ILE A 1 350 ? -7.884 22.196 33.701 1.00 54.19 350 ILE A C 1
ATOM 2829 O O . ILE A 1 350 ? -6.933 22.691 33.094 1.00 54.19 350 ILE A O 1
ATOM 2833 N N . LYS A 1 351 ? -7.737 21.096 34.445 1.00 51.81 351 LYS A N 1
ATOM 2834 C CA . LYS A 1 351 ? -6.505 20.302 34.423 1.00 51.81 351 LYS A CA 1
ATOM 2835 C C . LYS A 1 351 ? -6.513 19.424 33.168 1.00 51.81 351 LYS A C 1
ATOM 2837 O O . LYS A 1 351 ? -7.024 18.305 33.193 1.00 51.81 351 LYS A O 1
ATOM 2842 N N . LEU A 1 352 ? -5.979 19.954 32.065 1.00 56.97 352 LEU A N 1
ATOM 2843 C CA . LEU A 1 352 ? -5.763 19.184 30.839 1.00 56.97 352 LEU A CA 1
ATOM 2844 C C . LEU A 1 352 ? -4.735 18.081 31.108 1.00 56.97 352 LEU A C 1
ATOM 2846 O O . LEU A 1 352 ? -3.685 18.311 31.710 1.00 56.97 352 LEU A O 1
ATOM 2850 N N . GLN A 1 353 ? -5.065 16.864 30.694 1.00 64.56 353 GLN A N 1
ATOM 2851 C CA . GLN A 1 353 ? -4.168 15.720 30.804 1.00 64.56 353 GLN A CA 1
ATOM 2852 C C . GLN A 1 353 ? -3.051 15.811 29.749 1.00 64.56 353 GLN A C 1
ATOM 2854 O O . GLN A 1 353 ? -3.224 16.501 28.740 1.00 64.56 353 GLN A O 1
ATOM 2859 N N . PRO A 1 354 ? -1.900 15.140 29.953 1.00 77.31 354 PRO A N 1
ATOM 2860 C CA . PRO A 1 354 ? -0.767 15.247 29.042 1.00 77.31 354 PRO A CA 1
ATOM 2861 C C . PRO A 1 354 ? -1.148 14.797 27.629 1.00 77.31 354 PRO A C 1
ATOM 2863 O O . PRO A 1 354 ? -1.571 13.659 27.418 1.00 77.31 354 PRO A O 1
ATOM 2866 N N . ILE A 1 355 ? -0.976 15.690 26.656 1.00 86.31 355 ILE A N 1
ATOM 2867 C CA . ILE A 1 355 ? -1.159 15.380 25.237 1.00 86.31 355 ILE A CA 1
ATOM 2868 C C . ILE A 1 355 ? -0.066 14.376 24.830 1.00 86.31 355 ILE A C 1
ATOM 2870 O O . ILE A 1 355 ? 1.121 14.650 25.060 1.00 86.31 355 ILE A O 1
ATOM 2874 N N . PRO A 1 356 ? -0.419 13.223 24.223 1.00 90.75 356 PRO A N 1
ATOM 2875 C CA . PRO A 1 356 ? 0.561 12.310 23.655 1.00 90.75 356 PRO A CA 1
ATOM 2876 C C . PRO A 1 356 ? 1.520 13.051 22.723 1.00 90.75 356 PRO A C 1
ATOM 2878 O O . PRO A 1 356 ? 1.104 13.679 21.753 1.00 90.75 356 PRO A O 1
ATOM 2881 N N . GLN A 1 357 ? 2.821 12.950 22.998 1.00 93.31 357 GLN A N 1
ATOM 2882 C CA . GLN A 1 357 ? 3.856 13.680 22.253 1.00 93.31 357 GLN A CA 1
ATOM 2883 C C . GLN A 1 357 ? 3.826 13.376 20.746 1.00 93.31 357 GLN A C 1
ATOM 2885 O O . GLN A 1 357 ? 4.176 14.233 19.942 1.00 93.31 357 GLN A O 1
ATOM 2890 N N . ALA A 1 358 ? 3.358 12.188 20.350 1.00 94.69 358 ALA A N 1
ATOM 2891 C CA . ALA A 1 358 ? 3.154 11.839 18.946 1.00 94.69 358 ALA A CA 1
ATOM 2892 C C . ALA A 1 358 ? 2.250 12.840 18.208 1.00 94.69 358 ALA A C 1
ATOM 2894 O O . ALA A 1 358 ? 2.571 13.191 17.080 1.00 94.69 358 ALA A O 1
ATOM 2895 N N . PHE A 1 359 ? 1.201 13.382 18.835 1.00 93.81 359 PHE A N 1
ATOM 2896 C CA . PHE A 1 359 ? 0.339 14.378 18.184 1.00 93.81 359 PHE A CA 1
ATOM 2897 C C . PHE A 1 359 ? 1.062 15.689 17.867 1.00 93.81 359 PHE A C 1
ATOM 2899 O O . PHE A 1 359 ? 0.716 16.350 16.894 1.00 93.81 359 PHE A O 1
ATOM 2906 N N . LEU A 1 360 ? 2.077 16.047 18.655 1.00 93.50 360 LEU A N 1
ATOM 2907 C CA . LEU A 1 360 ? 2.865 17.261 18.442 1.00 93.50 360 LEU A CA 1
ATOM 2908 C C . LEU A 1 360 ? 3.918 17.068 17.344 1.00 93.50 360 LEU A C 1
ATOM 2910 O O . LEU A 1 360 ? 4.159 17.977 16.558 1.00 93.50 360 LEU A O 1
ATOM 2914 N N . TRP A 1 361 ? 4.533 15.883 17.277 1.00 96.44 361 TRP A N 1
ATOM 2915 C CA . TRP A 1 361 ? 5.649 15.604 16.365 1.00 96.44 361 TRP A CA 1
ATOM 2916 C C . TRP A 1 361 ? 5.232 15.004 15.019 1.00 96.44 361 TRP A C 1
ATOM 2918 O O . TRP A 1 361 ? 5.962 15.163 14.039 1.00 96.44 361 TRP A O 1
ATOM 2928 N N . MET A 1 362 ? 4.055 14.374 14.935 1.00 95.56 362 MET A N 1
ATOM 2929 C CA . MET A 1 362 ? 3.532 13.826 13.682 1.00 95.56 362 MET A CA 1
ATOM 2930 C C . MET A 1 362 ? 3.394 14.910 12.600 1.00 95.56 362 MET A C 1
ATOM 2932 O O . MET A 1 362 ? 4.021 14.726 11.558 1.00 95.56 362 MET A O 1
ATOM 2936 N N . PRO A 1 363 ? 2.682 16.042 12.806 1.00 95.56 363 PRO A N 1
ATOM 2937 C CA . PRO A 1 363 ? 2.551 17.088 11.788 1.00 95.56 363 PRO A CA 1
ATOM 2938 C C . PRO A 1 363 ? 3.883 17.642 11.256 1.00 95.56 363 PRO A C 1
ATOM 2940 O O . PRO A 1 363 ? 4.099 17.533 10.049 1.00 95.56 363 PRO A O 1
ATOM 2943 N N . PRO A 1 364 ? 4.809 18.176 12.084 1.00 97.56 364 PRO A N 1
ATOM 2944 C CA . PRO A 1 364 ? 6.023 18.800 11.565 1.00 97.56 364 PRO A CA 1
ATOM 2945 C C . PRO A 1 364 ? 6.935 17.806 10.844 1.00 97.56 364 PRO A C 1
ATOM 2947 O O . PRO A 1 364 ? 7.525 18.167 9.834 1.00 97.56 364 PRO A O 1
ATOM 2950 N N . ILE A 1 365 ? 7.040 16.553 11.298 1.00 97.81 365 ILE A N 1
ATOM 2951 C CA . ILE A 1 365 ? 7.883 15.550 10.628 1.00 97.81 365 ILE A CA 1
ATOM 2952 C C . ILE A 1 365 ? 7.172 14.986 9.395 1.00 97.81 365 ILE A C 1
ATOM 2954 O O . ILE A 1 365 ? 7.740 14.972 8.307 1.00 97.81 365 ILE A O 1
ATOM 2958 N N . GLY A 1 366 ? 5.928 14.533 9.547 1.00 96.94 366 GLY A N 1
ATOM 2959 C CA . GLY A 1 366 ? 5.194 13.842 8.492 1.00 96.94 366 GLY A CA 1
ATOM 2960 C C . GLY A 1 366 ? 4.850 14.741 7.308 1.00 96.94 366 GLY A C 1
ATOM 2961 O O . GLY A 1 366 ? 5.050 14.334 6.165 1.00 96.94 366 GLY A O 1
ATOM 2962 N N . ILE A 1 367 ? 4.403 15.976 7.562 1.00 95.56 367 ILE A N 1
ATOM 2963 C CA . ILE A 1 367 ? 4.125 16.946 6.494 1.00 95.56 367 ILE A CA 1
ATOM 2964 C C . ILE A 1 367 ? 5.436 17.361 5.819 1.00 95.56 367 ILE A C 1
ATOM 2966 O O . ILE A 1 367 ? 5.500 17.369 4.594 1.00 95.56 367 ILE A O 1
ATOM 2970 N N . SER A 1 368 ? 6.514 17.607 6.572 1.00 97.62 368 SER A N 1
ATOM 2971 C CA . SER A 1 368 ? 7.815 17.916 5.958 1.00 97.62 368 SER A CA 1
ATOM 2972 C C . SER A 1 368 ? 8.299 16.784 5.055 1.00 97.62 368 SER A C 1
ATOM 2974 O O . SER A 1 368 ? 8.732 17.038 3.937 1.00 97.62 368 SER A O 1
ATOM 2976 N N . MET A 1 369 ? 8.170 15.523 5.483 1.00 98.19 369 MET A N 1
ATOM 2977 C CA . MET A 1 369 ? 8.498 14.373 4.636 1.00 98.19 369 MET A CA 1
ATOM 2978 C C . MET A 1 369 ? 7.668 14.343 3.351 1.00 98.19 369 MET A C 1
ATOM 2980 O O . MET A 1 369 ? 8.220 14.039 2.297 1.00 98.19 369 MET A O 1
ATOM 2984 N N . LEU A 1 370 ? 6.374 14.672 3.419 1.00 96.38 370 LEU A N 1
ATOM 2985 C CA . LEU A 1 370 ? 5.508 14.732 2.243 1.00 96.38 370 LEU A CA 1
ATOM 2986 C C . LEU A 1 370 ? 6.042 15.732 1.204 1.00 96.38 370 LEU A C 1
ATOM 2988 O O . LEU A 1 370 ? 6.194 15.366 0.043 1.00 96.38 370 LEU A O 1
ATOM 2992 N N . PHE A 1 371 ? 6.377 16.955 1.625 1.00 96.62 371 PHE A N 1
ATOM 2993 C CA . PHE A 1 371 ? 6.894 17.996 0.726 1.00 96.62 371 PHE A CA 1
ATOM 2994 C C . PHE A 1 371 ? 8.328 17.723 0.259 1.00 96.62 371 PHE A C 1
ATOM 2996 O O . PHE A 1 371 ? 8.659 17.995 -0.889 1.00 96.62 371 PHE A O 1
ATOM 3003 N N . LEU A 1 372 ? 9.181 17.149 1.110 1.00 96.69 372 LEU A N 1
ATOM 3004 C CA . LEU A 1 372 ? 10.571 16.855 0.755 1.00 96.69 372 LEU A CA 1
ATOM 3005 C C . LEU A 1 372 ? 10.686 15.667 -0.205 1.00 96.69 372 LEU A C 1
ATOM 3007 O O . LEU A 1 372 ? 11.485 15.706 -1.136 1.00 96.69 372 LEU A O 1
ATOM 3011 N N . LEU A 1 373 ? 9.898 14.611 0.006 1.00 96.94 373 LEU A N 1
ATOM 3012 C CA . LEU A 1 373 ? 10.044 13.342 -0.714 1.00 96.94 373 LEU A CA 1
ATOM 3013 C C . LEU A 1 373 ? 9.086 13.191 -1.899 1.00 96.94 373 LEU A C 1
ATOM 3015 O O . LEU A 1 373 ? 9.156 12.185 -2.607 1.00 96.94 373 LEU A O 1
ATOM 3019 N N . TRP A 1 374 ? 8.213 14.170 -2.140 1.00 96.62 374 TRP A N 1
ATOM 3020 C CA . TRP A 1 374 ? 7.359 14.206 -3.321 1.00 96.62 374 TRP A CA 1
ATOM 3021 C C . TRP A 1 374 ? 7.735 15.381 -4.232 1.00 96.62 374 TRP A C 1
ATOM 3023 O O . TRP A 1 374 ? 7.265 16.495 -4.009 1.00 96.62 374 TRP A O 1
ATOM 3033 N N . PRO A 1 375 ? 8.520 15.145 -5.305 1.00 95.88 375 PRO A N 1
ATOM 3034 C CA . PRO A 1 375 ? 9.013 16.218 -6.170 1.00 95.88 375 PRO A CA 1
ATOM 3035 C C . PRO A 1 375 ? 7.939 17.105 -6.800 1.00 95.88 375 PRO A C 1
ATOM 3037 O O . PRO A 1 375 ? 8.183 18.278 -7.060 1.00 95.88 375 PRO A O 1
ATOM 3040 N N . LEU A 1 376 ? 6.729 16.572 -6.997 1.00 94.38 376 LEU A N 1
ATOM 3041 C CA . LEU A 1 376 ? 5.579 17.347 -7.460 1.00 94.38 376 LEU A CA 1
ATOM 3042 C C . LEU A 1 376 ? 5.291 18.573 -6.574 1.00 94.38 376 LEU A C 1
ATOM 3044 O O . LEU A 1 376 ? 4.809 19.582 -7.071 1.00 94.38 376 LEU A O 1
ATOM 3048 N N . LEU A 1 377 ? 5.590 18.490 -5.276 1.00 96.06 377 LEU A N 1
ATOM 3049 C CA . LEU A 1 377 ? 5.322 19.546 -4.304 1.00 96.06 377 LEU A CA 1
ATOM 3050 C C . LEU A 1 377 ? 6.478 20.547 -4.154 1.00 96.06 377 LEU A C 1
ATOM 3052 O O . LEU A 1 377 ? 6.360 21.483 -3.367 1.00 96.06 377 LEU A O 1
ATOM 3056 N N . TRP A 1 378 ? 7.593 20.381 -4.873 1.00 96.00 378 TRP A N 1
ATOM 3057 C CA . TRP A 1 378 ? 8.746 21.289 -4.773 1.00 96.00 378 TRP A CA 1
ATOM 3058 C C . TRP A 1 378 ? 8.518 22.627 -5.476 1.00 96.00 378 TRP A C 1
ATOM 3060 O O . TRP A 1 378 ? 9.037 23.649 -5.034 1.00 96.00 378 TRP A O 1
ATOM 3070 N N . TYR A 1 379 ? 7.747 22.616 -6.563 1.00 94.38 379 TYR A N 1
ATOM 3071 C CA . TYR A 1 379 ? 7.429 23.796 -7.362 1.00 94.38 379 TYR A CA 1
ATOM 3072 C C . TYR A 1 379 ? 5.947 24.125 -7.235 1.00 94.38 379 TYR A C 1
ATOM 3074 O O . TYR A 1 379 ? 5.109 23.222 -7.222 1.00 94.38 379 TYR A O 1
ATOM 3082 N N . ASP A 1 380 ? 5.645 25.421 -7.122 1.00 93.88 380 ASP A N 1
ATOM 3083 C CA . ASP A 1 380 ? 4.292 25.938 -6.886 1.00 93.88 380 ASP A CA 1
ATOM 3084 C C . ASP A 1 380 ? 3.590 25.173 -5.744 1.00 93.88 380 ASP A C 1
ATOM 3086 O O . ASP A 1 380 ? 2.451 24.732 -5.863 1.00 93.88 380 ASP A O 1
ATOM 3090 N N . SER A 1 381 ? 4.306 24.953 -4.632 1.00 93.81 381 SER A N 1
ATOM 3091 C CA . SER A 1 381 ? 3.953 23.976 -3.591 1.00 93.81 381 SER A CA 1
ATOM 3092 C C . SER A 1 381 ? 2.513 24.095 -3.086 1.00 93.81 381 SER A C 1
ATOM 3094 O O . SER A 1 381 ? 1.840 23.081 -2.904 1.00 93.81 381 SER A O 1
ATOM 3096 N N . ALA A 1 382 ? 2.032 25.324 -2.876 1.00 94.06 382 ALA A N 1
ATOM 3097 C CA . ALA A 1 382 ? 0.670 25.589 -2.421 1.00 94.06 382 ALA A CA 1
ATOM 3098 C C . ALA A 1 382 ? -0.384 25.227 -3.478 1.00 94.06 382 ALA A C 1
ATOM 3100 O O . ALA A 1 382 ? -1.413 24.646 -3.137 1.00 94.06 382 ALA A O 1
ATOM 3101 N N . GLU A 1 383 ? -0.117 25.524 -4.750 1.00 93.75 383 GLU A N 1
ATOM 3102 C CA . GLU A 1 383 ? -1.002 25.191 -5.866 1.00 93.75 383 GLU A CA 1
ATOM 3103 C C . GLU A 1 383 ? -1.029 23.677 -6.093 1.00 93.75 383 GLU A C 1
ATOM 3105 O O . GLU A 1 383 ? -2.099 23.076 -6.090 1.00 93.75 383 GLU A O 1
ATOM 3110 N N . SER A 1 384 ? 0.137 23.033 -6.181 1.00 93.00 384 SER A N 1
ATOM 3111 C CA . SER A 1 384 ? 0.258 21.579 -6.348 1.00 93.00 384 SER A CA 1
ATOM 3112 C C . SER A 1 384 ? -0.432 20.811 -5.215 1.00 93.00 384 SER A C 1
ATOM 3114 O O . SER A 1 384 ? -1.149 19.840 -5.465 1.00 93.00 384 SER A O 1
ATOM 3116 N N . PHE A 1 385 ? -0.269 21.264 -3.967 1.00 93.75 385 PHE A N 1
ATOM 3117 C CA . PHE A 1 385 ? -0.929 20.656 -2.813 1.00 93.75 385 PHE A CA 1
ATOM 3118 C C . PHE A 1 385 ? -2.446 20.893 -2.811 1.00 93.75 385 PHE A C 1
ATOM 3120 O O . PHE A 1 385 ? -3.212 19.960 -2.561 1.00 93.75 385 PHE A O 1
ATOM 3127 N N . THR A 1 386 ? -2.892 22.109 -3.138 1.00 92.62 386 THR A N 1
ATOM 3128 C CA . THR A 1 386 ? -4.322 22.428 -3.269 1.00 92.62 386 THR A CA 1
ATOM 3129 C C . THR A 1 386 ? -4.965 21.605 -4.382 1.00 92.62 386 THR A C 1
ATOM 3131 O O . THR A 1 386 ? -6.018 21.021 -4.164 1.00 92.62 386 THR A O 1
ATOM 3134 N N . ASN A 1 387 ? -4.314 21.471 -5.537 1.00 91.12 387 ASN A N 1
ATOM 3135 C CA . ASN A 1 387 ? -4.791 20.655 -6.653 1.00 91.12 387 ASN A CA 1
ATOM 3136 C C . ASN A 1 387 ? -4.906 19.177 -6.263 1.00 91.12 387 ASN A C 1
ATOM 3138 O O . ASN A 1 387 ? -5.915 18.537 -6.563 1.00 91.12 387 ASN A O 1
ATOM 3142 N N . TYR A 1 388 ? -3.916 18.648 -5.536 1.00 91.81 388 TYR A N 1
ATOM 3143 C CA . TYR A 1 388 ? -3.971 17.295 -4.983 1.00 91.81 388 TYR A CA 1
ATOM 3144 C C . TYR A 1 388 ? -5.178 17.105 -4.053 1.00 91.81 388 TYR A C 1
ATOM 3146 O O . TYR A 1 388 ? -5.901 16.116 -4.185 1.00 91.81 388 TYR A O 1
ATOM 3154 N N . LEU A 1 389 ? -5.436 18.046 -3.141 1.00 90.25 389 LEU A N 1
ATOM 3155 C CA . LEU A 1 389 ? -6.575 17.958 -2.227 1.00 90.25 389 LEU A CA 1
ATOM 3156 C C . LEU A 1 389 ? -7.915 18.105 -2.970 1.00 90.25 389 LEU A C 1
ATOM 3158 O O . LEU A 1 389 ? -8.810 17.281 -2.789 1.00 90.25 389 LEU A O 1
ATOM 3162 N N . SER A 1 390 ? -8.027 19.093 -3.859 1.00 88.94 390 SER A N 1
ATOM 3163 C CA . SER A 1 390 ? -9.218 19.367 -4.670 1.00 88.94 390 SER A CA 1
ATOM 3164 C C . SER A 1 390 ? -9.603 18.198 -5.573 1.00 88.94 390 SER A C 1
ATOM 3166 O O . SER A 1 390 ? -10.792 17.918 -5.719 1.00 88.94 390 SER A O 1
ATOM 3168 N N . PHE A 1 391 ? -8.628 17.473 -6.132 1.00 87.12 391 PHE A N 1
ATOM 3169 C CA . PHE A 1 391 ? -8.893 16.259 -6.909 1.00 87.12 391 PHE A CA 1
ATOM 3170 C C . PHE A 1 391 ? -9.650 15.209 -6.084 1.00 87.12 391 PHE A C 1
ATOM 3172 O O . PHE A 1 391 ? -10.590 14.586 -6.570 1.00 87.12 391 PHE A O 1
ATOM 3179 N N . HIS A 1 392 ? -9.270 15.026 -4.818 1.00 85.12 392 HIS A N 1
ATOM 3180 C CA . HIS A 1 392 ? -9.890 14.022 -3.954 1.00 85.12 392 HIS A CA 1
ATOM 3181 C C . HIS A 1 392 ? -11.228 14.467 -3.371 1.00 85.12 392 HIS A C 1
ATOM 3183 O O . HIS A 1 392 ? -12.067 13.617 -3.084 1.00 85.12 392 HIS A O 1
ATOM 3189 N N . LEU A 1 393 ? -11.437 15.775 -3.215 1.00 82.69 393 LEU A N 1
ATOM 3190 C CA . LEU A 1 393 ? -12.729 16.331 -2.815 1.00 82.69 393 LEU A CA 1
ATOM 3191 C C . LEU A 1 393 ? -13.776 16.233 -3.936 1.00 82.69 393 LEU A C 1
ATOM 3193 O O . LEU A 1 393 ? -14.958 16.129 -3.639 1.00 82.69 393 LEU A O 1
ATOM 3197 N N . ASN A 1 394 ? -13.347 16.206 -5.203 1.00 79.38 394 ASN A N 1
ATOM 3198 C CA . ASN A 1 394 ? -14.216 16.127 -6.385 1.00 79.38 394 ASN A CA 1
ATOM 3199 C C . ASN A 1 394 ? -14.031 14.808 -7.160 1.00 79.38 394 ASN A C 1
ATOM 3201 O O . ASN A 1 394 ? -14.100 14.780 -8.390 1.00 79.38 394 ASN A O 1
ATOM 3205 N N . HIS A 1 395 ? -13.707 13.720 -6.454 1.00 71.31 395 HIS A N 1
ATOM 3206 C CA . HIS A 1 395 ? -13.296 12.465 -7.079 1.00 71.31 395 HIS A CA 1
ATOM 3207 C C . HIS A 1 395 ? -14.397 11.869 -7.976 1.00 71.31 395 HIS A C 1
ATOM 3209 O O . HIS A 1 395 ? -15.575 11.864 -7.634 1.00 71.31 395 HIS A O 1
ATOM 3215 N N . ILE A 1 396 ? -13.987 11.281 -9.101 1.00 72.25 396 ILE A N 1
ATOM 3216 C CA . ILE A 1 396 ? -14.871 10.614 -10.066 1.00 72.25 396 ILE A CA 1
ATOM 3217 C C . ILE A 1 396 ? -15.564 9.410 -9.405 1.00 72.25 396 ILE A C 1
ATOM 3219 O O . ILE A 1 396 ? -14.907 8.594 -8.749 1.00 72.25 396 ILE A O 1
ATOM 3223 N N . HIS A 1 397 ? -16.872 9.267 -9.614 1.00 73.94 397 HIS A N 1
ATOM 3224 C CA . HIS A 1 397 ? -17.650 8.119 -9.150 1.00 73.94 397 HIS A CA 1
ATOM 3225 C C . HIS A 1 397 ? -17.441 6.911 -10.073 1.00 73.94 397 HIS A C 1
ATOM 3227 O O . HIS A 1 397 ? -17.445 7.049 -11.298 1.00 73.94 397 HIS A O 1
ATOM 3233 N N . TYR A 1 398 ? -17.257 5.714 -9.505 1.00 77.69 398 TYR A N 1
ATOM 3234 C CA . TYR A 1 398 ? -17.305 4.479 -10.290 1.00 77.69 398 TYR A CA 1
ATOM 3235 C C . TYR A 1 398 ? -18.664 3.822 -10.128 1.00 77.69 398 TYR A C 1
ATOM 3237 O O . TYR A 1 398 ? -19.236 3.820 -9.043 1.00 77.69 398 TYR A O 1
ATOM 3245 N N . LEU A 1 399 ? -19.151 3.245 -11.222 1.00 85.94 399 LEU A N 1
ATOM 3246 C CA . LEU A 1 399 ? -20.413 2.526 -11.238 1.00 85.94 399 LEU A CA 1
ATOM 3247 C C . LEU A 1 399 ? -20.290 1.286 -10.355 1.00 85.94 399 LEU A C 1
ATOM 3249 O O . LEU A 1 399 ? -19.473 0.403 -10.626 1.00 85.94 399 LEU A O 1
ATOM 3253 N N . GLN A 1 400 ? -21.106 1.225 -9.308 1.00 85.81 400 GLN A N 1
ATOM 3254 C CA . GLN A 1 400 ? -21.172 0.077 -8.419 1.00 85.81 400 GLN A CA 1
ATOM 3255 C C . GLN A 1 400 ? -22.572 -0.517 -8.464 1.00 85.81 400 GLN A C 1
ATOM 3257 O O . GLN A 1 400 ? -23.544 0.163 -8.157 1.00 85.81 400 GLN A O 1
ATOM 3262 N N . GLN A 1 401 ? -22.681 -1.799 -8.804 1.00 88.12 401 GLN A N 1
ATOM 3263 C CA . GLN A 1 401 ? -23.960 -2.489 -8.701 1.00 88.12 401 GLN A CA 1
ATOM 3264 C C . GLN A 1 401 ? -24.245 -2.847 -7.237 1.00 88.12 401 GLN A C 1
ATOM 3266 O O . GLN A 1 401 ? -23.367 -3.373 -6.542 1.00 88.12 401 GLN A O 1
ATOM 3271 N N . TYR A 1 402 ? -25.457 -2.552 -6.774 1.00 90.81 402 TYR A N 1
ATOM 3272 C CA . TYR A 1 402 ? -25.924 -2.799 -5.414 1.00 90.81 402 TYR A CA 1
ATOM 3273 C C . TYR A 1 402 ? -27.421 -3.128 -5.442 1.00 90.81 402 TYR A C 1
ATOM 3275 O O . TYR A 1 402 ? -28.223 -2.301 -5.853 1.00 90.81 402 TYR A O 1
ATOM 3283 N N . PHE A 1 403 ? -27.790 -4.358 -5.065 1.00 91.62 403 PHE A N 1
ATOM 3284 C CA . PHE A 1 403 ? -29.177 -4.862 -5.094 1.00 91.62 403 PHE A CA 1
ATOM 3285 C C . PHE A 1 403 ? -29.936 -4.619 -6.414 1.00 91.62 403 PHE A C 1
ATOM 3287 O O . PHE A 1 403 ? -31.106 -4.260 -6.416 1.00 91.62 403 PHE A O 1
ATOM 3294 N N . GLY A 1 404 ? -29.270 -4.842 -7.550 1.00 89.62 404 GLY A N 1
ATOM 3295 C CA . GLY A 1 404 ? -29.876 -4.672 -8.876 1.00 89.62 404 GLY A CA 1
ATOM 3296 C C . GLY A 1 404 ? -29.835 -3.240 -9.414 1.00 89.62 404 GLY A C 1
ATOM 3297 O O . GLY A 1 404 ? -30.060 -3.048 -10.604 1.00 89.62 404 GLY A O 1
ATOM 3298 N N . GLU A 1 405 ? -29.451 -2.261 -8.596 1.00 90.19 405 GLU A N 1
ATOM 3299 C CA . GLU A 1 405 ? -29.303 -0.863 -9.001 1.00 90.19 405 GLU A CA 1
ATOM 3300 C C . GLU A 1 405 ? -27.842 -0.504 -9.276 1.00 90.19 405 GLU A C 1
ATOM 3302 O O . GLU A 1 405 ? -26.919 -1.102 -8.718 1.00 90.19 405 GLU A O 1
ATOM 3307 N N . ILE A 1 406 ? -27.619 0.491 -10.136 1.00 91.06 406 ILE A N 1
ATOM 3308 C CA . ILE A 1 406 ? -26.291 1.055 -10.391 1.00 91.06 406 ILE A CA 1
ATOM 3309 C C . ILE A 1 406 ? -26.147 2.337 -9.572 1.00 91.06 406 ILE A C 1
ATOM 3311 O O . ILE A 1 406 ? -26.747 3.362 -9.884 1.00 91.06 406 ILE A O 1
ATOM 3315 N N . LEU A 1 407 ? -25.292 2.292 -8.554 1.00 88.94 407 LEU A N 1
ATOM 3316 C CA . LEU A 1 407 ? -24.878 3.456 -7.783 1.00 88.94 407 LEU A CA 1
ATOM 3317 C C . LEU A 1 407 ? -23.879 4.270 -8.614 1.00 88.94 407 LEU A C 1
ATOM 3319 O O . LEU A 1 407 ? -22.691 3.946 -8.664 1.00 88.94 407 LEU A O 1
ATOM 3323 N N . ALA A 1 408 ? -24.377 5.295 -9.305 1.00 86.69 408 ALA A N 1
ATOM 3324 C CA . ALA A 1 408 ? -23.571 6.176 -10.154 1.00 86.69 408 ALA A CA 1
ATOM 3325 C C . ALA A 1 408 ? -23.313 7.555 -9.525 1.00 86.69 408 ALA A C 1
ATOM 3327 O O . ALA A 1 408 ? -22.260 8.145 -9.757 1.00 86.69 408 ALA A O 1
ATOM 3328 N N . VAL A 1 409 ? -24.260 8.056 -8.730 1.00 87.00 409 VAL A N 1
ATOM 3329 C CA . VAL A 1 409 ? -24.249 9.395 -8.124 1.00 87.00 409 VAL A CA 1
ATOM 3330 C C . VAL A 1 409 ? -24.772 9.330 -6.683 1.00 87.00 409 VAL A C 1
ATOM 3332 O O . VAL A 1 409 ? -25.541 8.414 -6.377 1.00 87.00 409 VAL A O 1
ATOM 3335 N N . PRO A 1 410 ? -24.354 10.251 -5.793 1.00 87.38 410 PRO A N 1
ATOM 3336 C CA . PRO A 1 410 ? -24.921 10.358 -4.449 1.00 87.38 410 PRO A CA 1
ATOM 3337 C C . PRO A 1 410 ? -26.418 10.740 -4.497 1.00 87.38 410 PRO A C 1
ATOM 3339 O O . PRO A 1 410 ? -26.872 11.291 -5.504 1.00 87.38 410 PRO A O 1
ATOM 3342 N N . PRO A 1 411 ? -27.197 10.483 -3.427 1.00 92.00 411 PRO A N 1
ATOM 3343 C CA . PRO A 1 411 ? -26.772 9.929 -2.140 1.00 92.00 411 PRO A CA 1
ATOM 3344 C C . PRO A 1 411 ? -26.566 8.408 -2.179 1.00 92.00 411 PRO A C 1
ATOM 3346 O O . PRO A 1 411 ? -27.421 7.652 -2.639 1.00 92.00 411 PRO A O 1
ATOM 3349 N N . PHE A 1 412 ? -25.441 7.942 -1.640 1.00 91.00 412 PHE A N 1
ATOM 3350 C CA . PHE A 1 412 ? -25.140 6.516 -1.539 1.00 91.00 412 PHE A CA 1
ATOM 3351 C C . PHE A 1 412 ? -25.777 5.865 -0.295 1.00 91.00 412 PHE A C 1
ATOM 3353 O O . PHE A 1 412 ? -25.942 6.521 0.739 1.00 91.00 412 PHE A O 1
ATOM 3360 N N . PRO A 1 413 ? -26.107 4.558 -0.340 1.00 92.75 413 PRO A N 1
ATOM 3361 C CA . PRO A 1 413 ? -26.710 3.868 0.796 1.00 92.75 413 PRO A CA 1
ATOM 3362 C C . PRO A 1 413 ? -25.764 3.7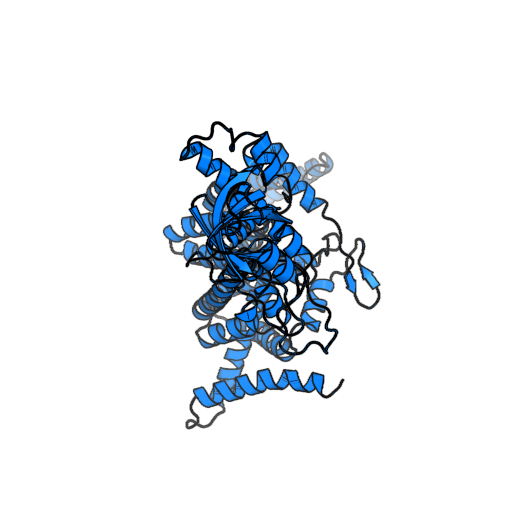72 1.999 1.00 92.75 413 PRO A C 1
ATOM 3364 O O . PRO A 1 413 ? -24.688 3.178 1.903 1.00 92.75 413 PRO A O 1
ATOM 3367 N N . LEU A 1 414 ? -26.228 4.219 3.174 1.00 94.50 414 LEU A N 1
ATOM 3368 C CA . LEU A 1 414 ? -25.508 4.072 4.453 1.00 94.50 414 LEU A CA 1
ATOM 3369 C C . LEU A 1 414 ? -25.107 2.617 4.746 1.00 94.50 414 LEU A C 1
ATOM 3371 O O . LEU A 1 414 ? -24.098 2.342 5.393 1.00 94.50 414 LEU A O 1
ATOM 3375 N N . SER A 1 415 ? -25.920 1.667 4.278 1.00 94.31 415 SER A N 1
ATOM 3376 C CA . SER A 1 415 ? -25.718 0.236 4.489 1.00 94.31 415 SER A CA 1
ATOM 3377 C C . SER A 1 415 ? -24.564 -0.344 3.671 1.00 94.31 415 SER A C 1
ATOM 3379 O O . SER A 1 415 ? -24.081 -1.418 4.018 1.00 94.31 415 SER A O 1
ATOM 3381 N N . PHE A 1 416 ? -24.077 0.343 2.633 1.00 93.56 416 PHE A N 1
ATOM 3382 C CA . PHE A 1 416 ? -23.146 -0.213 1.649 1.00 93.56 416 PHE A CA 1
ATOM 3383 C C . PHE A 1 416 ? -21.916 -0.926 2.253 1.00 93.56 416 PHE A C 1
ATOM 3385 O O . PHE A 1 416 ? -21.749 -2.124 1.995 1.00 93.56 416 PHE A O 1
ATOM 3392 N N . PRO A 1 417 ? -21.065 -0.290 3.088 1.00 94.19 417 PRO A N 1
ATOM 3393 C CA . PRO A 1 417 ? -19.877 -0.961 3.627 1.00 94.19 417 PRO A CA 1
ATOM 3394 C C . PRO A 1 417 ? -20.215 -2.122 4.575 1.00 94.19 417 PRO A C 1
ATOM 3396 O O . PRO A 1 417 ? -19.467 -3.105 4.647 1.00 94.19 417 PRO A O 1
ATOM 3399 N N . PHE A 1 418 ? -21.352 -2.049 5.270 1.00 95.12 418 PHE A N 1
ATOM 3400 C CA . PHE A 1 418 ? -21.815 -3.085 6.193 1.00 95.12 418 PHE A CA 1
ATOM 3401 C C . PHE A 1 418 ? -22.367 -4.292 5.439 1.00 95.12 418 PHE A C 1
ATOM 3403 O O . PHE A 1 418 ? -21.928 -5.413 5.690 1.00 95.12 418 PHE A O 1
ATOM 3410 N N . THR A 1 419 ? -23.239 -4.064 4.456 1.00 94.38 419 THR A N 1
ATOM 3411 C CA . THR A 1 419 ? -23.792 -5.097 3.575 1.00 94.38 419 THR A CA 1
ATOM 3412 C C . THR A 1 419 ? -22.681 -5.805 2.816 1.00 94.38 419 THR A C 1
ATOM 3414 O O . THR A 1 419 ? -22.591 -7.029 2.849 1.00 94.38 419 THR A O 1
ATOM 3417 N N . MET A 1 420 ? -21.770 -5.054 2.191 1.00 92.44 420 MET A N 1
ATOM 3418 C CA . MET A 1 420 ? -20.648 -5.650 1.467 1.00 92.44 420 MET A CA 1
ATOM 3419 C C . MET A 1 420 ? -19.746 -6.466 2.396 1.00 92.44 420 MET A C 1
ATOM 3421 O O . MET A 1 420 ? -19.227 -7.504 1.992 1.00 92.44 420 MET A O 1
ATOM 3425 N N . THR A 1 421 ? -19.569 -6.048 3.653 1.00 93.62 421 THR A N 1
ATOM 3426 C CA . THR A 1 421 ? -18.840 -6.843 4.652 1.00 93.62 421 THR A CA 1
ATOM 3427 C C . THR A 1 421 ? -19.597 -8.113 5.028 1.00 93.62 421 THR A C 1
ATOM 3429 O O . THR A 1 421 ? -18.994 -9.179 5.001 1.00 93.62 421 THR A O 1
ATOM 3432 N N . ALA A 1 422 ? -20.898 -8.026 5.303 1.00 93.81 422 ALA A N 1
ATOM 3433 C CA . ALA A 1 422 ? -21.729 -9.176 5.648 1.00 93.81 422 ALA A CA 1
ATOM 3434 C C . ALA A 1 422 ? -21.795 -10.222 4.522 1.00 93.81 422 ALA A C 1
ATOM 3436 O O . ALA A 1 422 ? -21.765 -11.414 4.798 1.00 93.81 422 ALA A O 1
ATOM 3437 N N . LEU A 1 423 ? -21.834 -9.788 3.258 1.00 91.19 423 LEU A N 1
ATOM 3438 C CA . LEU A 1 423 ? -21.955 -10.689 2.106 1.00 91.19 423 LEU A CA 1
ATOM 3439 C C . LEU A 1 423 ? -20.629 -11.305 1.648 1.00 91.19 423 LEU A C 1
ATOM 3441 O O . LEU A 1 423 ? -20.634 -12.356 1.018 1.00 91.19 423 LEU A O 1
ATOM 3445 N N . THR A 1 424 ? -19.490 -10.660 1.916 1.00 90.12 424 THR A N 1
ATOM 3446 C CA . THR A 1 424 ? -18.187 -11.110 1.377 1.00 90.12 424 THR A CA 1
ATOM 3447 C C . THR A 1 424 ? -17.207 -11.604 2.441 1.00 90.12 424 THR A C 1
ATOM 3449 O O . THR A 1 424 ? -16.091 -12.014 2.112 1.00 90.12 424 THR A O 1
ATOM 3452 N N . VAL A 1 425 ? -17.600 -11.580 3.716 1.00 92.31 425 VAL A N 1
ATOM 3453 C CA . VAL A 1 425 ? -16.869 -12.229 4.808 1.00 92.31 425 VAL A CA 1
ATOM 3454 C C . VAL A 1 425 ? -17.556 -13.559 5.139 1.00 92.31 425 VAL A C 1
ATOM 3456 O O . VAL A 1 425 ? -18.768 -13.565 5.338 1.00 92.31 425 VAL A O 1
ATOM 3459 N N . PRO A 1 426 ? -16.813 -14.678 5.246 1.00 92.56 426 PRO A N 1
ATOM 3460 C CA . PRO A 1 426 ? -17.377 -15.964 5.651 1.00 92.56 426 PRO A CA 1
ATOM 3461 C C . PRO A 1 426 ? -18.226 -15.881 6.931 1.00 92.56 426 PRO A C 1
ATOM 3463 O O . PRO A 1 426 ? -17.785 -15.313 7.933 1.00 92.56 426 PRO A O 1
ATOM 3466 N N . VAL A 1 427 ? -19.409 -16.510 6.922 1.00 92.69 427 VAL A N 1
ATOM 3467 C CA . VAL A 1 427 ? -20.393 -16.473 8.028 1.00 92.69 427 VAL A CA 1
ATOM 3468 C C . VAL A 1 427 ? -19.775 -16.866 9.367 1.00 92.69 427 VAL A C 1
ATOM 3470 O O . VAL A 1 427 ? -20.010 -16.224 10.387 1.00 92.69 427 VAL A O 1
ATOM 3473 N N . VAL A 1 428 ? -18.913 -17.879 9.362 1.00 91.12 428 VAL A N 1
ATOM 3474 C CA . VAL A 1 428 ? -18.200 -18.347 10.553 1.00 91.12 428 VAL A CA 1
ATOM 3475 C C . VAL A 1 428 ? -17.384 -17.224 11.210 1.00 91.12 428 VAL A C 1
ATOM 3477 O O . VAL A 1 428 ? -17.375 -17.084 12.433 1.00 91.12 428 VAL A O 1
ATOM 3480 N N . LEU A 1 429 ? -16.733 -16.377 10.410 1.00 94.81 429 LEU A N 1
ATOM 3481 C CA . LEU A 1 429 ? -15.963 -15.243 10.915 1.00 94.81 429 LEU A CA 1
ATOM 3482 C C . LEU A 1 429 ? -16.866 -14.121 11.425 1.00 94.81 429 LEU A C 1
ATOM 3484 O O . LEU A 1 429 ? -16.494 -13.457 12.388 1.00 94.81 429 LEU A O 1
ATOM 3488 N N . LEU A 1 430 ? -18.050 -13.929 10.832 1.00 95.69 430 LEU A N 1
ATOM 3489 C CA . LEU A 1 430 ? -19.062 -13.000 11.348 1.00 95.69 430 LEU A CA 1
ATOM 3490 C C . LEU A 1 430 ? -19.575 -13.446 12.725 1.00 95.69 430 LEU A C 1
ATOM 3492 O O . LEU A 1 430 ? -19.674 -12.623 13.632 1.00 95.69 430 LEU A O 1
ATOM 3496 N N . VAL A 1 431 ? -19.827 -14.747 12.916 1.00 95.81 431 VAL A N 1
ATOM 3497 C CA . VAL A 1 431 ? -20.236 -15.314 14.214 1.00 95.81 431 VAL A CA 1
ATOM 3498 C C . VAL A 1 431 ? -19.138 -15.130 15.263 1.00 95.81 431 VAL A C 1
ATOM 3500 O O . VAL A 1 431 ? -19.404 -14.642 16.362 1.00 95.81 431 VAL A O 1
ATOM 3503 N N . LEU A 1 432 ? -17.889 -15.464 14.925 1.00 96.12 432 LEU A N 1
ATOM 3504 C CA . LEU A 1 432 ? -16.749 -15.277 15.828 1.00 96.12 432 LEU A CA 1
ATOM 3505 C C . LEU A 1 432 ? -16.490 -13.801 16.140 1.00 96.12 432 LEU A C 1
ATOM 3507 O O . LEU A 1 432 ? -16.154 -13.470 17.275 1.00 96.12 432 LEU A O 1
ATOM 3511 N N . PHE A 1 433 ? -16.674 -12.913 15.163 1.00 96.81 433 PHE A N 1
ATOM 3512 C CA . PHE A 1 433 ? -16.630 -11.473 15.379 1.00 96.81 433 PHE A CA 1
ATOM 3513 C C . PHE A 1 433 ? -17.719 -11.028 16.359 1.00 96.81 433 PHE A C 1
ATOM 3515 O O . PHE A 1 433 ? -17.400 -10.350 17.330 1.00 96.81 433 PHE A O 1
ATOM 3522 N N . GLY A 1 434 ? -18.973 -11.457 16.174 1.00 96.56 434 GLY A N 1
ATOM 3523 C CA . GLY A 1 434 ? -20.073 -11.153 17.094 1.00 96.56 434 GLY A CA 1
ATOM 3524 C C . GLY A 1 434 ? -19.796 -11.634 18.521 1.00 96.56 434 GLY A C 1
ATOM 3525 O O . GLY A 1 434 ? -19.943 -10.870 19.475 1.00 96.56 434 GLY A O 1
ATOM 3526 N N . LEU A 1 435 ? -19.293 -12.863 18.673 1.00 95.00 435 LEU A N 1
ATOM 3527 C CA . LEU A 1 435 ? -18.859 -13.398 19.965 1.00 95.00 435 LEU A CA 1
ATOM 3528 C C . LEU A 1 435 ? -17.716 -12.576 20.573 1.00 95.00 435 LEU A C 1
ATOM 3530 O O . LEU A 1 435 ? -17.717 -12.292 21.771 1.00 95.00 435 LEU A O 1
ATOM 3534 N N . GLY A 1 436 ? -16.757 -12.164 19.744 1.00 94.69 436 GLY A N 1
ATOM 3535 C CA . GLY A 1 436 ? -15.679 -11.259 20.117 1.00 94.69 436 GLY A CA 1
ATOM 3536 C C . GLY A 1 436 ? -16.200 -9.917 20.619 1.00 94.69 436 GLY A C 1
ATOM 3537 O O . GLY A 1 436 ? -15.762 -9.466 21.669 1.00 94.69 436 GLY A O 1
ATOM 3538 N N . VAL A 1 437 ? -17.172 -9.306 19.936 1.00 94.50 437 VAL A N 1
ATOM 3539 C CA . VAL A 1 437 ? -17.806 -8.052 20.372 1.00 94.50 437 VAL A CA 1
ATOM 3540 C C . VAL A 1 437 ? -18.470 -8.226 21.739 1.00 94.50 437 VAL A C 1
ATOM 3542 O O . VAL A 1 437 ? -18.189 -7.453 22.654 1.00 94.50 437 VAL A O 1
ATOM 3545 N N . VAL A 1 438 ? -19.304 -9.259 21.906 1.00 93.12 438 VAL A N 1
ATOM 3546 C CA . VAL A 1 438 ? -20.004 -9.529 23.174 1.00 93.12 438 VAL A CA 1
ATOM 3547 C C . VAL A 1 438 ? -19.003 -9.706 24.314 1.00 93.12 438 VAL A C 1
ATOM 3549 O O . VAL A 1 438 ? -19.079 -9.036 25.343 1.00 93.12 438 VAL A O 1
ATOM 3552 N N . THR A 1 439 ? -18.020 -10.580 24.120 1.00 90.44 439 THR A N 1
ATOM 3553 C CA . THR A 1 439 ? -17.068 -10.937 25.176 1.00 90.44 439 THR A CA 1
ATOM 3554 C C . THR A 1 439 ? -16.120 -9.785 25.502 1.00 90.44 439 THR A C 1
ATOM 3556 O O . THR A 1 439 ? -15.980 -9.419 26.673 1.00 90.44 439 THR A O 1
ATOM 3559 N N . LEU A 1 440 ? -15.539 -9.155 24.481 1.00 90.00 440 LEU A N 1
ATOM 3560 C CA . LEU A 1 440 ? -14.583 -8.072 24.652 1.00 90.00 440 LEU A CA 1
ATOM 3561 C C . LEU A 1 440 ? -15.243 -6.815 25.227 1.00 90.00 440 LEU A C 1
ATOM 3563 O O . LEU A 1 440 ? -14.665 -6.205 26.114 1.00 90.00 440 LEU A O 1
ATOM 3567 N N . TYR A 1 441 ? -16.430 -6.406 24.774 1.00 88.62 441 TYR A N 1
ATOM 3568 C CA . TYR A 1 441 ? -17.001 -5.113 25.182 1.00 88.62 441 TYR A CA 1
ATOM 3569 C C . TYR A 1 441 ? -18.001 -5.199 26.338 1.00 88.62 441 TYR A C 1
ATOM 3571 O O . TYR A 1 441 ? -18.101 -4.236 27.095 1.00 88.62 441 TYR A O 1
ATOM 3579 N N . PHE A 1 442 ? -18.696 -6.326 26.520 1.00 84.56 442 PHE A N 1
ATOM 3580 C CA . PHE A 1 442 ? -19.798 -6.418 27.489 1.00 84.56 442 PHE A CA 1
ATOM 3581 C C . PHE A 1 442 ? -19.522 -7.330 28.688 1.00 84.56 442 PHE A C 1
ATOM 3583 O O . PHE A 1 442 ? -20.163 -7.164 29.723 1.00 84.56 442 PHE A O 1
ATOM 3590 N N . THR A 1 443 ? -18.576 -8.274 28.598 1.00 78.38 443 THR A N 1
ATOM 3591 C CA . THR A 1 443 ? -18.352 -9.244 29.694 1.00 78.38 443 THR A CA 1
ATOM 3592 C C . THR A 1 443 ? -17.135 -8.944 30.566 1.00 78.38 443 THR A C 1
ATOM 3594 O O . THR A 1 443 ? -17.168 -9.154 31.777 1.00 78.38 443 THR A O 1
ATOM 3597 N N . GLU A 1 444 ? -16.045 -8.443 29.990 1.00 68.56 444 GLU A N 1
ATOM 3598 C CA . GLU A 1 444 ? -14.767 -8.355 30.695 1.00 68.56 444 GLU A CA 1
ATOM 3599 C C . GLU A 1 444 ? -14.584 -6.966 31.347 1.00 68.56 444 GLU A C 1
ATOM 3601 O O . GLU A 1 444 ? -14.569 -5.946 30.661 1.00 68.56 444 GLU A O 1
ATOM 3606 N N . ARG A 1 445 ? -14.420 -6.915 32.679 1.00 57.97 445 ARG A N 1
ATOM 3607 C CA . ARG A 1 445 ? -14.394 -5.676 33.495 1.00 57.97 445 ARG A CA 1
ATOM 3608 C C . ARG A 1 445 ? -13.001 -5.050 33.725 1.00 57.97 445 ARG A C 1
ATOM 3610 O O . ARG A 1 445 ? -12.883 -4.121 34.516 1.00 57.97 445 ARG A O 1
ATOM 3617 N N . ALA A 1 446 ? -11.937 -5.548 33.092 1.00 52.88 446 ALA A N 1
ATOM 3618 C CA . ALA A 1 446 ? -10.567 -5.134 33.420 1.00 52.88 446 ALA A CA 1
ATOM 3619 C C . ALA A 1 446 ? -10.185 -3.737 32.875 1.00 52.88 446 ALA A C 1
ATOM 3621 O O . ALA A 1 446 ? -10.292 -3.464 31.680 1.00 52.88 446 ALA A O 1
ATOM 3622 N N . GLU A 1 447 ? -9.635 -2.885 33.744 1.00 47.22 447 GLU A N 1
ATOM 3623 C CA . GLU A 1 447 ? -9.187 -1.507 33.464 1.00 47.22 447 GLU A CA 1
ATOM 3624 C C . GLU A 1 447 ? -8.125 -1.410 32.348 1.00 47.22 447 GLU A C 1
ATOM 3626 O O . GLU A 1 447 ? -8.180 -0.516 31.506 1.00 47.22 447 GLU A O 1
ATOM 3631 N N . VAL A 1 448 ? -7.197 -2.374 32.266 1.00 47.19 448 VAL A N 1
ATOM 3632 C CA . VAL A 1 448 ? -6.147 -2.426 31.223 1.00 47.19 448 VAL A CA 1
ATOM 3633 C C . VAL A 1 448 ? -6.729 -2.731 29.834 1.00 47.19 448 VAL A C 1
ATOM 3635 O O . VAL A 1 448 ? -6.168 -2.321 28.817 1.00 47.19 448 VAL A O 1
ATOM 3638 N N . ALA A 1 449 ? -7.890 -3.391 29.779 1.00 56.91 449 ALA A N 1
ATOM 3639 C CA . ALA A 1 449 ? -8.589 -3.695 28.538 1.00 56.91 449 ALA A CA 1
ATOM 3640 C C . ALA A 1 449 ? -9.393 -2.491 28.004 1.00 56.91 449 ALA A C 1
ATOM 3642 O O . ALA A 1 449 ? -9.607 -2.399 26.797 1.00 56.91 449 ALA A O 1
ATOM 3643 N N . SER A 1 450 ? -9.765 -1.526 28.856 1.00 65.12 450 SER A N 1
ATOM 3644 C CA . SER A 1 450 ? -10.577 -0.357 28.472 1.00 65.12 450 SER A CA 1
ATOM 3645 C C . SER A 1 450 ? -9.949 0.450 27.328 1.00 65.12 450 SER A C 1
ATOM 3647 O O . SER A 1 450 ? -10.574 0.669 26.288 1.00 65.12 450 SER A O 1
ATOM 3649 N N . ASN A 1 451 ? -8.672 0.821 27.459 1.00 81.31 451 ASN A N 1
ATOM 3650 C CA . ASN A 1 451 ? -8.031 1.707 26.487 1.00 81.31 451 ASN A CA 1
ATOM 3651 C C . ASN A 1 451 ? -7.831 1.034 25.123 1.00 81.31 451 ASN A C 1
ATOM 3653 O O . ASN A 1 451 ? -8.039 1.656 24.084 1.00 81.31 451 ASN A O 1
ATOM 3657 N N . ILE A 1 452 ? -7.450 -0.243 25.098 1.00 88.88 452 ILE A N 1
ATOM 3658 C CA . ILE A 1 452 ? -7.204 -0.963 23.840 1.00 88.88 452 ILE A CA 1
ATOM 3659 C C . ILE A 1 452 ? -8.521 -1.224 23.096 1.00 88.88 452 ILE A C 1
ATOM 3661 O O . ILE A 1 452 ? -8.569 -1.099 21.874 1.00 88.88 452 ILE A O 1
ATOM 3665 N N . ARG A 1 453 ? -9.614 -1.509 23.811 1.00 90.06 453 ARG A N 1
ATOM 3666 C CA . ARG A 1 453 ? -10.940 -1.728 23.213 1.00 90.06 453 ARG A CA 1
ATOM 3667 C C . ARG A 1 453 ? -11.440 -0.533 22.419 1.00 90.06 453 ARG A C 1
ATOM 3669 O O . ARG A 1 453 ? -11.928 -0.717 21.305 1.00 90.06 453 ARG A O 1
ATOM 3676 N N . TRP A 1 454 ? -11.285 0.677 22.956 1.00 91.50 454 TRP A N 1
ATOM 3677 C CA . TRP A 1 454 ? -11.640 1.898 22.233 1.00 91.50 454 TRP A CA 1
ATOM 3678 C C . TRP A 1 454 ? -10.736 2.126 21.026 1.00 91.50 454 TRP A C 1
ATOM 3680 O O . TRP A 1 454 ? -11.232 2.498 19.968 1.00 91.50 454 TRP A O 1
ATOM 3690 N N . MET A 1 455 ? -9.435 1.833 21.141 1.00 94.06 455 MET A N 1
ATOM 3691 C CA . MET A 1 455 ? -8.506 1.931 20.008 1.00 94.06 455 MET A CA 1
ATOM 3692 C C . MET A 1 455 ? -8.951 1.018 18.860 1.00 94.06 455 MET A C 1
ATOM 3694 O O . MET A 1 455 ? -9.006 1.446 17.710 1.00 94.06 455 MET A O 1
ATOM 3698 N N . ILE A 1 456 ? -9.307 -0.229 19.174 1.00 95.56 456 ILE A N 1
ATOM 3699 C CA . ILE A 1 456 ? -9.797 -1.203 18.194 1.00 95.56 456 ILE A CA 1
ATOM 3700 C C . ILE A 1 456 ? -11.125 -0.742 17.598 1.00 95.56 456 ILE A C 1
ATOM 3702 O O . ILE A 1 456 ? -11.260 -0.730 16.379 1.00 95.56 456 ILE A O 1
ATOM 3706 N N . LEU A 1 457 ? -12.086 -0.342 18.436 1.00 95.69 457 LEU A N 1
ATOM 3707 C CA . LEU A 1 457 ? -13.423 0.031 17.982 1.00 95.69 457 LEU A CA 1
ATOM 3708 C C . LEU A 1 457 ? -13.375 1.238 17.050 1.00 95.69 457 LEU A C 1
ATOM 3710 O O . LEU A 1 457 ? -13.952 1.194 15.972 1.00 95.69 457 LEU A O 1
ATOM 3714 N N . LEU A 1 458 ? -12.659 2.294 17.439 1.00 96.69 458 LEU A N 1
ATOM 3715 C CA . LEU A 1 458 ? -12.573 3.521 16.653 1.00 96.69 458 LEU A CA 1
ATOM 3716 C C . LEU A 1 458 ? -11.916 3.266 15.298 1.00 96.69 458 LEU A C 1
ATOM 3718 O O . LEU A 1 458 ? -12.426 3.731 14.285 1.00 96.69 458 LEU A O 1
ATOM 3722 N N . ASN A 1 459 ? -10.840 2.478 15.245 1.00 96.88 459 ASN A N 1
ATOM 3723 C CA . ASN A 1 459 ? -10.199 2.149 13.972 1.00 96.88 459 ASN A CA 1
ATOM 3724 C C . ASN A 1 459 ? -10.993 1.122 13.140 1.00 96.88 459 ASN A C 1
ATOM 3726 O O . ASN A 1 459 ? -10.910 1.146 11.913 1.00 96.88 459 ASN A O 1
ATOM 3730 N N . LEU A 1 460 ? -11.803 0.264 13.772 1.00 97.06 460 LEU A N 1
ATOM 3731 C CA . LEU A 1 460 ? -12.771 -0.592 13.084 1.00 97.06 460 LEU A CA 1
ATOM 3732 C C . LEU A 1 460 ? -13.869 0.244 12.420 1.00 97.06 460 LEU A C 1
ATOM 3734 O O . LEU A 1 460 ? -14.154 0.047 11.244 1.00 97.06 460 LEU A O 1
ATOM 3738 N N . ILE A 1 461 ? -14.509 1.156 13.147 1.00 96.44 461 ILE A N 1
ATOM 3739 C CA . ILE A 1 461 ? -15.697 1.845 12.630 1.00 96.44 461 ILE A CA 1
ATOM 3740 C C . ILE A 1 461 ? -15.341 3.032 11.745 1.00 96.44 461 ILE A C 1
ATOM 3742 O O . ILE A 1 461 ? -16.089 3.320 10.822 1.00 96.44 461 ILE A O 1
ATOM 3746 N N . PHE A 1 462 ? -14.209 3.705 11.974 1.00 95.81 462 PHE A N 1
ATOM 3747 C CA . PHE A 1 462 ? -13.915 4.986 11.329 1.00 95.81 462 PHE A CA 1
ATOM 3748 C C . PHE A 1 462 ? -13.973 4.914 9.798 1.00 95.81 462 PHE A C 1
ATOM 3750 O O . PHE A 1 462 ? -14.719 5.673 9.184 1.00 95.81 462 PHE A O 1
ATOM 3757 N N . SER A 1 463 ? -13.247 3.979 9.171 1.00 93.12 463 SER A N 1
ATOM 3758 C CA . SER A 1 463 ? -13.241 3.906 7.702 1.00 93.12 463 SER A CA 1
ATOM 3759 C C . SER A 1 463 ? -14.547 3.353 7.120 1.00 93.12 463 SER A C 1
ATOM 3761 O O . SER A 1 463 ? -14.932 3.742 6.023 1.00 93.12 463 SER A O 1
ATOM 3763 N N . MET A 1 464 ? -15.278 2.522 7.872 1.00 94.81 464 MET A N 1
ATOM 3764 C CA . MET A 1 464 ? -16.618 2.078 7.475 1.00 94.81 464 MET A CA 1
ATOM 3765 C C . MET A 1 464 ? -17.626 3.229 7.526 1.00 94.81 464 MET A C 1
ATOM 3767 O O . MET A 1 464 ? -18.375 3.408 6.576 1.00 94.81 464 MET A O 1
ATOM 3771 N N . LEU A 1 465 ? -17.617 4.038 8.589 1.00 95.19 465 LEU A N 1
ATOM 3772 C CA . LEU A 1 465 ? -18.505 5.192 8.741 1.00 95.19 465 LEU A CA 1
ATOM 3773 C C . LEU A 1 465 ? -18.198 6.284 7.721 1.00 95.19 465 LEU A C 1
ATOM 3775 O O . LEU A 1 465 ? -19.126 6.834 7.144 1.00 95.19 465 LEU A O 1
ATOM 3779 N N . LEU A 1 466 ? -16.916 6.554 7.456 1.00 92.06 466 LEU A N 1
ATOM 3780 C CA . LEU A 1 466 ? -16.511 7.507 6.425 1.00 92.06 466 LEU A CA 1
ATOM 3781 C C . LEU A 1 466 ? -17.104 7.127 5.062 1.00 92.06 466 LEU A C 1
ATOM 3783 O O . LEU A 1 466 ? -17.667 7.976 4.387 1.00 92.06 466 LEU A O 1
ATOM 3787 N N . ILE A 1 467 ? -17.027 5.848 4.686 1.00 91.12 467 ILE A N 1
ATOM 3788 C CA . ILE A 1 467 ? -17.568 5.353 3.411 1.00 91.12 467 ILE A CA 1
ATOM 3789 C C . ILE A 1 467 ? -19.092 5.202 3.434 1.00 91.12 467 ILE A C 1
ATOM 3791 O O . ILE A 1 467 ? -19.720 5.259 2.384 1.00 91.12 467 ILE A O 1
ATOM 3795 N N . ALA A 1 468 ? -19.699 5.029 4.607 1.00 93.69 468 ALA A N 1
ATOM 3796 C CA . ALA A 1 468 ? -21.149 4.991 4.745 1.00 93.69 468 ALA A CA 1
ATOM 3797 C C . ALA A 1 468 ? -21.801 6.363 4.512 1.00 93.69 468 ALA A C 1
ATOM 3799 O O . ALA A 1 468 ? -23.000 6.408 4.282 1.00 93.69 468 ALA A O 1
ATOM 3800 N N . MET A 1 469 ? -21.063 7.476 4.582 1.00 92.81 469 MET A N 1
ATOM 3801 C CA . MET A 1 469 ? -21.635 8.811 4.381 1.00 92.81 469 MET A CA 1
ATOM 3802 C C . MET A 1 469 ? -22.234 8.950 2.965 1.00 92.81 469 MET A C 1
ATOM 3804 O O . MET A 1 469 ? -21.520 8.674 2.000 1.00 92.81 469 MET A O 1
ATOM 3808 N N . PRO A 1 470 ? -23.480 9.448 2.802 1.00 91.19 470 PRO A N 1
ATOM 3809 C CA . PRO A 1 470 ? -24.168 9.461 1.504 1.00 91.19 470 PRO A CA 1
ATOM 3810 C C . PRO A 1 470 ? -23.443 10.235 0.401 1.00 91.19 470 PRO A C 1
ATOM 3812 O O . PRO A 1 470 ? -23.530 9.869 -0.765 1.00 91.19 470 PRO A O 1
ATOM 3815 N N . GLU A 1 471 ? -22.696 11.273 0.774 1.00 90.06 471 GLU A N 1
ATOM 3816 C CA . GLU A 1 471 ? -21.936 12.111 -0.160 1.00 90.06 471 GLU A CA 1
ATOM 3817 C C . GLU A 1 471 ? -20.533 11.568 -0.459 1.00 90.06 471 GLU A C 1
ATOM 3819 O O . GLU A 1 471 ? -19.822 12.117 -1.295 1.00 90.06 471 GLU A O 1
ATOM 3824 N N . THR A 1 472 ? -20.088 10.502 0.220 1.00 87.56 472 THR A N 1
ATOM 3825 C CA . THR A 1 472 ? -18.737 9.968 0.012 1.00 87.56 472 THR A CA 1
ATOM 3826 C C . THR A 1 472 ? -18.694 9.069 -1.225 1.00 87.56 472 THR A C 1
ATOM 3828 O O . THR A 1 472 ? -19.371 8.041 -1.257 1.00 87.56 472 THR A O 1
ATOM 3831 N N . PRO A 1 473 ? -17.875 9.390 -2.246 1.00 82.94 473 PRO A N 1
ATOM 3832 C CA . PRO A 1 473 ? -17.831 8.619 -3.483 1.00 82.94 473 PRO A CA 1
ATOM 3833 C C . PRO A 1 473 ? -17.431 7.144 -3.287 1.00 82.94 473 PRO A C 1
ATOM 3835 O O . PRO A 1 473 ? -16.401 6.829 -2.684 1.00 82.94 473 PRO A O 1
ATOM 3838 N N . ILE A 1 474 ? -18.181 6.222 -3.902 1.00 81.81 474 ILE A N 1
ATOM 3839 C CA . ILE A 1 474 ? -17.845 4.788 -3.953 1.00 81.81 474 ILE A CA 1
ATOM 3840 C C . ILE A 1 474 ? -17.057 4.488 -5.239 1.00 81.81 474 ILE A C 1
ATOM 3842 O O . ILE A 1 474 ? -17.583 4.015 -6.235 1.00 81.81 474 ILE A O 1
ATOM 3846 N N . PHE A 1 475 ? -15.752 4.755 -5.228 1.00 71.44 475 PHE A N 1
ATOM 3847 C CA . PHE A 1 475 ? -14.855 4.553 -6.387 1.00 71.44 475 PHE A CA 1
ATOM 3848 C C . PHE A 1 475 ? -13.836 3.417 -6.174 1.00 71.44 475 PHE A C 1
ATOM 3850 O O . PHE A 1 475 ? -12.749 3.373 -6.742 1.00 71.44 475 PHE A O 1
ATOM 3857 N N . GLY A 1 476 ? -14.129 2.476 -5.287 1.00 69.00 476 GLY A N 1
ATOM 3858 C CA . GLY A 1 476 ? -13.185 1.400 -4.966 1.00 69.00 476 GLY A CA 1
ATOM 3859 C C . GLY A 1 476 ? -13.814 0.155 -4.374 1.00 69.00 476 GLY A C 1
ATOM 3860 O O . GLY A 1 476 ? -13.091 -0.785 -4.041 1.00 69.00 476 GLY A O 1
ATOM 3861 N N . GLY A 1 477 ? -15.141 0.159 -4.218 1.00 80.31 477 GLY A N 1
ATOM 3862 C CA . GLY A 1 477 ? -15.866 -0.856 -3.471 1.00 80.31 477 GLY A CA 1
ATOM 3863 C C . GLY A 1 477 ? -15.210 -1.129 -2.115 1.00 80.31 477 GLY A C 1
ATOM 3864 O O . GLY A 1 477 ? -14.829 -0.216 -1.383 1.00 80.31 477 GLY A O 1
ATOM 3865 N N . ILE A 1 478 ? -15.023 -2.414 -1.830 1.00 81.69 478 ILE A N 1
ATOM 3866 C CA . ILE A 1 478 ? -14.529 -2.954 -0.557 1.00 81.69 478 ILE A CA 1
ATOM 3867 C C . ILE A 1 478 ? -13.112 -2.524 -0.148 1.00 81.69 478 ILE A C 1
ATOM 3869 O O . ILE A 1 478 ? -12.743 -2.687 1.016 1.00 81.69 478 ILE A O 1
ATOM 3873 N N . LYS A 1 479 ? -12.303 -1.968 -1.062 1.00 86.12 479 LYS A N 1
ATOM 3874 C CA . LYS A 1 479 ? -10.900 -1.617 -0.774 1.00 86.12 479 LYS A CA 1
ATOM 3875 C C . LYS A 1 479 ? -10.760 -0.436 0.192 1.00 86.12 479 LYS A C 1
ATOM 3877 O O . LYS A 1 479 ? -9.741 -0.305 0.867 1.00 86.12 479 LYS A O 1
ATOM 3882 N N . HIS A 1 480 ? -11.793 0.401 0.300 1.00 87.06 480 HIS A N 1
ATOM 3883 C CA . HIS A 1 480 ? -11.753 1.641 1.080 1.00 87.06 480 HIS A CA 1
ATOM 3884 C C . HIS A 1 480 ? -11.760 1.443 2.596 1.00 87.06 480 HIS A C 1
ATOM 3886 O O . HIS A 1 480 ? -11.214 2.280 3.311 1.00 87.06 480 HIS A O 1
ATOM 3892 N N . TRP A 1 481 ? -12.307 0.327 3.084 1.00 92.75 481 TRP A N 1
ATOM 3893 C CA . TRP A 1 481 ? -12.320 -0.016 4.511 1.00 92.75 481 TRP A CA 1
ATOM 3894 C C . TRP A 1 481 ? -11.502 -1.272 4.836 1.00 92.75 481 TRP A C 1
ATOM 3896 O O . TRP A 1 481 ? -11.714 -1.930 5.857 1.00 92.75 481 TRP A O 1
ATOM 3906 N N . LEU A 1 482 ? -10.514 -1.601 3.997 1.00 94.19 482 LEU A N 1
ATOM 3907 C CA . LEU A 1 482 ? -9.607 -2.727 4.242 1.00 94.19 482 LEU A CA 1
ATOM 3908 C C . LEU A 1 482 ? -8.872 -2.594 5.592 1.00 94.19 482 LEU A C 1
ATOM 3910 O O . LEU A 1 482 ? -8.666 -3.590 6.283 1.00 94.19 482 LEU A O 1
ATOM 3914 N N . ALA A 1 483 ? -8.564 -1.363 6.018 1.00 94.94 483 ALA A N 1
ATOM 3915 C CA . ALA A 1 483 ? -7.979 -1.089 7.330 1.00 94.94 483 ALA A CA 1
ATOM 3916 C C . ALA A 1 483 ? -8.899 -1.482 8.496 1.00 94.94 483 ALA A C 1
ATOM 3918 O O . ALA A 1 483 ? -8.430 -2.073 9.468 1.00 94.94 483 ALA A O 1
ATOM 3919 N N . SER A 1 484 ? -10.211 -1.253 8.381 1.00 96.44 484 SER A N 1
ATOM 3920 C CA . SER A 1 484 ? -11.189 -1.714 9.375 1.00 96.44 484 SER A CA 1
ATOM 3921 C C . SER A 1 484 ? -11.174 -3.235 9.534 1.00 96.44 484 SER A C 1
ATOM 3923 O O . SER A 1 484 ? -11.341 -3.751 10.640 1.00 96.44 484 SER A O 1
ATOM 3925 N N . MET A 1 485 ? -10.909 -3.969 8.451 1.00 96.44 485 MET A N 1
ATOM 3926 C CA . MET A 1 485 ? -10.905 -5.431 8.474 1.00 96.44 485 MET A CA 1
ATOM 3927 C C . MET A 1 485 ? -9.768 -6.040 9.296 1.00 96.44 485 MET A C 1
ATOM 3929 O O . MET A 1 485 ? -9.883 -7.182 9.738 1.00 96.44 485 MET A O 1
ATOM 3933 N N . VAL A 1 486 ? -8.705 -5.279 9.564 1.00 97.56 486 VAL A N 1
ATOM 3934 C CA . VAL A 1 486 ? -7.662 -5.680 10.516 1.00 97.56 486 VAL A CA 1
ATOM 3935 C C . VAL A 1 486 ? -8.256 -5.803 11.916 1.00 97.56 486 VAL A C 1
ATOM 3937 O O . VAL A 1 486 ? -8.122 -6.834 12.572 1.00 97.56 486 VAL A O 1
ATOM 3940 N N . PHE A 1 487 ? -8.974 -4.773 12.356 1.00 97.50 487 PHE A N 1
ATOM 3941 C CA . PHE A 1 487 ? -9.597 -4.730 13.678 1.00 97.50 487 PHE A CA 1
ATOM 3942 C C . PHE A 1 487 ? -10.769 -5.708 13.794 1.00 97.50 487 PHE A C 1
ATOM 3944 O O . PHE A 1 487 ? -10.958 -6.311 14.850 1.00 97.50 487 PHE A O 1
ATOM 3951 N N . PHE A 1 488 ? -11.480 -5.956 12.689 1.00 97.56 488 PHE A N 1
ATOM 3952 C CA . PHE A 1 488 ? -12.440 -7.056 12.592 1.00 97.56 488 PHE A CA 1
ATOM 3953 C C . PHE A 1 488 ? -11.766 -8.404 12.891 1.00 97.56 488 PHE A C 1
ATOM 3955 O O . PHE A 1 488 ? -12.248 -9.159 13.732 1.00 97.56 488 PHE A O 1
ATOM 3962 N N . ALA A 1 489 ? -10.625 -8.694 12.254 1.00 97.62 489 ALA A N 1
ATOM 3963 C CA . ALA A 1 489 ? -9.903 -9.948 12.459 1.00 97.62 489 ALA A CA 1
ATOM 3964 C C . ALA A 1 489 ? -9.375 -10.093 13.898 1.00 97.62 489 ALA A C 1
ATOM 3966 O O . ALA A 1 489 ? -9.415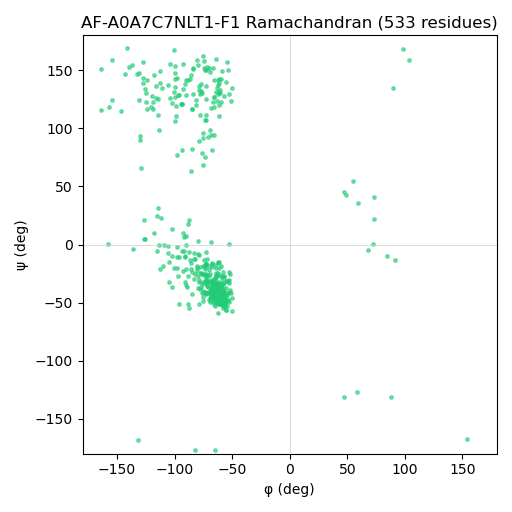 -11.190 14.455 1.00 97.62 489 ALA A O 1
ATOM 3967 N N . LEU A 1 490 ? -8.942 -8.993 14.526 1.00 97.38 490 LEU A N 1
ATOM 3968 C CA . LEU A 1 490 ? -8.561 -8.958 15.944 1.00 97.38 490 LEU A CA 1
ATOM 3969 C C . LEU A 1 490 ? -9.728 -9.364 16.858 1.00 97.38 490 LEU A C 1
ATOM 3971 O O . LEU A 1 490 ? -9.555 -10.214 17.732 1.00 97.38 490 LEU A O 1
ATOM 3975 N N . ILE A 1 491 ? -10.915 -8.788 16.645 1.00 96.75 491 ILE A N 1
ATOM 3976 C CA . ILE A 1 491 ? -12.114 -9.097 17.438 1.00 96.75 491 ILE A CA 1
ATOM 3977 C C . ILE A 1 491 ? -12.576 -10.538 17.189 1.00 96.75 491 ILE A C 1
ATOM 3979 O O . ILE A 1 491 ? -12.852 -11.262 18.144 1.00 96.75 491 ILE A O 1
ATOM 3983 N N . ALA A 1 492 ? -12.590 -10.994 15.933 1.00 96.88 492 ALA A N 1
ATOM 3984 C CA . ALA A 1 492 ? -12.912 -12.381 15.600 1.00 96.88 492 ALA A CA 1
ATOM 3985 C C . ALA A 1 492 ? -11.932 -13.370 16.258 1.00 96.88 492 ALA A C 1
ATOM 3987 O O . ALA A 1 492 ? -12.353 -14.379 16.822 1.00 96.88 492 ALA A O 1
ATOM 3988 N N . GLY A 1 493 ? -10.632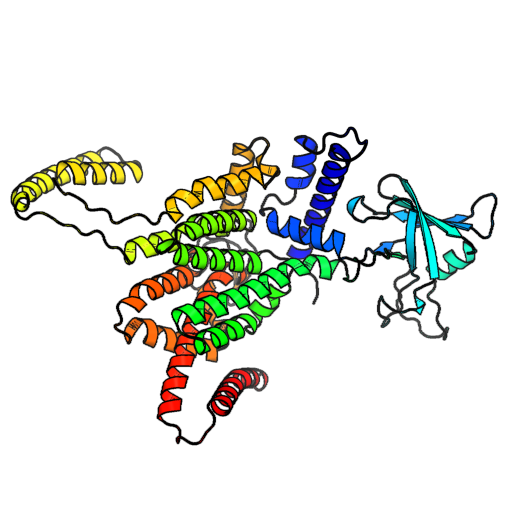 -13.054 16.265 1.00 96.06 493 GLY A N 1
ATOM 3989 C CA . GLY A 1 493 ? -9.618 -13.836 16.973 1.00 96.06 493 GLY A CA 1
ATOM 3990 C C . GLY A 1 493 ? -9.826 -13.868 18.484 1.00 96.06 493 GLY A C 1
ATOM 3991 O O . GLY A 1 493 ? -9.613 -14.908 19.110 1.00 96.06 493 GLY A O 1
ATOM 3992 N N . TYR A 1 494 ? -10.288 -12.765 19.076 1.00 95.00 494 TYR A N 1
ATOM 3993 C CA . TYR A 1 494 ? -10.650 -12.723 20.490 1.00 95.00 494 TYR A CA 1
ATOM 3994 C C . TYR A 1 494 ? -11.842 -13.648 20.787 1.00 95.00 494 TYR A C 1
ATOM 3996 O O . TYR A 1 494 ? -11.755 -14.476 21.696 1.00 95.00 494 TYR A O 1
ATOM 4004 N N . GLY A 1 495 ? -12.903 -13.584 19.972 1.00 94.69 495 GLY A N 1
ATOM 4005 C CA . GLY A 1 495 ? -14.059 -14.485 20.065 1.00 94.69 495 GLY A CA 1
ATOM 4006 C C . GLY A 1 495 ? -13.675 -15.960 19.910 1.00 94.69 495 GLY A C 1
ATOM 4007 O O . GLY A 1 495 ? -14.081 -16.796 20.719 1.00 94.69 495 GLY A O 1
ATOM 4008 N N . PHE A 1 496 ? -12.806 -16.278 18.945 1.00 95.31 496 PHE A N 1
ATOM 4009 C CA . PHE A 1 496 ? -12.229 -17.617 18.786 1.00 95.31 496 PHE A CA 1
ATOM 4010 C C . PHE A 1 496 ? -11.494 -18.081 20.047 1.00 95.31 496 PHE A C 1
ATOM 4012 O O . PHE A 1 496 ? -11.716 -19.193 20.522 1.00 95.31 496 PHE A O 1
ATOM 4019 N N . ASN A 1 497 ? -10.629 -17.242 20.620 1.00 93.19 497 ASN A N 1
ATOM 4020 C CA . ASN A 1 497 ? -9.865 -17.617 21.806 1.00 93.19 497 ASN A CA 1
ATOM 4021 C C . ASN A 1 497 ? -10.758 -17.791 23.041 1.00 93.19 497 ASN A C 1
ATOM 4023 O O . ASN A 1 497 ? -10.481 -18.658 23.870 1.00 93.19 497 ASN A O 1
ATOM 4027 N N . TRP A 1 498 ? -11.836 -17.011 23.160 1.00 92.00 498 TRP A N 1
ATOM 4028 C CA . TRP A 1 498 ? -12.850 -17.233 24.186 1.00 92.00 498 TRP A CA 1
ATOM 4029 C C . TRP A 1 498 ? -13.515 -18.603 24.011 1.00 92.00 498 TRP A C 1
ATOM 4031 O O . TRP A 1 498 ? -13.506 -19.401 24.948 1.00 92.00 498 TRP A O 1
ATOM 4041 N N . LEU A 1 499 ? -13.993 -18.927 22.803 1.00 90.88 499 LEU A N 1
ATOM 4042 C CA . LEU A 1 499 ? -14.631 -20.215 22.508 1.00 90.88 499 LEU A CA 1
ATOM 4043 C C . LEU A 1 499 ? -13.676 -21.385 22.769 1.00 90.88 499 LEU A C 1
ATOM 4045 O O . LEU A 1 499 ? -14.037 -22.353 23.434 1.00 90.88 499 LEU A O 1
ATOM 4049 N N . ARG A 1 500 ? -12.424 -21.260 22.318 1.00 90.00 500 ARG A N 1
ATOM 4050 C CA . ARG A 1 500 ? -11.345 -22.215 22.587 1.00 90.00 500 ARG A CA 1
ATOM 4051 C C . ARG A 1 500 ? -11.185 -22.469 24.087 1.00 90.00 500 ARG A C 1
ATOM 4053 O O . ARG A 1 500 ? -11.098 -23.623 24.492 1.00 90.00 500 ARG A O 1
ATOM 4060 N N . LYS A 1 501 ? -11.146 -21.422 24.920 1.00 88.69 501 LYS A N 1
ATOM 4061 C CA . LYS A 1 501 ? -11.033 -21.575 26.382 1.00 88.69 501 LYS A CA 1
ATOM 4062 C C . LYS A 1 501 ? -12.237 -22.318 26.972 1.00 88.69 501 LYS A C 1
ATOM 4064 O O . LYS A 1 501 ? -12.026 -23.191 27.803 1.00 88.69 501 LYS A O 1
ATOM 4069 N N . GLN A 1 502 ? -13.458 -22.024 26.517 1.00 89.00 502 GLN A N 1
ATOM 4070 C CA . GLN A 1 502 ? -14.676 -22.715 26.973 1.00 89.00 502 GLN A CA 1
ATOM 4071 C C . GLN A 1 502 ? -14.735 -24.188 26.548 1.00 89.00 502 GLN A C 1
ATOM 4073 O O . GLN A 1 502 ? -15.294 -25.020 27.254 1.00 89.00 502 GLN A O 1
ATOM 4078 N N . LEU A 1 503 ? -14.174 -24.529 25.388 1.00 86.00 503 LEU A N 1
ATOM 4079 C CA . LEU A 1 503 ? -14.087 -25.920 24.942 1.00 86.00 503 LEU A CA 1
ATOM 4080 C C . LEU A 1 503 ? -13.021 -26.686 25.725 1.00 86.00 503 LEU A C 1
ATOM 4082 O O . LEU A 1 503 ? -13.266 -27.810 26.150 1.00 86.00 503 LEU A O 1
ATOM 4086 N N . LEU A 1 504 ? -11.864 -26.067 25.976 1.00 84.00 504 LEU A N 1
ATOM 4087 C CA . LEU A 1 504 ? -10.786 -26.687 26.749 1.00 84.00 504 LEU A CA 1
ATOM 4088 C C . LEU A 1 504 ? -11.196 -27.008 28.191 1.00 84.00 504 LEU A C 1
ATOM 4090 O O . LEU A 1 504 ? -10.736 -28.009 28.724 1.00 84.00 504 LEU A O 1
ATOM 4094 N N . THR A 1 505 ? -12.080 -26.220 28.811 1.00 84.56 505 THR A N 1
ATOM 4095 C CA . THR A 1 505 ? -12.609 -26.532 30.152 1.00 84.56 505 THR A CA 1
ATOM 4096 C C . THR A 1 505 ? -13.602 -27.696 30.161 1.00 84.56 505 THR A C 1
ATOM 4098 O O . THR A 1 505 ? -13.872 -28.247 31.224 1.00 84.56 505 THR A O 1
ATOM 4101 N N . ARG A 1 506 ? -14.148 -28.081 29.000 1.00 79.50 506 ARG A N 1
ATOM 4102 C CA . ARG A 1 506 ? -15.116 -29.181 28.850 1.00 79.50 506 ARG A CA 1
ATOM 4103 C C . ARG A 1 506 ? -14.500 -30.474 28.309 1.00 79.50 506 ARG A C 1
ATOM 4105 O O . ARG A 1 506 ? -15.180 -31.496 28.295 1.00 79.50 506 ARG A O 1
ATOM 4112 N N . LEU A 1 507 ? -13.249 -30.445 27.848 1.00 69.06 507 LEU A N 1
ATOM 4113 C CA . LEU A 1 507 ? -12.571 -31.612 27.285 1.00 69.06 507 LEU A CA 1
ATOM 4114 C C . LEU A 1 507 ? -11.824 -32.409 28.372 1.00 69.06 507 LEU A C 1
ATOM 4116 O O . LEU A 1 507 ? -11.215 -31.808 29.258 1.00 69.06 507 LEU A O 1
ATOM 4120 N N . PRO A 1 508 ? -11.813 -33.757 28.312 1.00 64.06 508 PRO A N 1
ATOM 4121 C CA . PRO A 1 508 ? -11.027 -34.574 29.233 1.00 64.06 508 PRO A CA 1
ATOM 4122 C C . PRO A 1 508 ? -9.527 -34.267 29.093 1.00 64.06 508 PRO A C 1
ATOM 4124 O O . PRO A 1 508 ? -9.021 -34.172 27.974 1.00 64.06 508 PRO A O 1
ATOM 4127 N N . ASN A 1 509 ? -8.803 -34.200 30.218 1.00 59.62 509 ASN A N 1
ATOM 4128 C CA . ASN A 1 509 ? -7.386 -33.798 30.367 1.00 59.62 509 ASN A CA 1
ATOM 4129 C C . ASN A 1 509 ? -6.334 -34.512 29.476 1.00 59.62 509 ASN A C 1
ATOM 4131 O O . ASN A 1 509 ? -5.145 -34.231 29.604 1.00 59.62 509 ASN A O 1
ATOM 4135 N N . LYS A 1 510 ? -6.716 -35.450 28.598 1.00 57.25 510 LYS A N 1
ATOM 4136 C CA . LYS A 1 510 ? -5.793 -36.305 27.830 1.00 57.25 510 LYS A CA 1
ATOM 4137 C C . LYS A 1 510 ? -5.637 -35.951 26.346 1.00 57.25 510 LYS A C 1
ATOM 4139 O O . LYS A 1 510 ? -4.777 -36.540 25.698 1.00 57.25 510 LYS A O 1
ATOM 4144 N N . MET A 1 511 ? -6.419 -35.029 25.780 1.00 58.19 511 MET A N 1
ATOM 4145 C CA . MET A 1 511 ? -6.218 -34.636 24.376 1.00 58.19 511 MET A CA 1
ATOM 4146 C C . MET A 1 511 ? -5.125 -33.563 24.238 1.00 58.19 511 MET A C 1
ATOM 4148 O O . MET A 1 511 ? -5.205 -32.529 24.906 1.00 58.19 511 MET A O 1
ATOM 4152 N N . PRO A 1 512 ? -4.131 -33.742 23.345 1.00 65.44 512 PRO A N 1
ATOM 4153 C CA . PRO A 1 512 ? -3.133 -32.713 23.084 1.00 65.44 512 PRO A CA 1
ATOM 4154 C C . PRO A 1 512 ? -3.801 -31.438 22.556 1.00 65.44 512 PRO A C 1
ATOM 4156 O O . PRO A 1 512 ? -4.555 -31.476 21.582 1.00 65.44 512 PRO A O 1
ATOM 4159 N N . VAL A 1 513 ? -3.469 -30.286 23.146 1.00 60.47 513 VAL A N 1
ATOM 4160 C CA . VAL A 1 513 ? -3.993 -28.959 22.755 1.00 60.47 513 VAL A CA 1
ATOM 4161 C C . VAL A 1 513 ? -3.804 -28.677 21.255 1.00 60.47 513 VAL A C 1
ATOM 4163 O O . VAL A 1 513 ? -4.629 -27.998 20.645 1.00 60.47 513 VAL A O 1
ATOM 4166 N N . ALA A 1 514 ? -2.752 -29.235 20.649 1.00 57.12 514 ALA A N 1
ATOM 4167 C CA . ALA A 1 514 ? -2.485 -29.143 19.217 1.00 57.12 514 ALA A CA 1
ATOM 4168 C C . ALA A 1 514 ? -3.566 -29.827 18.360 1.00 57.12 514 ALA A C 1
ATOM 4170 O O . ALA A 1 514 ? -4.027 -29.234 17.392 1.00 57.12 514 ALA A O 1
ATOM 4171 N N . VAL A 1 515 ? -4.036 -31.018 18.750 1.00 60.59 515 VAL A N 1
ATOM 4172 C CA . VAL A 1 515 ? -5.077 -31.769 18.022 1.00 60.59 515 VAL A CA 1
ATOM 4173 C C . VAL A 1 515 ? -6.412 -31.026 18.071 1.00 60.59 515 VAL A C 1
ATOM 4175 O O . VAL A 1 515 ? -7.100 -30.904 17.062 1.00 60.59 515 VAL A O 1
ATOM 4178 N N . ILE A 1 516 ? -6.741 -30.445 19.226 1.00 59.53 516 ILE A N 1
ATOM 4179 C CA . ILE A 1 516 ? -7.951 -29.632 19.412 1.00 59.53 516 ILE A CA 1
ATOM 4180 C C . ILE A 1 516 ? -7.880 -28.361 18.553 1.00 59.53 516 ILE A C 1
ATOM 4182 O O . ILE A 1 516 ? -8.844 -28.019 17.871 1.00 59.53 516 ILE A O 1
ATOM 4186 N N . GLY A 1 517 ? -6.726 -27.686 18.538 1.00 59.34 517 GLY A N 1
ATOM 4187 C CA . GLY A 1 517 ? -6.495 -26.513 17.692 1.00 59.34 517 GLY A CA 1
ATOM 4188 C C . GLY A 1 517 ? -6.641 -26.821 16.200 1.00 59.34 517 GLY A C 1
ATOM 4189 O O . GLY A 1 517 ? -7.284 -26.055 15.484 1.00 59.34 517 GLY A O 1
ATOM 4190 N N . SER A 1 518 ? -6.110 -27.959 15.747 1.00 60.25 518 SER A N 1
ATOM 4191 C CA . SER A 1 518 ? -6.213 -28.420 14.358 1.00 60.25 518 SER A CA 1
ATOM 4192 C C . SER A 1 518 ? -7.640 -28.798 13.958 1.00 60.25 518 SER A C 1
ATOM 4194 O O . SER A 1 518 ? -8.071 -28.421 12.873 1.00 60.25 518 SER A O 1
ATOM 4196 N N . LEU A 1 519 ? -8.397 -29.478 14.826 1.00 59.38 519 LEU A N 1
ATOM 4197 C CA . LEU A 1 519 ? -9.798 -29.838 14.566 1.00 59.38 519 LEU A CA 1
ATOM 4198 C C . LEU A 1 519 ? -10.711 -28.608 14.523 1.00 59.38 519 LEU A C 1
ATOM 4200 O O . LEU A 1 519 ? -11.579 -28.517 13.658 1.00 59.38 519 LEU A O 1
ATOM 4204 N N . MET A 1 520 ? -10.484 -27.630 15.406 1.00 60.28 520 MET A N 1
ATOM 4205 C CA . MET A 1 520 ? -11.210 -26.360 15.363 1.00 60.28 520 MET A CA 1
ATOM 4206 C C . MET A 1 520 ? -10.881 -25.574 14.093 1.00 60.28 520 MET A C 1
ATOM 4208 O O . MET A 1 520 ? -11.798 -25.084 13.447 1.00 60.28 520 MET A O 1
ATOM 4212 N N . LEU A 1 521 ? -9.605 -25.484 13.692 1.00 59.53 521 LEU A N 1
ATOM 4213 C CA . LEU A 1 521 ? -9.242 -24.862 12.415 1.00 59.53 521 LEU A CA 1
ATOM 4214 C C . LEU A 1 521 ? -9.909 -25.586 11.237 1.00 59.53 521 LEU A C 1
ATOM 4216 O O . LEU A 1 521 ? -10.520 -24.936 10.396 1.00 59.53 521 LEU A O 1
ATOM 4220 N N . ALA A 1 522 ? -9.842 -26.919 11.198 1.00 59.31 522 ALA A N 1
ATOM 4221 C CA . ALA A 1 522 ? -10.433 -27.719 10.130 1.00 59.31 522 ALA A CA 1
ATOM 4222 C C . ALA A 1 522 ? -11.951 -27.504 10.018 1.00 59.31 522 ALA A C 1
ATOM 4224 O O . ALA A 1 522 ? -12.453 -27.308 8.917 1.00 59.31 522 ALA A O 1
ATOM 4225 N N . ALA A 1 523 ? -12.676 -27.439 11.139 1.00 57.34 523 ALA A N 1
ATOM 4226 C CA . ALA A 1 523 ? -14.110 -27.144 11.143 1.00 57.34 523 ALA A CA 1
ATOM 4227 C C . ALA A 1 523 ? -14.435 -25.732 10.610 1.00 57.34 523 ALA A C 1
ATOM 4229 O O . ALA A 1 523 ? -15.446 -25.542 9.937 1.00 57.34 523 ALA A O 1
ATOM 4230 N N . LEU A 1 524 ? -13.564 -24.747 10.859 1.00 55.97 524 LEU A N 1
ATOM 4231 C CA . LEU A 1 524 ? -13.724 -23.379 10.351 1.00 55.97 524 LEU A CA 1
ATOM 4232 C C . LEU A 1 524 ? -13.454 -23.275 8.836 1.00 55.97 524 LEU A C 1
ATOM 4234 O O . LEU A 1 524 ? -14.073 -22.443 8.178 1.00 55.97 524 LEU A O 1
ATOM 4238 N N . PHE A 1 525 ? -12.572 -24.118 8.285 1.00 56.16 525 PHE A N 1
ATOM 4239 C CA . PHE A 1 525 ? -12.253 -24.172 6.847 1.00 56.16 525 PHE A CA 1
ATOM 4240 C C . PHE A 1 525 ? -13.146 -25.138 6.045 1.00 56.16 525 PHE A C 1
ATOM 4242 O O . PHE A 1 525 ? -13.286 -24.978 4.837 1.00 56.16 525 PHE A O 1
ATOM 4249 N N . LEU A 1 526 ? -13.794 -26.113 6.687 1.00 50.47 526 LEU A N 1
ATOM 4250 C CA . LEU A 1 526 ? -14.797 -26.981 6.050 1.00 50.47 526 LEU A CA 1
ATOM 4251 C C . LEU A 1 526 ? -16.177 -26.309 5.951 1.00 50.47 526 LEU A C 1
ATOM 4253 O O . LEU A 1 526 ? -16.991 -26.683 5.116 1.00 50.47 526 LEU A O 1
ATOM 4257 N N . GLY A 1 527 ? -16.440 -25.261 6.739 1.00 46.09 527 GLY A N 1
ATOM 4258 C CA . GLY A 1 527 ? -17.667 -24.466 6.612 1.00 46.09 527 GLY A CA 1
ATOM 4259 C C . GLY A 1 527 ? -17.790 -23.700 5.286 1.00 46.09 527 GLY A C 1
ATOM 4260 O O . GLY A 1 527 ? -18.892 -23.301 4.923 1.00 46.09 527 GLY A O 1
ATOM 4261 N N . SER A 1 528 ? -16.690 -23.509 4.545 1.00 44.78 528 SER A N 1
ATOM 4262 C CA . SER A 1 528 ? -16.704 -22.864 3.223 1.00 44.78 528 SER A CA 1
ATOM 4263 C C . SER A 1 528 ? -17.066 -23.793 2.060 1.00 44.78 528 SER A C 1
ATOM 4265 O O . SER A 1 528 ? -17.359 -23.283 0.986 1.00 44.78 528 SER A O 1
ATOM 4267 N N . SER A 1 529 ? -17.093 -25.119 2.244 1.00 40.16 529 SER A N 1
ATOM 4268 C CA . SER A 1 529 ? -17.482 -26.058 1.176 1.00 40.16 529 SER A CA 1
ATOM 4269 C C . SER A 1 529 ? -18.976 -26.392 1.157 1.00 40.16 529 SER A C 1
ATOM 4271 O O . SER A 1 529 ? -19.461 -26.965 0.188 1.00 40.16 529 SER A O 1
ATOM 4273 N N . VAL A 1 530 ? -19.740 -26.011 2.187 1.00 35.69 530 VAL A N 1
ATOM 4274 C CA . VAL A 1 530 ? -21.193 -26.268 2.227 1.00 35.69 530 VAL A CA 1
ATOM 4275 C C . VAL A 1 530 ? -21.965 -25.302 1.317 1.00 35.69 530 VAL A C 1
ATOM 4277 O O . VAL A 1 530 ? -23.024 -25.662 0.812 1.00 35.69 530 VAL A O 1
ATOM 4280 N N . SER A 1 531 ? -21.429 -24.109 1.031 1.00 37.19 531 SER A N 1
ATOM 4281 C CA . SER A 1 531 ? -22.063 -23.170 0.093 1.00 37.19 531 SER A CA 1
ATOM 4282 C C . SER A 1 531 ? -21.868 -23.537 -1.380 1.00 37.19 531 SER A C 1
ATOM 4284 O O . SER A 1 531 ? -22.703 -23.158 -2.187 1.00 37.19 531 SER A O 1
ATOM 4286 N N . GLU A 1 532 ? -20.815 -24.284 -1.733 1.00 39.16 532 GLU A N 1
ATOM 4287 C CA . GLU A 1 532 ? -20.601 -24.791 -3.104 1.00 39.16 532 GLU A CA 1
ATOM 4288 C C . GLU A 1 532 ? -21.388 -26.078 -3.396 1.00 39.16 532 GLU A C 1
ATOM 4290 O O . GLU A 1 532 ? -21.507 -26.470 -4.548 1.00 39.16 532 GLU A O 1
ATOM 4295 N N . PHE A 1 533 ? -21.948 -26.734 -2.374 1.00 30.33 533 PHE A N 1
ATOM 4296 C CA . PHE A 1 533 ? -22.780 -27.932 -2.547 1.00 30.33 533 PHE A CA 1
ATOM 4297 C C . PHE A 1 533 ? -24.286 -27.611 -2.648 1.00 30.33 533 PHE A C 1
ATOM 4299 O O . PHE A 1 533 ? -25.095 -28.506 -2.875 1.00 30.33 533 PHE A O 1
ATOM 4306 N N . LEU A 1 534 ? -24.673 -26.343 -2.454 1.00 32.25 534 LEU A N 1
ATOM 4307 C CA . LEU A 1 534 ? -26.066 -25.866 -2.483 1.00 32.25 534 LEU A CA 1
ATOM 4308 C C . LEU A 1 534 ? -26.341 -24.830 -3.593 1.00 32.25 534 LEU A C 1
ATOM 4310 O O . LEU A 1 534 ? -27.420 -24.239 -3.621 1.00 32.25 534 LEU A O 1
ATOM 4314 N N . SER A 1 535 ? -25.387 -24.630 -4.504 1.00 33.62 535 SER A N 1
ATOM 4315 C CA . SER A 1 535 ? -25.531 -23.907 -5.777 1.00 33.62 535 SER A CA 1
ATOM 4316 C C . SER A 1 535 ? -25.258 -24.854 -6.931 1.00 33.62 535 SER A C 1
ATOM 4318 O O . SER A 1 535 ? -25.974 -24.765 -7.950 1.00 33.62 535 SER A O 1
#

Solvent-accessible surface area (backbone atoms only — not comparable to full-atom values): 28439 Å² total; per-residue (Å²): 133,84,82,56,77,66,34,61,54,44,53,55,45,9,48,40,44,36,42,49,53,46,46,42,45,34,39,77,77,47,90,44,89,63,65,48,83,34,69,69,50,32,44,67,44,44,53,60,68,51,87,49,41,51,50,56,38,50,46,19,18,51,36,21,56,54,25,19,32,45,74,38,51,50,73,48,74,38,74,46,100,88,40,74,40,32,21,41,36,35,30,47,86,41,48,81,48,68,50,81,47,70,69,38,63,30,38,34,28,34,22,49,54,66,97,57,61,94,82,44,73,86,25,61,74,49,61,28,32,28,66,44,73,58,85,50,22,37,37,27,44,22,73,85,35,46,32,64,63,52,50,51,41,18,67,45,61,95,65,96,63,100,81,72,96,60,83,51,53,70,39,30,31,42,28,58,68,55,89,57,33,79,34,52,43,71,53,17,33,18,42,53,25,40,52,30,31,52,51,31,40,53,48,44,23,49,52,28,24,76,74,71,33,63,67,17,3,53,43,16,23,51,51,44,50,66,39,65,67,49,41,53,51,32,64,37,49,54,56,58,43,38,37,31,27,31,51,54,49,26,53,52,26,46,62,48,24,79,80,32,74,71,29,23,55,52,20,8,51,39,43,12,54,18,44,24,37,28,73,73,45,74,54,55,61,54,43,52,50,52,33,48,55,69,69,55,62,71,56,79,60,72,60,81,88,43,59,72,55,38,54,57,50,46,57,56,47,51,52,51,49,53,56,49,57,74,73,48,95,68,68,77,64,59,56,52,53,50,52,54,51,46,38,63,74,55,69,51,60,72,53,76,68,87,75,62,65,40,73,69,44,25,57,68,48,13,52,48,44,39,45,71,74,29,69,50,35,68,54,65,37,69,58,44,49,48,52,43,52,51,49,65,76,66,51,76,59,34,80,38,81,54,97,91,39,72,48,58,64,72,75,43,63,58,55,50,56,57,52,54,46,63,74,68,44,61,66,69,55,52,52,26,25,51,47,10,50,49,46,64,74,74,66,60,86,54,74,83,53,53,57,55,50,46,48,42,48,36,49,28,46,48,42,38,53,56,58,17,37,33,83,42,72,57,60,58,68,75,56,70,33,50,53,16,47,54,39,47,21,41,34,18,13,44,17,46,47,52,51,50,53,61,49,59,76,72,50,71,97,80,66,57,70,64,59,55,53,51,51,54,50,48,56,66,64,53,61,66,56,60,65,70,74,76,111

Sequence (535 aa):
MGFSRDESFYFRYSESYQHWFTRVGEQFFGDAKHNALGKKEVTQSWGQNSEHPPLMKVLFGFSWRWFGKKLRNVETIRRTAHDDNVARIRVKNVSPSDGFKKGDQVQILGPQLVNNKASDARKHLGWATVDKRVGNAVELVAKGVNPDSLKAACTEPRTSNRLEPHPWITGCQAATTSTLHFMRESTAMRFPAWVMAGILIALIFLLATLWFGPWVGLFAALTFLFIPRHFFHAHLCTFDTAVTTMIVAVIYAFWRSLKSRKWVFICSILWGLALLTKLNAFFIPIPLVAWWLITVPPQWRIEKRERTRVRNTAIHGTWALITLFSFLWMGSMTAACALLCWGTVAGVRIKLQPIPQAFLWMPPIGISMLFLLWPLLWYDSAESFTNYLSFHLNHIHYLQQYFGEILAVPPFPLSFPFTMTALTVPVVLLVLFGLGVVTLYFTERAEVASNIRWMILLNLIFSMLLIAMPETPIFGGIKHWLASMVFFALIAGYGFNWLRKQLLTRLPNKMPVAVIGSLMLAALFLGSSVSEFLS

Secondary structure (DSSP, 8-state):
----HHHHHHHHHHHHHHHHHHHHHHHHHSS----TTSHHHHHHHHSTTTTS-SHHHHHHHHHHHHHEE-EEEEEEEEEETTEEEEEEEEEES--GGG---TT-EEEEE-PBPTT--TT-GGGEEEEEEEEEEETTEEEEEEES--HHHHHHHHHS---S-TT-----B-S-EEEE--TT--EEHHHHHHHHHHHHHHHHHHHHHHHHHHHH-HHHHHHHHHHHHHSHHHHHHHTSSSSHHHHHHHHHHHHHHHHHHTT-HHHHHHHHHHHHHHHTT-GGGGGTHHHHHHHHHHHS--B----GGGHHHHHHHHHHHHHHHHHHHHH----HHHHHHHHHHHHHHTT---BPPPPPHHHHHHHHHHHHHHHHH-GGGTSSHHHHHHHHHHHHHTPPPPPEEETTEEE-SSSPPTTHHHHHHHHHS-HHHHHHHHHHHIIIIII---HHHHHHHHHHHHHHHHHHHHHHSTTS--SSGGGGGHHHHHHHHHHHHHHHHHHHHHHHTTS-TTS-HHHHHHHHHHHHHHTTSTTTS--

Mean predicted aligned error: 10.87 Å

Nearest PDB structures (foldseek):
  5ezm-assembly1_A  TM=7.462E-01  e=2.678E-05  Cupriavidus metallidurans CH34
  5f15-assembly1_A  TM=7.224E-01  e=2.445E-05  Cupriavidus metallidurans CH34
  7zli-assembly1_A  TM=5.004E-01  e=2.770E-03  Caenorhabditis elegans
  7zlj-assembly1_A  TM=4.488E-01  e=1.840E-03  Caenorhabditis elegans

pLDDT: mean 83.55, std 16.49, range [30.33, 98.69]

Radius of gyration: 30.45 Å; Cα contacts (8 Å, |Δi|>4): 761; chains: 1; bounding box: 61×75×92 Å